Protein AF-0000000075069933 (afdb_homodimer)

InterPro domains:
  IPR000743 Glycoside hydrolase, family 28 [PF00295] (3-190)
  IPR000743 Glycoside hydrolase, family 28 [PS00502] (53-66)
  IPR006626 Parallel beta-helix repeat [SM00710] (23-44)
  IPR006626 Parallel beta-helix repeat [SM00710] (46-66)
  IPR006626 Parallel beta-helix repeat [SM00710] (76-97)
  IPR006626 Parallel beta-helix repeat [SM00710] (106-127)
  IPR006626 Parallel beta-helix repeat [SM00710] (140-180)
  IPR011050 Pectin lyase fold/virulence factor [SSF51126] (2-211)
  IPR012334 Pectin lyase fold [G3DSA:2.160.20.10] (1-209)

Structure (mmCIF, N/CA/C/O backbone):
data_AF-0000000075069933-model_v1
#
loop_
_entity.id
_entity.type
_entity.pdbx_description
1 polymer Polygalacturonase-like
#
loop_
_atom_site.group_PDB
_atom_site.id
_atom_site.type_symbol
_atom_site.label_atom_id
_atom_site.label_alt_id
_atom_site.label_comp_id
_atom_site.label_asym_id
_atom_site.label_entity_id
_atom_site.label_seq_id
_atom_site.pdbx_PDB_ins_code
_atom_site.Cartn_x
_atom_site.Cartn_y
_atom_site.Cartn_z
_atom_site.occupancy
_atom_site.B_iso_or_equiv
_atom_site.auth_seq_id
_atom_site.auth_comp_id
_atom_site.auth_asym_id
_atom_site.auth_atom_id
_atom_site.pdbx_PDB_model_num
ATOM 1 N N . MET A 1 1 ? -22.375 -5.992 17.766 1 19.06 1 MET A N 1
ATOM 2 C CA . MET A 1 1 ? -21.891 -4.891 16.953 1 19.06 1 MET A CA 1
ATOM 3 C C . MET A 1 1 ? -21.031 -5.41 15.797 1 19.06 1 MET A C 1
ATOM 5 O O . MET A 1 1 ? -19.891 -5.824 16 1 19.06 1 MET A O 1
ATOM 9 N N . LYS A 1 2 ? -21.656 -5.91 14.797 1 23.75 2 LYS A N 1
ATOM 10 C CA . LYS A 1 2 ? -21.188 -6.707 13.664 1 23.75 2 LYS A CA 1
ATOM 11 C C . LYS A 1 2 ? -20.25 -5.895 12.773 1 23.75 2 LYS A C 1
ATOM 13 O O . LYS A 1 2 ? -20.547 -4.754 12.422 1 23.75 2 LYS A O 1
ATOM 18 N N . GLY A 1 3 ? -18.969 -6.027 12.859 1 26.33 3 GLY A N 1
ATOM 19 C CA . GLY A 1 3 ? -17.859 -5.273 12.281 1 26.33 3 GLY A CA 1
ATOM 20 C C . GLY A 1 3 ? -18.062 -4.984 10.805 1 26.33 3 GLY A C 1
ATOM 21 O O . GLY A 1 3 ? -18.359 -5.891 10.023 1 26.33 3 GLY A O 1
ATOM 22 N N . LEU A 1 4 ? -18.656 -3.879 10.414 1 25.16 4 LEU A N 1
ATOM 23 C CA . LEU A 1 4 ? -19.016 -3.404 9.086 1 25.16 4 LEU A CA 1
ATOM 24 C C . LEU A 1 4 ? -17.844 -3.51 8.125 1 25.16 4 LEU A C 1
ATOM 26 O O . LEU A 1 4 ? -16.812 -2.857 8.328 1 25.16 4 LEU A O 1
ATOM 30 N N . VAL A 1 5 ? -17.609 -4.602 7.57 1 31.97 5 VAL A N 1
ATOM 31 C CA . VAL A 1 5 ? -16.703 -4.809 6.445 1 31.97 5 VAL A CA 1
ATOM 32 C C . VAL A 1 5 ? -17.078 -3.873 5.301 1 31.97 5 VAL A C 1
ATOM 34 O O . VAL A 1 5 ? -18.219 -3.908 4.812 1 31.97 5 VAL A O 1
ATOM 37 N N . VAL A 1 6 ? -16.609 -2.707 5.258 1 30.42 6 VAL A N 1
ATOM 38 C CA . VAL A 1 6 ? -16.844 -1.865 4.094 1 30.42 6 VAL A CA 1
ATOM 39 C C . VAL A 1 6 ? -16.359 -2.58 2.83 1 30.42 6 VAL A C 1
ATOM 41 O O . VAL A 1 6 ? -15.172 -2.85 2.676 1 30.42 6 VAL A O 1
ATOM 44 N N . LEU A 1 7 ? -17.203 -3.357 2.285 1 32.62 7 LEU A N 1
ATOM 45 C CA . LEU A 1 7 ? -16.969 -3.938 0.967 1 32.62 7 LEU A CA 1
ATOM 46 C C . LEU A 1 7 ? -16.969 -2.859 -0.112 1 32.62 7 LEU A C 1
ATOM 48 O O . LEU A 1 7 ? -17.938 -2.111 -0.241 1 32.62 7 LEU A O 1
ATOM 52 N N . ALA A 1 8 ? -15.797 -2.217 -0.332 1 38.66 8 ALA A N 1
ATOM 53 C CA . ALA A 1 8 ? -15.844 -1.418 -1.554 1 38.66 8 ALA A CA 1
ATOM 54 C C . ALA A 1 8 ? -16.672 -2.104 -2.627 1 38.66 8 ALA A C 1
ATOM 56 O O . ALA A 1 8 ? -16.562 -3.316 -2.83 1 38.66 8 ALA A O 1
ATOM 57 N N . SER A 1 9 ? -17.812 -1.552 -2.92 1 34.81 9 SER A N 1
ATOM 58 C CA . SER A 1 9 ? -18.531 -2.15 -4.047 1 34.81 9 SER A CA 1
ATOM 59 C C . SER A 1 9 ? -17.547 -2.648 -5.109 1 34.81 9 SER A C 1
ATOM 61 O O . SER A 1 9 ? -16.484 -2.066 -5.301 1 34.81 9 SER A O 1
ATOM 63 N N . GLY A 1 10 ? -17.484 -3.902 -5.43 1 35.66 10 GLY A N 1
ATOM 64 C CA . GLY A 1 10 ? -16.828 -4.457 -6.605 1 35.66 10 GLY A CA 1
ATOM 65 C C . GLY A 1 10 ? -16.672 -3.453 -7.73 1 35.66 10 GLY A C 1
ATOM 66 O O . GLY A 1 10 ? -16.062 -3.754 -8.758 1 35.66 10 GLY A O 1
ATOM 67 N N . ASN A 1 11 ? -17.25 -2.217 -7.59 1 35.66 11 ASN A N 1
ATOM 68 C CA . ASN A 1 11 ? -17.312 -1.364 -8.773 1 35.66 11 ASN A CA 1
ATOM 69 C C . ASN A 1 11 ? -16.203 -0.315 -8.766 1 35.66 11 ASN A C 1
ATOM 71 O O . ASN A 1 11 ? -16.312 0.707 -9.445 1 35.66 11 ASN A O 1
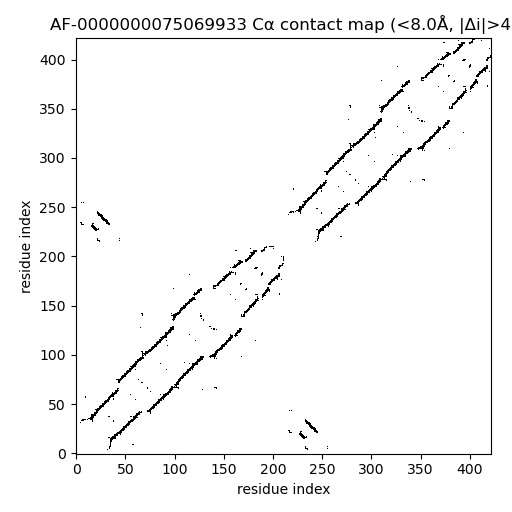ATOM 75 N N . SER A 1 12 ? -15.469 0.005 -7.746 1 42.16 12 SER A N 1
ATOM 76 C CA . SER A 1 12 ? -14.367 0.897 -8.094 1 42.16 12 SER A CA 1
ATOM 77 C C . SER A 1 12 ? -13.328 0.182 -8.953 1 42.16 12 SER A C 1
ATOM 79 O O . SER A 1 12 ? -12.359 -0.366 -8.43 1 42.16 12 SER A O 1
ATOM 81 N N . PRO A 1 13 ? -13.539 -0.004 -10.211 1 51.59 13 PRO A N 1
ATOM 82 C CA . PRO A 1 13 ? -12.711 -0.795 -11.125 1 51.59 13 PRO A CA 1
ATOM 83 C C . PRO A 1 13 ? -11.234 -0.402 -11.07 1 51.59 13 PRO A C 1
ATOM 85 O O . PRO A 1 13 ? -10.914 0.776 -10.898 1 51.59 13 PRO A O 1
ATOM 88 N N . ASN A 1 14 ? -10.328 -1.218 -10.43 1 63.5 14 ASN A N 1
ATOM 89 C CA . ASN A 1 14 ? -8.906 -1.282 -10.758 1 63.5 14 ASN A CA 1
ATOM 90 C C . ASN A 1 14 ? -8.047 -0.664 -9.656 1 63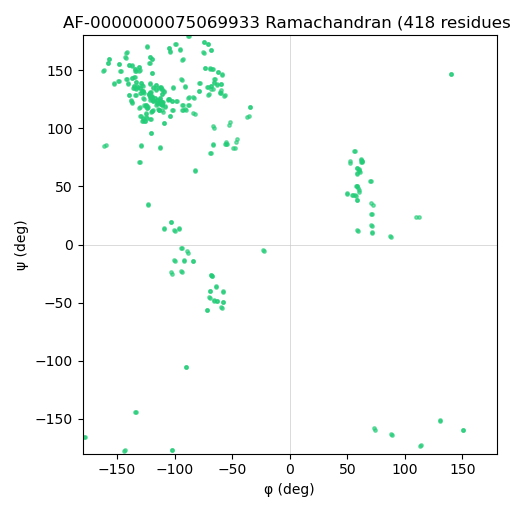.5 14 ASN A C 1
ATOM 92 O O . ASN A 1 14 ? -7.02 -0.047 -9.938 1 63.5 14 ASN A O 1
ATOM 96 N N . THR A 1 15 ? -8.672 -0.637 -8.367 1 81.06 15 THR A N 1
ATOM 97 C CA . THR A 1 15 ? -7.84 -0.082 -7.309 1 81.06 15 THR A CA 1
ATOM 98 C C . THR A 1 15 ? -7.383 -1.178 -6.352 1 81.06 15 THR A C 1
ATOM 100 O O . THR A 1 15 ? -8.195 -1.962 -5.863 1 81.06 15 THR A O 1
ATOM 103 N N . ASP A 1 16 ? -6.145 -1.203 -6.07 1 91.38 16 ASP A N 1
ATOM 104 C CA . ASP A 1 16 ? -5.582 -2.127 -5.09 1 91.38 16 ASP A CA 1
ATOM 105 C C . ASP A 1 16 ? -5.945 -1.704 -3.668 1 91.38 16 ASP A C 1
ATOM 107 O O . ASP A 1 16 ? -6.16 -0.52 -3.402 1 91.38 16 ASP A O 1
ATOM 111 N N . GLY A 1 17 ? -6.023 -2.648 -2.773 1 95.38 17 GLY A N 1
ATOM 112 C CA . GLY A 1 17 ? -6.172 -2.328 -1.363 1 95.38 17 GLY A CA 1
ATOM 113 C C . GLY A 1 17 ? -4.91 -1.764 -0.741 1 95.38 17 GLY A C 1
ATOM 114 O O . GLY A 1 17 ? -4.93 -0.671 -0.171 1 95.38 17 GLY A O 1
ATOM 115 N N . ILE A 1 18 ? -3.873 -2.539 -0.876 1 96.19 18 ILE A N 1
ATOM 116 C CA . ILE A 1 18 ? -2.541 -2.117 -0.457 1 96.19 18 ILE A CA 1
ATOM 117 C C . ILE A 1 18 ? -1.55 -2.33 -1.599 1 96.19 18 ILE A C 1
ATOM 119 O O . ILE A 1 18 ? -1.555 -3.379 -2.246 1 96.19 18 ILE A O 1
ATOM 123 N N . HIS A 1 19 ? -0.774 -1.334 -1.854 1 95.62 19 HIS A N 1
ATOM 124 C CA . HIS A 1 19 ? 0.305 -1.435 -2.83 1 95.62 19 HIS A CA 1
ATOM 125 C C . HIS A 1 19 ? 1.653 -1.105 -2.195 1 95.62 19 HIS A C 1
ATOM 127 O O . HIS A 1 19 ? 1.792 -0.087 -1.516 1 95.62 19 HIS A O 1
ATOM 133 N N . VAL A 1 20 ? 2.641 -1.971 -2.389 1 96.75 20 VAL A N 1
ATOM 134 C CA . VAL A 1 20 ? 3.984 -1.792 -1.848 1 96.75 20 VAL A CA 1
ATOM 135 C C . VAL A 1 20 ? 5 -1.764 -2.988 1 96.75 20 VAL A C 1
ATOM 137 O O . VAL A 1 20 ? 5.004 -2.648 -3.848 1 96.75 20 VAL A O 1
ATOM 140 N N . GLN A 1 21 ? 5.812 -0.837 -2.973 1 95.62 21 GLN A N 1
ATOM 141 C CA . GLN A 1 21 ? 6.926 -0.786 -3.912 1 95.62 21 GLN A CA 1
ATOM 142 C C . GLN A 1 21 ? 8.055 0.094 -3.383 1 95.62 21 GLN A C 1
ATOM 144 O O . GLN A 1 21 ? 7.848 0.885 -2.459 1 95.62 21 GLN A O 1
ATOM 149 N N . LEU A 1 22 ? 9.219 -0.17 -3.871 1 92.69 22 LEU A N 1
ATOM 150 C CA . LEU A 1 22 ? 10.391 0.622 -3.52 1 92.69 22 LEU A CA 1
ATOM 151 C C . LEU A 1 22 ? 10.508 0.777 -2.006 1 92.69 22 LEU A C 1
ATOM 153 O O . LEU A 1 22 ? 10.68 1.891 -1.504 1 92.69 22 LEU A O 1
ATOM 157 N N . SER A 1 23 ? 10.305 -0.278 -1.312 1 93.38 23 SER A N 1
ATOM 158 C CA . SER A 1 23 ? 10.289 -0.305 0.146 1 93.38 23 SER A CA 1
ATOM 159 C C . SER A 1 23 ? 10.984 -1.549 0.685 1 93.38 23 SER A C 1
ATOM 161 O O . SER A 1 23 ? 11.023 -2.584 0.016 1 93.38 23 SER A O 1
ATOM 163 N N . SER A 1 24 ? 11.461 -1.406 1.894 1 95.06 24 SER A N 1
ATOM 164 C CA . SER A 1 24 ? 12.125 -2.545 2.52 1 95.06 24 SER A CA 1
ATOM 165 C C . SER A 1 24 ? 11.703 -2.697 3.979 1 95.06 24 SER A C 1
ATOM 167 O O . SER A 1 24 ? 11.258 -1.732 4.605 1 95.06 24 SER A O 1
ATOM 169 N N . ASP A 1 25 ? 11.773 -3.84 4.484 1 96.06 25 ASP A N 1
ATOM 170 C CA . ASP A 1 25 ? 11.516 -4.172 5.883 1 96.06 25 ASP A CA 1
ATOM 171 C C . ASP A 1 25 ? 10.109 -3.758 6.301 1 96.06 25 ASP A C 1
ATOM 173 O O . ASP A 1 25 ? 9.93 -3.072 7.309 1 96.06 25 ASP A O 1
ATOM 177 N N . VAL A 1 26 ? 9.25 -4.188 5.484 1 95.81 26 VAL A N 1
ATOM 178 C CA . VAL A 1 26 ? 7.848 -3.852 5.715 1 95.81 26 VAL A CA 1
ATOM 179 C C . VAL A 1 26 ? 7.125 -5.047 6.328 1 95.81 26 VAL A C 1
ATOM 181 O O . VAL A 1 26 ? 7.328 -6.188 5.906 1 95.81 26 VAL A O 1
ATOM 184 N N . THR A 1 27 ? 6.332 -4.836 7.352 1 97.62 27 THR A N 1
ATOM 185 C CA . THR A 1 27 ? 5.441 -5.84 7.93 1 97.62 27 THR A CA 1
ATOM 186 C C . THR A 1 27 ? 3.99 -5.371 7.875 1 97.62 27 THR A C 1
ATOM 188 O O . THR A 1 27 ? 3.668 -4.277 8.336 1 97.62 27 THR A O 1
ATOM 191 N N . ILE A 1 28 ? 3.139 -6.141 7.297 1 97.25 28 ILE A N 1
ATOM 192 C CA . ILE A 1 28 ? 1.704 -5.891 7.215 1 97.25 28 ILE A CA 1
ATOM 193 C C . ILE A 1 28 ? 0.946 -6.992 7.953 1 97.25 28 ILE A C 1
ATOM 195 O O . ILE A 1 28 ? 1.106 -8.172 7.645 1 97.25 28 ILE A O 1
ATOM 199 N N . LEU A 1 29 ? 0.089 -6.562 8.883 1 97.81 29 LEU A N 1
ATOM 200 C CA . LEU A 1 29 ? -0.585 -7.562 9.703 1 97.81 29 LEU A CA 1
ATOM 201 C C . LEU A 1 29 ? -2.09 -7.316 9.734 1 97.81 29 LEU A C 1
ATOM 203 O O . LEU A 1 29 ? -2.541 -6.18 9.562 1 97.81 29 LEU A O 1
ATOM 207 N N . ASN A 1 30 ? -2.818 -8.375 9.875 1 94.94 30 ASN A N 1
ATOM 208 C CA . ASN A 1 30 ? -4.223 -8.328 10.266 1 94.94 30 ASN A CA 1
ATOM 209 C C . ASN A 1 30 ? -5.023 -7.379 9.383 1 94.94 30 ASN A C 1
ATOM 211 O O . ASN A 1 30 ? -5.625 -6.422 9.875 1 94.94 30 ASN A O 1
ATOM 215 N N . SER A 1 31 ? -5.184 -7.773 8.266 1 94.56 31 SER A N 1
ATOM 216 C CA . SER A 1 31 ? -5.84 -6.867 7.328 1 94.56 31 SER A CA 1
ATOM 217 C C . SER A 1 31 ? -7.027 -7.539 6.645 1 94.56 31 SER A C 1
ATOM 219 O O . SER A 1 31 ? -6.957 -8.719 6.289 1 94.56 31 SER A O 1
ATOM 221 N N . LYS A 1 32 ? -8.047 -6.844 6.547 1 95 32 LYS A N 1
ATOM 222 C CA . LYS A 1 32 ? -9.188 -7.227 5.73 1 95 32 LYS A CA 1
ATOM 223 C C . LYS A 1 32 ? -9.32 -6.316 4.512 1 95 32 LYS A C 1
ATOM 225 O O . LYS A 1 32 ? -9.461 -5.102 4.648 1 95 32 LYS A O 1
ATOM 230 N N . ILE A 1 33 ? -9.305 -6.949 3.361 1 94.38 33 ILE A N 1
ATOM 231 C CA . ILE A 1 33 ? -9.234 -6.16 2.137 1 94.38 33 ILE A CA 1
ATOM 232 C C . ILE A 1 33 ? -10.195 -6.727 1.097 1 94.38 33 ILE A C 1
ATOM 234 O O . ILE A 1 33 ? -10.117 -7.91 0.751 1 94.38 33 ILE A O 1
ATOM 238 N N . GLY A 1 34 ? -11.062 -5.945 0.655 1 91.12 34 GLY A N 1
ATOM 239 C CA . GLY A 1 34 ? -11.945 -6.238 -0.462 1 91.12 34 GLY A CA 1
ATOM 240 C C . GLY A 1 34 ? -11.992 -5.125 -1.494 1 91.12 34 GLY A C 1
ATOM 241 O O . GLY A 1 34 ? -12.32 -3.984 -1.17 1 91.12 34 GLY A O 1
ATOM 242 N N . THR A 1 35 ? -11.578 -5.43 -2.66 1 90.81 35 THR A N 1
ATOM 243 C CA . THR A 1 35 ? -11.438 -4.387 -3.672 1 90.81 35 THR A CA 1
ATOM 244 C C . THR A 1 35 ? -11.828 -4.918 -5.051 1 90.81 35 THR A C 1
ATOM 246 O O . THR A 1 35 ? -12.336 -6.031 -5.172 1 90.81 35 THR A O 1
ATOM 249 N N . GLY A 1 36 ? -11.641 -4.012 -6.004 1 87.5 36 GLY A N 1
ATOM 250 C CA . GLY A 1 36 ? -11.914 -4.414 -7.375 1 87.5 36 GLY A CA 1
ATOM 251 C C . GLY A 1 36 ? -10.68 -4.898 -8.109 1 87.5 36 GLY A C 1
ATOM 252 O O . GLY A 1 36 ? -10.758 -5.297 -9.273 1 87.5 36 GLY A O 1
ATOM 253 N N . ASP A 1 37 ? -9.625 -4.824 -7.434 1 94.56 37 ASP A N 1
ATOM 254 C CA . ASP A 1 37 ? -8.352 -5.273 -7.98 1 94.56 37 ASP A CA 1
ATOM 255 C C . ASP A 1 37 ? -7.59 -6.129 -6.973 1 94.56 37 ASP A C 1
ATOM 257 O O . ASP A 1 37 ? -8.18 -6.992 -6.312 1 94.56 37 ASP A O 1
ATOM 261 N N . ASP A 1 38 ? -6.25 -6.027 -6.922 1 96.56 38 ASP A N 1
ATOM 262 C CA . ASP A 1 38 ? -5.516 -6.832 -5.953 1 96.56 38 ASP A CA 1
ATOM 263 C C . ASP A 1 38 ? -5.789 -6.363 -4.527 1 96.56 38 ASP A C 1
ATOM 265 O O . ASP A 1 38 ? -5.848 -5.16 -4.262 1 96.56 38 ASP A O 1
ATOM 269 N N . CYS A 1 39 ? -6.008 -7.352 -3.645 1 97.25 39 CYS A N 1
ATOM 270 C CA . CYS A 1 39 ? -5.988 -6.992 -2.23 1 97.25 39 CYS A CA 1
ATOM 271 C C . CYS A 1 39 ? -4.656 -6.363 -1.845 1 97.25 39 CYS A C 1
ATOM 273 O O . CYS A 1 39 ? -4.625 -5.293 -1.234 1 97.25 39 CYS A O 1
ATOM 275 N N . ILE A 1 40 ? -3.645 -7.008 -2.215 1 97.69 40 ILE A N 1
ATOM 276 C CA . ILE A 1 40 ? -2.295 -6.484 -2.043 1 97.69 40 ILE A CA 1
ATOM 277 C C . ILE A 1 40 ? -1.496 -6.684 -3.328 1 97.69 40 ILE A C 1
ATOM 279 O O . ILE A 1 40 ? -1.471 -7.781 -3.889 1 97.69 40 ILE A O 1
ATOM 283 N N . SER A 1 41 ? -0.911 -5.672 -3.789 1 97.62 41 SER A N 1
ATOM 284 C CA . SER A 1 41 ? 0.007 -5.738 -4.922 1 97.62 41 SER A CA 1
ATOM 285 C C . SER A 1 41 ? 1.423 -5.348 -4.512 1 97.62 41 SER A C 1
ATOM 287 O O . SER A 1 41 ? 1.613 -4.422 -3.721 1 97.62 41 SER A O 1
ATOM 289 N N . ILE A 1 42 ? 2.352 -6.082 -4.992 1 98.06 42 ILE A N 1
ATOM 290 C CA . ILE A 1 42 ? 3.758 -5.91 -4.645 1 98.06 42 ILE A CA 1
ATOM 291 C C . ILE A 1 42 ? 4.562 -5.59 -5.902 1 98.06 42 ILE A C 1
ATOM 293 O O . ILE A 1 42 ? 4.719 -6.441 -6.781 1 98.06 42 ILE A O 1
ATOM 297 N N . GLY A 1 43 ? 5.094 -4.426 -5.914 1 96.69 43 GLY A N 1
ATOM 298 C CA . GLY A 1 43 ? 5.781 -3.945 -7.102 1 96.69 43 GLY A CA 1
ATOM 299 C C . GLY A 1 43 ? 7.293 -4.023 -6.988 1 96.69 43 GLY A C 1
ATOM 300 O O . GLY A 1 43 ? 7.824 -4.488 -5.977 1 96.69 43 GLY A O 1
ATOM 301 N N . PRO A 1 44 ? 7.953 -3.525 -8.039 1 96.12 44 PRO A N 1
ATOM 302 C CA . PRO A 1 44 ? 9.414 -3.592 -8.086 1 96.12 44 PRO A CA 1
ATOM 303 C C . PRO A 1 44 ? 10.078 -2.812 -6.949 1 96.12 44 PRO A C 1
ATOM 305 O O . PRO A 1 44 ? 9.539 -1.796 -6.5 1 96.12 44 PRO A O 1
ATOM 308 N N . GLY A 1 45 ? 11.219 -3.273 -6.516 1 95.56 45 GLY A N 1
ATOM 309 C CA . GLY A 1 45 ? 12.008 -2.588 -5.5 1 95.56 45 GLY A CA 1
ATOM 310 C C . GLY A 1 45 ? 11.617 -2.977 -4.086 1 95.56 45 GLY A C 1
ATOM 311 O O . GLY A 1 45 ? 12.156 -2.428 -3.119 1 95.56 45 GLY A O 1
ATOM 312 N N . THR A 1 46 ? 10.75 -3.963 -3.932 1 96.94 46 THR A N 1
ATOM 313 C CA . THR A 1 46 ? 10.344 -4.422 -2.609 1 96.94 46 THR A CA 1
ATOM 314 C C . THR A 1 46 ? 11.289 -5.504 -2.096 1 96.94 46 THR A C 1
ATOM 316 O O . THR A 1 46 ? 11.594 -6.461 -2.809 1 96.94 46 THR A O 1
ATOM 319 N N . SER A 1 47 ? 11.773 -5.258 -0.954 1 98.06 47 SER A N 1
ATOM 320 C CA . SER A 1 47 ? 12.633 -6.258 -0.333 1 98.06 47 SER A CA 1
ATOM 321 C C . SER A 1 47 ? 12.273 -6.457 1.137 1 98.06 47 SER A C 1
ATOM 323 O O . SER A 1 47 ? 12.031 -5.488 1.857 1 98.06 47 SER A O 1
ATOM 325 N N . SER A 1 48 ? 12.211 -7.664 1.618 1 98.44 48 SER A N 1
ATOM 326 C CA . SER A 1 48 ? 11.922 -8.008 3.006 1 98.44 48 SER A CA 1
ATOM 327 C C . SER A 1 48 ? 10.531 -7.535 3.416 1 98.44 48 SER A C 1
ATOM 329 O O . SER A 1 48 ? 10.398 -6.641 4.25 1 98.44 48 SER A O 1
ATOM 331 N N . LEU A 1 49 ? 9.602 -8.211 2.873 1 98.62 49 LEU A N 1
ATOM 332 C CA . LEU A 1 49 ? 8.188 -7.938 3.121 1 98.62 49 LEU A CA 1
ATOM 333 C C . LEU A 1 49 ? 7.52 -9.117 3.822 1 98.62 49 LEU A C 1
ATOM 335 O O . LEU A 1 49 ? 7.578 -10.25 3.336 1 98.62 49 LEU A O 1
ATOM 339 N N . TRP A 1 50 ? 6.996 -8.844 4.992 1 98.69 50 TRP A N 1
ATOM 340 C CA . TRP A 1 50 ? 6.25 -9.836 5.766 1 98.69 50 TRP A CA 1
ATOM 341 C C . TRP A 1 50 ? 4.77 -9.477 5.82 1 98.69 50 TRP A C 1
ATOM 343 O O . TRP A 1 50 ? 4.402 -8.406 6.301 1 98.69 50 TRP A O 1
ATOM 353 N N . ILE A 1 51 ? 3.928 -10.32 5.355 1 98.62 51 ILE A N 1
ATOM 354 C CA . ILE A 1 51 ? 2.477 -10.172 5.387 1 98.62 51 ILE A CA 1
ATOM 355 C C . ILE A 1 51 ? 1.852 -11.336 6.145 1 98.62 51 ILE A C 1
ATOM 357 O O . ILE A 1 51 ? 2.125 -12.5 5.84 1 98.62 51 ILE A O 1
ATOM 361 N N . GLU A 1 52 ? 0.989 -11.008 7.066 1 98.69 52 GLU A N 1
ATOM 362 C CA . GLU A 1 52 ? 0.463 -12.102 7.879 1 98.69 52 GLU A CA 1
ATOM 363 C C . GLU A 1 52 ? -0.965 -11.812 8.328 1 98.69 52 GLU A C 1
ATOM 365 O O . GLU A 1 52 ? -1.288 -10.688 8.703 1 98.69 52 GLU A O 1
ATOM 370 N N . ASN A 1 53 ? -1.787 -12.797 8.336 1 98.38 53 ASN A N 1
ATOM 371 C CA . ASN A 1 53 ? -3.166 -12.75 8.812 1 98.38 53 ASN A CA 1
ATOM 372 C C . ASN A 1 53 ? -4.012 -11.789 7.98 1 98.38 53 ASN A C 1
ATOM 374 O O . ASN A 1 53 ? -4.496 -10.773 8.492 1 98.38 53 ASN A O 1
ATOM 378 N N . ILE A 1 54 ? -4.238 -12.297 6.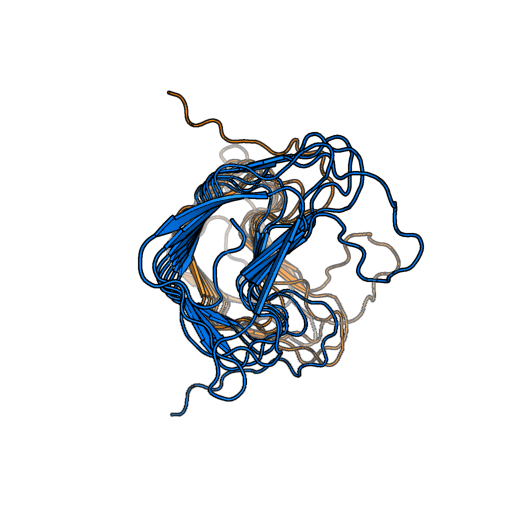785 1 98.19 54 ILE A N 1
ATOM 379 C CA . ILE A 1 54 ? -4.934 -11.477 5.797 1 98.19 54 ILE A CA 1
ATOM 380 C C . ILE A 1 54 ? -6.234 -12.164 5.387 1 98.19 54 ILE A C 1
ATOM 382 O O . ILE A 1 54 ? -6.266 -13.383 5.176 1 98.19 54 ILE A O 1
ATOM 386 N N . VAL A 1 55 ? -7.258 -11.43 5.312 1 98.06 55 VAL A N 1
ATOM 387 C CA . VAL A 1 55 ? -8.477 -11.836 4.621 1 98.06 55 VAL A CA 1
ATOM 388 C C . VAL A 1 55 ? -8.633 -11.039 3.332 1 98.06 55 VAL A C 1
ATOM 390 O O . VAL A 1 55 ? -8.758 -9.812 3.367 1 98.06 55 VAL A O 1
ATOM 393 N N . CYS A 1 56 ? -8.641 -11.734 2.244 1 98 56 CYS A N 1
ATOM 394 C CA . CYS A 1 56 ? -8.695 -11.109 0.925 1 98 56 CYS A CA 1
ATOM 395 C C . CYS A 1 56 ? -9.953 -11.547 0.17 1 98 56 CYS A C 1
ATOM 397 O O . CYS A 1 56 ? -10.172 -12.742 -0.036 1 98 56 CYS A O 1
ATOM 399 N N . GLY A 1 57 ? -10.75 -10.508 -0.275 1 95.94 57 GLY A N 1
ATOM 400 C CA . GLY A 1 57 ? -11.844 -10.805 -1.187 1 95.94 57 GLY A CA 1
ATOM 401 C C . GLY A 1 57 ? -13.102 -10.016 -0.877 1 95.94 57 GLY A C 1
ATOM 402 O O . GLY A 1 57 ? -13.375 -9.695 0.282 1 95.94 57 GLY A O 1
ATOM 403 N N . PRO A 1 58 ? -13.805 -9.695 -1.811 1 94.06 58 PRO A N 1
ATOM 404 C CA . PRO A 1 58 ? -13.555 -9.969 -3.229 1 94.06 58 PRO A CA 1
ATOM 405 C C . PRO A 1 58 ? -12.359 -9.203 -3.779 1 94.06 58 PRO A C 1
ATOM 407 O O . PRO A 1 58 ? -11.828 -8.312 -3.107 1 94.06 58 PRO A O 1
ATOM 410 N N . GLY A 1 59 ? -11.859 -9.555 -4.992 1 95.81 59 GLY A N 1
ATOM 411 C CA . GLY A 1 59 ? -10.734 -8.883 -5.625 1 95.81 59 GLY A CA 1
ATOM 412 C C . GLY A 1 59 ? -9.93 -9.789 -6.531 1 95.81 59 GLY A C 1
ATOM 413 O O . GLY A 1 59 ? -10.43 -10.812 -7.008 1 95.81 59 GLY A O 1
ATOM 414 N N . HIS A 1 60 ? -8.688 -9.352 -6.773 1 97.5 60 HIS A N 1
ATOM 415 C CA . HIS A 1 60 ? -7.855 -10.078 -7.727 1 97.5 60 HIS A CA 1
ATOM 416 C C . HIS A 1 60 ? -6.727 -10.82 -7.016 1 97.5 60 HIS A C 1
ATOM 418 O O . HIS A 1 60 ? -5.742 -11.211 -7.645 1 97.5 60 HIS A O 1
ATOM 424 N N . GLY A 1 61 ? -6.77 -10.969 -5.656 1 98.44 61 GLY A N 1
ATOM 425 C CA . GLY A 1 61 ? -5.793 -11.734 -4.906 1 98.44 61 GLY A CA 1
ATOM 426 C C . GLY A 1 61 ? -4.586 -10.922 -4.48 1 98.44 61 GLY A C 1
ATOM 427 O O . GLY A 1 61 ? -4.688 -9.703 -4.297 1 98.44 61 GLY A O 1
ATOM 428 N N . ILE A 1 62 ? -3.521 -11.57 -4.102 1 98.81 62 ILE A N 1
ATOM 429 C CA . ILE A 1 62 ? -2.236 -10.945 -3.812 1 98.81 62 ILE A CA 1
ATOM 430 C C . ILE A 1 62 ? -1.256 -11.219 -4.949 1 98.81 62 ILE A C 1
ATOM 432 O O . ILE A 1 62 ? -1.017 -12.383 -5.301 1 98.81 62 ILE A O 1
ATOM 436 N N . SER A 1 63 ? -0.696 -10.148 -5.492 1 98.75 63 SER A N 1
ATOM 437 C CA . SER A 1 63 ? 0.123 -10.297 -6.688 1 98.75 63 SER A CA 1
ATOM 438 C C . SER A 1 63 ? 1.493 -9.656 -6.504 1 98.75 63 SER A C 1
ATOM 440 O O . SER A 1 63 ? 1.594 -8.523 -6.023 1 98.75 63 SER A O 1
ATOM 442 N N . ILE A 1 64 ? 2.516 -10.359 -6.824 1 98.88 64 ILE A N 1
ATOM 443 C CA . ILE A 1 64 ? 3.826 -9.766 -7.086 1 98.88 64 ILE A CA 1
ATOM 444 C C . ILE A 1 64 ? 3.932 -9.383 -8.562 1 98.88 64 ILE A C 1
ATOM 446 O O . ILE A 1 64 ? 3.816 -10.234 -9.445 1 98.88 64 ILE A O 1
ATOM 450 N N . GLY A 1 65 ? 4.141 -8.117 -8.812 1 97.31 65 GLY A N 1
ATOM 451 C CA . GLY A 1 65 ? 4.102 -7.598 -10.172 1 97.31 65 GLY A CA 1
ATOM 452 C C . GLY A 1 65 ? 2.953 -6.633 -10.406 1 97.31 65 GLY A C 1
ATOM 453 O O . GLY A 1 65 ? 2.316 -6.172 -9.461 1 97.31 65 GLY A O 1
ATOM 454 N N . SER A 1 66 ? 2.84 -6.289 -11.68 1 96.31 66 SER A N 1
ATOM 455 C CA . SER A 1 66 ? 3.498 -6.828 -12.859 1 96.31 66 SER A CA 1
ATOM 456 C C . SER A 1 66 ? 4.926 -6.312 -12.984 1 96.31 66 SER A C 1
ATOM 458 O O . SER A 1 66 ? 5.195 -5.141 -12.703 1 96.31 66 SER A O 1
ATOM 460 N N . LEU A 1 67 ? 5.824 -7.133 -13.344 1 97.62 67 LEU A N 1
ATOM 461 C CA . LEU A 1 67 ? 7.211 -6.777 -13.609 1 97.62 67 LEU A CA 1
ATOM 462 C C . LEU A 1 67 ? 7.492 -6.758 -15.109 1 97.62 67 LEU A C 1
ATOM 464 O O . LEU A 1 67 ? 6.609 -7.062 -15.914 1 97.62 67 LEU A O 1
ATOM 468 N N . ALA A 1 68 ? 8.656 -6.23 -15.461 1 96.25 68 ALA A N 1
ATOM 469 C CA . ALA A 1 68 ? 9.141 -6.16 -16.828 1 96.25 68 ALA A CA 1
ATOM 470 C C . ALA A 1 68 ? 8.352 -5.133 -17.641 1 96.25 68 ALA A C 1
ATOM 472 O O . ALA A 1 68 ? 8.117 -5.324 -18.844 1 96.25 68 ALA A O 1
ATOM 473 N N . LYS A 1 69 ? 7.82 -4.18 -16.953 1 91.25 69 LYS A N 1
ATOM 474 C CA . LYS A 1 69 ? 7.289 -3.045 -17.703 1 91.25 69 LYS A CA 1
ATOM 475 C C . LYS A 1 69 ? 8.398 -2.305 -18.438 1 91.25 69 LYS A C 1
ATOM 477 O O . LYS A 1 69 ? 8.195 -1.841 -19.562 1 91.25 69 LYS A O 1
ATOM 482 N N . ASP A 1 70 ? 9.562 -2.25 -17.766 1 90.88 70 ASP A N 1
ATOM 483 C CA . ASP A 1 70 ? 10.766 -1.639 -18.312 1 90.88 70 ASP A CA 1
ATOM 484 C C . ASP A 1 70 ? 11.914 -2.641 -18.375 1 90.88 70 ASP A C 1
ATOM 486 O O . ASP A 1 70 ? 11.914 -3.633 -17.641 1 90.88 70 ASP A O 1
ATOM 490 N N . LEU A 1 71 ? 12.82 -2.334 -19.281 1 94.75 71 LEU A N 1
ATOM 491 C CA . LEU A 1 71 ? 14.008 -3.172 -19.391 1 94.75 71 LEU A CA 1
ATOM 492 C C . LEU A 1 71 ? 14.789 -3.193 -18.078 1 94.75 71 LEU A C 1
ATOM 494 O O . LEU A 1 71 ? 15.125 -4.266 -17.562 1 94.75 71 LEU A O 1
ATOM 498 N N . GLU A 1 72 ? 15.062 -1.905 -17.672 1 96.25 72 GLU A N 1
ATOM 499 C CA . GLU A 1 72 ? 15.711 -1.773 -16.359 1 96.25 72 GLU A CA 1
ATOM 500 C C . GLU A 1 72 ? 14.68 -1.637 -15.242 1 96.25 72 GLU A C 1
ATOM 502 O O . GLU A 1 72 ? 13.945 -0.645 -15.188 1 96.25 72 GLU A O 1
ATOM 507 N N . GLU A 1 73 ? 14.664 -2.602 -14.383 1 94.69 73 GLU A N 1
ATOM 508 C CA . GLU A 1 73 ? 13.664 -2.623 -13.312 1 94.69 73 GLU A CA 1
ATOM 509 C C . GLU A 1 73 ? 14.18 -3.369 -12.086 1 94.69 73 GLU A C 1
ATOM 511 O O . GLU A 1 73 ? 14.812 -4.422 -12.211 1 94.69 73 GLU A O 1
ATOM 516 N N . ALA A 1 74 ? 13.891 -2.812 -10.922 1 95.12 74 ALA A N 1
ATOM 517 C CA . ALA A 1 74 ? 14.297 -3.467 -9.68 1 95.12 74 ALA A CA 1
ATOM 518 C C . ALA A 1 74 ? 13.508 -4.754 -9.453 1 95.12 74 ALA A C 1
ATOM 520 O O . ALA A 1 74 ? 12.367 -4.879 -9.914 1 95.12 74 ALA A O 1
ATOM 521 N N . GLY A 1 75 ? 14.109 -5.684 -8.758 1 97.75 75 GLY A N 1
ATOM 522 C CA . GLY A 1 75 ? 13.453 -6.941 -8.461 1 97.75 75 GLY A CA 1
ATOM 523 C C . GLY A 1 75 ? 12.633 -6.898 -7.18 1 97.75 75 GLY A C 1
ATOM 524 O O . GLY A 1 75 ? 12.516 -5.848 -6.551 1 97.75 75 GLY A O 1
ATOM 525 N N . VAL A 1 76 ? 12.039 -8 -6.906 1 98.69 76 VAL A N 1
ATOM 526 C CA . VAL A 1 76 ? 11.328 -8.25 -5.656 1 98.69 76 VAL A CA 1
ATOM 527 C C . VAL A 1 76 ? 11.922 -9.461 -4.953 1 98.69 76 VAL A C 1
ATOM 529 O O . VAL A 1 76 ? 12.141 -10.508 -5.574 1 98.69 76 VAL A O 1
ATOM 532 N N . GLN A 1 77 ? 12.211 -9.242 -3.693 1 98.88 77 GLN A N 1
ATOM 533 C CA . GLN A 1 77 ? 12.852 -10.383 -3.047 1 98.88 77 GLN A CA 1
ATOM 534 C C . GLN A 1 77 ? 12.492 -10.445 -1.564 1 98.88 77 GLN A C 1
ATOM 536 O O . GLN A 1 77 ? 12.195 -9.422 -0.948 1 98.88 77 GLN A O 1
ATOM 541 N N . ASN A 1 78 ? 12.562 -11.578 -0.987 1 98.88 78 ASN A N 1
ATOM 542 C CA . ASN A 1 78 ? 12.344 -11.828 0.434 1 98.88 78 ASN A CA 1
ATOM 543 C C . ASN A 1 78 ? 10.953 -11.383 0.875 1 98.88 78 ASN A C 1
ATOM 545 O O . ASN A 1 78 ? 10.82 -10.5 1.726 1 98.88 78 ASN A O 1
ATOM 549 N N . VAL A 1 79 ? 9.992 -12.102 0.319 1 98.94 79 VAL A N 1
ATOM 550 C CA . VAL A 1 79 ? 8.602 -11.828 0.64 1 98.94 79 VAL A CA 1
ATOM 551 C C . VAL A 1 79 ? 7.957 -13.055 1.275 1 98.94 79 VAL A C 1
ATOM 553 O O . VAL A 1 79 ? 8.094 -14.172 0.764 1 98.94 79 VAL A O 1
ATOM 556 N N . THR A 1 80 ? 7.371 -12.891 2.387 1 98.94 80 THR A N 1
ATOM 557 C CA . THR A 1 80 ? 6.613 -13.945 3.053 1 98.94 80 THR A CA 1
ATOM 558 C C . THR A 1 80 ? 5.152 -13.539 3.217 1 98.94 80 THR A C 1
ATOM 560 O O . THR A 1 80 ? 4.855 -12.469 3.75 1 98.94 80 THR A O 1
ATOM 563 N N . ILE A 1 81 ? 4.254 -14.312 2.713 1 98.88 81 ILE A N 1
ATOM 564 C CA . ILE A 1 81 ? 2.82 -14.203 2.955 1 98.88 81 ILE A CA 1
ATOM 565 C C . ILE A 1 81 ? 2.334 -15.43 3.732 1 98.88 81 ILE A C 1
ATOM 567 O O . ILE A 1 81 ? 2.422 -16.562 3.244 1 98.88 81 ILE A O 1
ATOM 571 N N . LYS A 1 82 ? 1.891 -15.102 4.902 1 98.81 82 LYS A N 1
ATOM 572 C CA . LYS A 1 82 ? 1.578 -16.188 5.832 1 98.81 82 LYS A CA 1
ATOM 573 C C . LYS A 1 82 ? 0.177 -16.016 6.414 1 98.81 82 LYS A C 1
ATOM 575 O O . LYS A 1 82 ? -0.237 -14.906 6.75 1 98.81 82 LYS A O 1
ATOM 580 N N . LYS A 1 83 ? -0.601 -17.109 6.555 1 98.81 83 LYS A N 1
ATOM 581 C CA . LYS A 1 83 ? -1.933 -17.125 7.152 1 98.81 83 LYS A CA 1
ATOM 582 C C . LYS A 1 83 ? -2.863 -16.141 6.449 1 98.81 83 LYS A C 1
ATOM 584 O O . LYS A 1 83 ? -3.234 -15.109 7.02 1 98.81 83 LYS A O 1
ATOM 589 N N . ALA A 1 84 ? -3.344 -16.609 5.363 1 98.81 84 ALA A N 1
ATOM 590 C CA . ALA A 1 84 ? -4.246 -15.773 4.574 1 98.81 84 ALA A CA 1
ATOM 591 C C . ALA A 1 84 ? -5.434 -16.578 4.066 1 98.81 84 ALA A C 1
ATOM 593 O O . ALA A 1 84 ? -5.305 -17.766 3.775 1 98.81 84 ALA A O 1
ATOM 594 N N . LEU A 1 85 ? -6.516 -15.961 4.039 1 98.88 85 LEU A N 1
ATOM 595 C CA . LEU A 1 85 ? -7.73 -16.516 3.445 1 98.88 85 LEU A CA 1
ATOM 596 C C . LEU A 1 85 ? -8.125 -15.727 2.199 1 98.88 85 LEU A C 1
ATOM 598 O O . LEU A 1 85 ? -8.281 -14.508 2.254 1 98.88 85 LEU A O 1
ATOM 602 N N . PHE A 1 86 ? -8.211 -16.391 1.109 1 98.81 86 PHE A N 1
ATOM 603 C CA . PHE A 1 86 ? -8.742 -15.828 -0.126 1 98.81 86 PHE A CA 1
ATOM 604 C C . PHE A 1 86 ? -10.172 -16.312 -0.362 1 98.81 86 PHE A C 1
ATOM 606 O O . PHE A 1 86 ? -10.43 -17.516 -0.4 1 98.81 86 PHE A O 1
ATOM 613 N N . SER A 1 87 ? -11.023 -15.383 -0.485 1 98.5 87 SER A N 1
ATOM 614 C CA . SER A 1 87 ? -12.422 -15.75 -0.668 1 98.5 87 SER A CA 1
ATOM 615 C C . SER A 1 87 ? -13 -15.117 -1.928 1 98.5 87 SER A C 1
ATOM 617 O O . SER A 1 87 ? -13.133 -13.898 -2.01 1 98.5 87 SER A O 1
ATOM 619 N N . ARG A 1 88 ? -13.32 -15.914 -2.891 1 97.81 88 ARG A N 1
ATOM 620 C CA . ARG A 1 88 ? -14.008 -15.5 -4.109 1 97.81 88 ARG A CA 1
ATOM 621 C C . ARG A 1 88 ? -13.211 -14.43 -4.848 1 97.81 88 ARG A C 1
ATOM 623 O O . ARG A 1 88 ? -13.781 -13.422 -5.289 1 97.81 88 ARG A O 1
ATOM 630 N N . THR A 1 89 ? -11.961 -14.641 -4.812 1 98.38 89 THR A N 1
ATOM 631 C CA . THR A 1 89 ? -11.086 -13.758 -5.582 1 98.38 89 THR A CA 1
ATOM 632 C C . THR A 1 89 ? -10.805 -14.352 -6.961 1 98.38 89 THR A C 1
ATOM 634 O O . THR A 1 89 ? -11 -15.547 -7.18 1 98.38 89 THR A O 1
ATOM 637 N N . GLN A 1 90 ? -10.422 -13.469 -7.832 1 98.25 90 GLN A N 1
ATOM 638 C CA . GLN A 1 90 ? -10.039 -13.938 -9.156 1 98.25 90 GLN A CA 1
ATOM 639 C C . GLN A 1 90 ? -8.781 -14.797 -9.102 1 98.25 90 GLN A C 1
ATOM 641 O O . GLN A 1 90 ? -8.703 -15.836 -9.766 1 98.25 90 GLN A O 1
ATOM 646 N N . ASN A 1 91 ? -7.816 -14.344 -8.445 1 98.75 91 ASN A N 1
ATOM 647 C CA . ASN A 1 91 ? -6.582 -15.078 -8.195 1 98.75 91 ASN A CA 1
ATOM 648 C C . ASN A 1 91 ? -6.344 -15.273 -6.699 1 98.75 91 ASN A C 1
ATOM 650 O O . ASN A 1 91 ? -6.969 -14.602 -5.871 1 98.75 91 ASN A O 1
ATOM 654 N N . GLY A 1 92 ? -5.516 -16.25 -6.332 1 98.88 92 GLY A N 1
ATOM 655 C CA . GLY A 1 92 ? -4.941 -16.359 -5 1 98.88 92 GLY A CA 1
ATOM 656 C C . GLY A 1 92 ? -3.615 -15.641 -4.863 1 98.88 92 GLY A C 1
ATOM 657 O O . GLY A 1 92 ? -3.57 -14.406 -4.863 1 98.88 92 GLY A O 1
ATOM 658 N N . VAL A 1 93 ? -2.557 -16.531 -4.828 1 98.94 93 VAL A N 1
ATOM 659 C CA . VAL A 1 93 ? -1.2 -15.984 -4.812 1 98.94 93 VAL A CA 1
ATOM 660 C C . VAL A 1 93 ? -0.617 -16.016 -6.223 1 98.94 93 VAL A C 1
ATOM 662 O O . VAL A 1 93 ? -0.575 -17.078 -6.859 1 98.94 93 VAL A O 1
ATOM 665 N N . ARG A 1 94 ? -0.189 -14.789 -6.703 1 98.88 94 ARG A N 1
ATOM 666 C CA . ARG A 1 94 ? 0.133 -14.625 -8.117 1 98.88 94 ARG A CA 1
ATOM 667 C C . ARG A 1 94 ? 1.458 -13.891 -8.297 1 98.88 94 ARG A C 1
ATOM 669 O O . ARG A 1 94 ? 1.751 -12.938 -7.57 1 98.88 94 ARG A O 1
ATOM 676 N N . ILE A 1 95 ? 2.271 -14.391 -9.148 1 98.94 95 ILE A N 1
ATOM 677 C CA . ILE A 1 95 ? 3.406 -13.648 -9.688 1 98.94 95 ILE A CA 1
ATOM 678 C C . ILE A 1 95 ? 3.188 -13.375 -11.18 1 98.94 95 ILE A C 1
ATOM 680 O O . ILE A 1 95 ? 2.9 -14.297 -11.945 1 98.94 95 ILE A O 1
ATOM 684 N N . LYS A 1 96 ? 3.275 -12.141 -11.555 1 98.56 96 LYS A N 1
ATOM 685 C CA . LYS A 1 96 ? 2.975 -11.82 -12.945 1 98.56 96 LYS A CA 1
ATOM 686 C C . LYS A 1 96 ? 4.055 -10.914 -13.539 1 98.56 96 LYS A C 1
ATOM 688 O O . LYS A 1 96 ? 4.539 -10 -12.875 1 98.56 96 LYS A O 1
ATOM 693 N N . ALA A 1 97 ? 4.508 -11.148 -14.742 1 98.31 97 ALA A N 1
ATOM 694 C CA . ALA A 1 97 ? 5.508 -10.383 -15.477 1 98.31 97 ALA A CA 1
ATOM 695 C C . ALA A 1 97 ? 5.16 -10.305 -16.969 1 98.31 97 ALA A C 1
ATOM 697 O O . ALA A 1 97 ? 4.699 -11.289 -17.547 1 98.31 97 ALA A O 1
ATOM 698 N N . TRP A 1 98 ? 5.41 -9.219 -17.516 1 97.19 98 TRP A N 1
ATOM 699 C CA . TRP A 1 98 ? 5.199 -9.031 -18.953 1 97.19 98 TRP A CA 1
ATOM 700 C C . TRP A 1 98 ? 6.164 -9.891 -19.75 1 97.19 98 TRP A C 1
ATOM 702 O O . TRP A 1 98 ? 7.289 -10.156 -19.312 1 97.19 98 TRP A O 1
ATOM 712 N N . GLY A 1 99 ? 5.684 -10.258 -20.938 1 96.81 99 GLY A N 1
ATOM 713 C CA . GLY A 1 99 ? 6.527 -11.008 -21.859 1 96.81 99 GLY A CA 1
ATOM 714 C C . GLY A 1 99 ? 7.465 -10.117 -22.656 1 96.81 99 GLY A C 1
ATOM 715 O O . GLY A 1 99 ? 7.371 -10.055 -23.891 1 96.81 99 GLY A O 1
ATOM 716 N N . ARG A 1 100 ? 8.359 -9.461 -21.984 1 95.5 100 ARG A N 1
ATOM 717 C CA . ARG A 1 100 ? 9.352 -8.594 -22.609 1 95.5 100 ARG A CA 1
ATOM 718 C C . ARG A 1 100 ? 10.695 -8.68 -21.875 1 95.5 100 ARG A C 1
ATOM 720 O O . ARG A 1 100 ? 10.75 -9.094 -20.719 1 95.5 100 ARG A O 1
ATOM 727 N N . PRO A 1 101 ? 11.766 -8.242 -22.594 1 96.12 101 PRO A N 1
ATOM 728 C CA . PRO A 1 101 ? 13.07 -8.242 -21.938 1 96.12 101 PRO A CA 1
ATOM 729 C C . PRO A 1 101 ? 13.102 -7.367 -20.688 1 96.12 101 PRO A C 1
ATOM 731 O O . PRO A 1 101 ? 12.484 -6.297 -20.672 1 96.12 101 PRO A O 1
ATOM 734 N N . SER A 1 102 ? 13.742 -7.902 -19.703 1 97.5 102 SER A N 1
ATOM 735 C CA . SER A 1 102 ? 13.906 -7.211 -18.422 1 97.5 102 SER A CA 1
ATOM 736 C C . SER A 1 102 ? 15.047 -7.812 -17.609 1 97.5 102 SER A C 1
ATOM 738 O O . SER A 1 102 ? 15.344 -9 -17.734 1 97.5 102 SER A O 1
ATOM 740 N N . ASN A 1 103 ? 15.625 -6.973 -16.844 1 97.81 103 ASN A N 1
ATOM 741 C CA . ASN A 1 103 ? 16.641 -7.5 -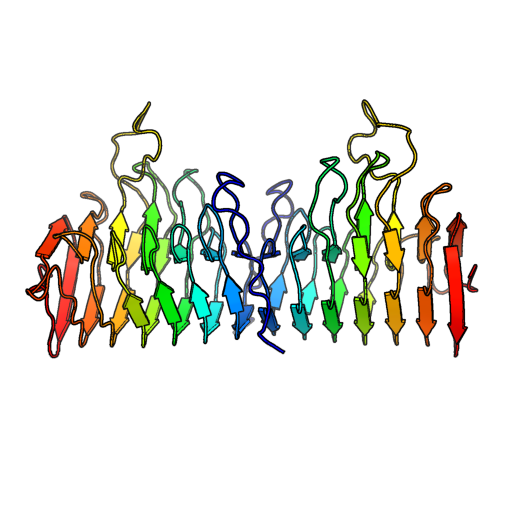15.93 1 97.81 103 ASN A CA 1
ATOM 742 C C . ASN A 1 103 ? 16.094 -7.68 -14.516 1 97.81 103 ASN A C 1
ATOM 744 O O . ASN A 1 103 ? 16.844 -7.867 -13.57 1 97.81 103 ASN A O 1
ATOM 748 N N . GLY A 1 104 ? 14.844 -7.602 -14.352 1 98.06 104 GLY A N 1
ATOM 749 C CA . GLY A 1 104 ? 14.203 -7.801 -13.062 1 98.06 104 GLY A CA 1
ATOM 750 C C . GLY A 1 104 ? 14.227 -9.242 -12.602 1 98.06 104 GLY A C 1
ATOM 751 O O . GLY A 1 104 ? 14.641 -10.133 -13.344 1 98.06 104 GLY A O 1
ATOM 752 N N . PHE A 1 105 ? 13.758 -9.414 -11.289 1 98.81 105 PHE A N 1
ATOM 753 C CA . PHE A 1 105 ? 13.727 -10.766 -10.742 1 98.81 105 PHE A CA 1
ATOM 754 C C . PHE A 1 105 ? 12.711 -10.867 -9.609 1 98.81 105 PHE A C 1
ATOM 756 O O . PHE A 1 105 ? 12.266 -9.844 -9.07 1 98.81 105 PHE A O 1
ATOM 763 N N . VAL A 1 106 ? 12.289 -12.023 -9.305 1 98.94 106 VAL A N 1
ATOM 764 C CA . VAL A 1 106 ? 11.562 -12.414 -8.102 1 98.94 106 VAL A CA 1
ATOM 765 C C . VAL A 1 106 ? 12.289 -13.562 -7.41 1 98.94 106 VAL A C 1
ATOM 767 O O . VAL A 1 106 ? 12.5 -14.617 -8.008 1 98.94 106 VAL A O 1
ATOM 770 N N . LYS A 1 107 ? 12.648 -13.258 -6.211 1 98.81 107 LYS A N 1
ATOM 771 C CA . LYS A 1 107 ? 13.492 -14.25 -5.562 1 98.81 107 LYS A CA 1
ATOM 772 C C . LYS A 1 107 ? 13.133 -14.414 -4.09 1 98.81 107 LYS A C 1
ATOM 774 O O . LYS A 1 107 ? 12.867 -13.43 -3.398 1 98.81 107 LYS A O 1
ATOM 779 N N . ASN A 1 108 ? 13.109 -15.609 -3.637 1 98.94 108 ASN A N 1
ATOM 780 C CA . ASN A 1 108 ? 12.906 -15.953 -2.232 1 98.94 108 ASN A CA 1
ATOM 781 C C . ASN A 1 108 ? 11.539 -15.492 -1.731 1 98.94 108 ASN A C 1
ATOM 783 O O . ASN A 1 108 ? 11.453 -14.586 -0.896 1 98.94 108 ASN A O 1
ATOM 787 N N . ILE A 1 109 ? 10.547 -16.219 -2.201 1 98.94 109 ILE A N 1
ATOM 788 C CA . ILE A 1 109 ? 9.148 -15.969 -1.864 1 98.94 109 ILE A CA 1
ATOM 789 C C . ILE A 1 109 ? 8.578 -17.156 -1.091 1 98.94 109 ILE A C 1
ATOM 791 O O . ILE A 1 109 ? 8.82 -18.312 -1.449 1 98.94 109 ILE A O 1
ATOM 795 N N . LEU A 1 110 ? 7.91 -16.875 -0.022 1 99 110 LEU A N 1
ATOM 796 C CA . LEU A 1 110 ? 7.234 -17.922 0.733 1 99 110 LEU A CA 1
ATOM 797 C C . LEU A 1 110 ? 5.75 -17.625 0.885 1 99 110 LEU A C 1
ATOM 799 O O . LEU A 1 110 ? 5.379 -16.578 1.43 1 99 110 LEU A O 1
ATOM 803 N N . PHE A 1 111 ? 4.887 -18.484 0.332 1 98.94 111 PHE A N 1
ATOM 804 C CA . PHE A 1 111 ? 3.455 -18.516 0.615 1 98.94 111 PHE A CA 1
ATOM 805 C C . PHE A 1 111 ? 3.127 -19.656 1.569 1 98.94 111 PHE A C 1
ATOM 807 O O . PHE A 1 111 ? 3.303 -20.828 1.228 1 98.94 111 PHE A O 1
ATOM 814 N N . GLN A 1 112 ? 2.646 -19.281 2.777 1 98.94 112 GLN A N 1
ATOM 815 C CA . GLN A 1 112 ? 2.533 -20.328 3.793 1 98.94 112 GLN A CA 1
ATOM 816 C C . GLN A 1 112 ? 1.195 -20.234 4.523 1 98.94 112 GLN A C 1
ATOM 818 O O . GLN A 1 112 ? 0.75 -19.141 4.887 1 98.94 112 GLN A O 1
ATOM 823 N N . HIS A 1 113 ? 0.504 -21.359 4.719 1 98.94 113 HIS A N 1
ATOM 824 C CA . HIS A 1 113 ? -0.746 -21.469 5.457 1 98.94 113 HIS A CA 1
ATOM 825 C C . HIS A 1 113 ? -1.842 -20.625 4.824 1 98.94 113 HIS A C 1
ATOM 827 O O . HIS A 1 113 ? -2.418 -19.75 5.484 1 98.94 113 HIS A O 1
ATOM 833 N N . ILE A 1 114 ? -2.139 -21 3.625 1 98.94 114 ILE A N 1
ATOM 834 C CA . ILE A 1 114 ? -3.113 -20.234 2.855 1 98.94 114 ILE A CA 1
ATOM 835 C C . ILE A 1 114 ? -4.367 -21.078 2.629 1 98.94 114 ILE A C 1
ATOM 837 O O . ILE A 1 114 ? -4.273 -22.266 2.32 1 98.94 114 ILE A O 1
ATOM 841 N N . VAL A 1 115 ? -5.469 -20.469 2.82 1 98.94 115 VAL A N 1
ATOM 842 C CA . VAL A 1 115 ? -6.746 -21.125 2.535 1 98.94 115 VAL A CA 1
ATOM 843 C C . VAL A 1 115 ? -7.406 -20.453 1.331 1 98.94 115 VAL A C 1
ATOM 845 O O . VAL A 1 115 ? -7.527 -19.234 1.28 1 98.94 115 VAL A O 1
ATOM 848 N N . MET A 1 116 ? -7.797 -21.234 0.426 1 98.94 116 MET A N 1
ATOM 849 C CA . MET A 1 116 ? -8.531 -20.812 -0.759 1 98.94 116 MET A CA 1
ATOM 850 C C . MET A 1 116 ? -10.008 -21.188 -0.647 1 98.94 116 MET A C 1
ATOM 852 O O . MET A 1 116 ? -10.336 -22.359 -0.434 1 98.94 116 MET A O 1
ATOM 856 N N . ASP A 1 117 ? -10.82 -20.25 -0.787 1 98.88 117 ASP A N 1
ATOM 857 C CA . ASP A 1 117 ? -12.258 -20.469 -0.795 1 98.88 117 ASP A CA 1
ATOM 858 C C . ASP A 1 117 ? -12.883 -20 -2.109 1 98.88 117 ASP A C 1
ATOM 860 O O . ASP A 1 117 ? -13.203 -18.812 -2.266 1 98.88 117 ASP A O 1
ATOM 864 N N . ASN A 1 118 ? -13.047 -20.938 -3 1 98.69 118 ASN A N 1
ATOM 865 C CA . ASN A 1 118 ? -13.68 -20.672 -4.289 1 98.69 118 ASN A CA 1
ATOM 866 C C . ASN A 1 118 ? -12.93 -19.609 -5.082 1 98.69 118 ASN A C 1
ATOM 868 O O . ASN A 1 118 ? -13.539 -18.641 -5.551 1 98.69 118 ASN A O 1
ATOM 872 N N . VAL A 1 119 ? -11.664 -19.781 -5.172 1 98.94 119 VAL A N 1
ATOM 873 C CA . VAL A 1 119 ? -10.781 -18.875 -5.898 1 98.94 119 VAL A CA 1
ATOM 874 C C . VAL A 1 119 ? -10.648 -19.344 -7.348 1 98.94 119 VAL A C 1
ATOM 876 O O . VAL A 1 119 ? -10.469 -20.531 -7.609 1 98.94 119 VAL A O 1
ATOM 879 N N . GLN A 1 120 ? -10.711 -18.438 -8.297 1 98.88 120 GLN A N 1
ATOM 880 C CA . GLN A 1 120 ? -10.727 -18.844 -9.695 1 98.88 120 GLN A CA 1
ATOM 881 C C . GLN A 1 120 ? -9.375 -19.406 -10.125 1 98.88 120 GLN A C 1
ATOM 883 O O . GLN A 1 120 ? -9.312 -20.422 -10.812 1 98.88 120 GLN A O 1
ATOM 888 N N . ASN A 1 121 ? -8.297 -18.766 -9.773 1 98.88 121 ASN A N 1
ATOM 889 C CA . ASN A 1 121 ? -6.922 -19.156 -10.055 1 98.88 121 ASN A CA 1
ATOM 890 C C . ASN A 1 121 ? -6.066 -19.141 -8.789 1 98.88 121 ASN A C 1
ATOM 892 O O . ASN A 1 121 ? -5.328 -18.172 -8.555 1 98.88 121 ASN A O 1
ATOM 896 N N . PRO A 1 122 ? -6.078 -20.188 -8.031 1 98.94 122 PRO A N 1
ATOM 897 C CA . PRO A 1 122 ? -5.504 -20.156 -6.684 1 98.94 122 PRO A CA 1
ATOM 898 C C . PRO A 1 122 ? -4 -19.875 -6.691 1 98.94 122 PRO A C 1
ATOM 900 O O . PRO A 1 122 ? -3.523 -19.031 -5.926 1 98.94 122 PRO A O 1
ATOM 903 N N . ILE A 1 123 ? -3.203 -20.578 -7.516 1 98.94 123 ILE A N 1
ATOM 904 C CA . ILE A 1 123 ? -1.753 -20.438 -7.586 1 98.94 123 ILE A CA 1
ATOM 905 C C . ILE A 1 123 ? -1.33 -20.156 -9.023 1 98.94 123 ILE A C 1
ATOM 907 O O . ILE A 1 123 ? -1.564 -20.969 -9.914 1 98.94 123 ILE A O 1
ATOM 911 N N . VAL A 1 124 ? -0.677 -18.953 -9.172 1 98.81 124 VAL A N 1
ATOM 912 C CA . VAL A 1 124 ? -0.401 -18.562 -10.555 1 98.81 124 VAL A CA 1
ATOM 913 C C . VAL A 1 124 ? 0.994 -17.953 -10.648 1 98.81 124 VAL A C 1
ATOM 915 O O . VAL A 1 124 ? 1.349 -17.078 -9.852 1 98.81 124 VAL A O 1
ATOM 918 N N . ILE A 1 125 ? 1.8 -18.422 -11.547 1 98.88 125 ILE A N 1
ATOM 919 C CA . ILE A 1 125 ? 2.908 -17.672 -12.133 1 98.88 125 ILE A CA 1
ATOM 920 C C . ILE A 1 125 ? 2.646 -17.453 -13.617 1 98.88 125 ILE A C 1
ATOM 922 O O . ILE A 1 125 ? 2.43 -18.406 -14.367 1 98.88 125 ILE A O 1
ATOM 926 N N . ASP A 1 126 ? 2.629 -16.234 -14 1 98.31 126 ASP A N 1
ATOM 927 C CA . ASP A 1 126 ? 2.359 -15.852 -15.391 1 98.31 126 ASP A CA 1
ATOM 928 C C . ASP A 1 126 ? 3.443 -14.922 -15.922 1 98.31 126 ASP A C 1
ATOM 930 O O . ASP A 1 126 ? 3.453 -13.727 -15.617 1 98.31 126 ASP A O 1
ATOM 934 N N . GLN A 1 127 ? 4.297 -15.43 -16.781 1 98.31 127 GLN A N 1
ATOM 935 C CA . GLN A 1 127 ? 5.328 -14.57 -17.359 1 98.31 127 GLN A CA 1
ATOM 936 C C . GLN A 1 127 ? 4.977 -14.172 -18.797 1 98.31 127 GLN A C 1
ATOM 938 O O . GLN A 1 127 ? 5.859 -13.812 -19.578 1 98.31 127 GLN A O 1
ATOM 943 N N . ASN A 1 128 ? 3.773 -14.273 -19.188 1 96.5 128 ASN A N 1
ATOM 944 C CA . ASN A 1 128 ? 3.189 -13.766 -20.422 1 96.5 128 ASN A CA 1
ATOM 945 C C . ASN A 1 128 ? 2.012 -12.836 -20.156 1 96.5 128 ASN A C 1
ATOM 947 O O . ASN A 1 128 ? 0.997 -12.891 -20.844 1 96.5 128 ASN A O 1
ATOM 951 N N . TYR A 1 129 ? 2.174 -12.148 -19.094 1 95.88 129 TYR A N 1
ATOM 952 C CA . TYR A 1 129 ? 1.136 -11.234 -18.625 1 95.88 129 TYR A CA 1
ATOM 953 C C . TYR A 1 129 ? 0.782 -10.227 -19.719 1 95.88 129 TYR A C 1
ATOM 955 O O . TYR A 1 129 ? 1.669 -9.609 -20.312 1 95.88 129 TYR A O 1
ATOM 963 N N . CYS A 1 130 ? -0.462 -10.086 -20.031 1 92.56 130 CYS A N 1
ATOM 964 C CA . CYS A 1 130 ? -1.058 -9.141 -20.984 1 92.56 130 CYS A CA 1
ATOM 965 C C . CYS A 1 130 ? -2.549 -8.977 -20.719 1 92.56 130 CYS A C 1
ATOM 967 O O . CYS A 1 130 ? -3.377 -9.609 -21.375 1 92.56 130 CYS A O 1
ATOM 969 N N . PRO A 1 131 ? -2.941 -8.102 -19.812 1 86.31 131 PRO A N 1
ATOM 970 C CA . PRO A 1 131 ? -4.312 -8.086 -19.297 1 86.31 131 PRO A CA 1
ATOM 971 C C . PRO A 1 131 ? -5.336 -7.672 -20.344 1 86.31 131 PRO A C 1
ATOM 973 O O . PRO A 1 131 ? -6.484 -8.117 -20.312 1 86.31 131 PRO A O 1
ATOM 976 N N . SER A 1 132 ? -4.984 -6.922 -21.297 1 85.88 132 SER A N 1
ATOM 977 C CA . SER A 1 132 ? -5.938 -6.441 -22.297 1 85.88 132 SER A CA 1
ATOM 978 C C . SER A 1 132 ? -6.004 -7.379 -23.5 1 85.88 132 SER A C 1
ATOM 980 O O . SER A 1 132 ? -6.914 -7.277 -24.312 1 85.88 132 SER A O 1
ATOM 982 N N . HIS A 1 133 ? -5.016 -8.242 -23.516 1 86.94 133 HIS A N 1
ATOM 983 C CA . HIS A 1 133 ? -4.859 -9.148 -24.641 1 86.94 133 HIS A CA 1
ATOM 984 C C . HIS A 1 133 ? -4.707 -8.375 -25.953 1 86.94 133 HIS A C 1
ATOM 986 O O . HIS A 1 133 ? -5.074 -8.875 -27.016 1 86.94 133 HIS A O 1
ATOM 992 N N . LYS A 1 134 ? -4.496 -7.152 -25.828 1 87.38 134 LYS A N 1
ATOM 993 C CA . LYS A 1 134 ? -4.223 -6.289 -26.969 1 87.38 134 LYS A CA 1
ATOM 994 C C . LYS A 1 134 ? -2.775 -5.801 -26.953 1 87.38 134 LYS A C 1
ATOM 996 O O . LYS A 1 134 ? -2.238 -5.457 -25.906 1 87.38 134 LYS A O 1
ATOM 1001 N N . ASP A 1 135 ? -2.166 -5.902 -28.109 1 88.62 135 ASP A N 1
ATOM 1002 C CA . ASP A 1 135 ? -0.796 -5.426 -28.281 1 88.62 135 ASP A CA 1
ATOM 1003 C C . ASP A 1 135 ? 0.143 -6.098 -27.281 1 88.62 135 ASP A C 1
ATOM 1005 O O . ASP A 1 135 ? 0.917 -5.422 -26.594 1 88.62 135 ASP A O 1
ATOM 1009 N N . CYS A 1 136 ? -0.078 -7.355 -27.141 1 90.81 136 CYS A N 1
ATOM 1010 C CA . CYS A 1 136 ? 0.794 -8.109 -26.25 1 90.81 136 CYS A CA 1
ATOM 1011 C C . CYS A 1 136 ? 2.217 -8.164 -26.797 1 90.81 136 CYS A C 1
ATOM 1013 O O . CYS A 1 136 ? 2.422 -8.352 -27.984 1 90.81 136 CYS A O 1
ATOM 1015 N N . PRO A 1 137 ? 3.242 -8.023 -25.922 1 88.5 137 PRO A N 1
ATOM 1016 C CA . PRO A 1 137 ? 4.625 -7.973 -26.406 1 88.5 137 PRO A CA 1
ATOM 1017 C C . PRO A 1 137 ? 5.016 -9.211 -27.203 1 88.5 137 PRO A C 1
ATOM 1019 O O . PRO A 1 137 ? 5.734 -9.102 -28.203 1 88.5 137 PRO A O 1
ATOM 1022 N N . GLY A 1 138 ? 4.543 -10.398 -26.703 1 85.75 138 GLY A N 1
ATOM 1023 C CA . GLY A 1 138 ? 4.773 -11.641 -27.422 1 85.75 138 GLY A CA 1
ATOM 1024 C C . GLY A 1 138 ? 6.223 -12.094 -27.375 1 85.75 138 GLY A C 1
ATOM 1025 O O . GLY A 1 138 ? 6.637 -12.945 -28.172 1 85.75 138 GLY A O 1
ATOM 1026 N N . GLN A 1 139 ? 7.004 -11.469 -26.578 1 89.94 139 GLN A N 1
ATOM 1027 C CA . GLN A 1 139 ? 8.391 -11.883 -26.375 1 89.94 139 GLN A CA 1
ATOM 1028 C C . GLN A 1 139 ? 8.531 -12.719 -25.109 1 89.94 139 GLN A C 1
ATOM 1030 O O . GLN A 1 139 ? 7.566 -12.914 -24.375 1 89.94 139 GLN A O 1
ATOM 1035 N N . ALA A 1 140 ? 9.758 -13.25 -24.984 1 94.88 140 ALA A N 1
ATOM 1036 C CA . ALA A 1 140 ? 10.055 -13.969 -23.75 1 94.88 140 ALA A CA 1
ATOM 1037 C C . ALA A 1 140 ? 10.367 -13.008 -22.609 1 94.88 140 ALA A C 1
ATOM 1039 O O . ALA A 1 140 ? 11.125 -12.055 -22.781 1 94.88 140 ALA A O 1
ATOM 1040 N N . SER A 1 141 ? 9.719 -13.297 -21.5 1 97.44 141 SER A N 1
ATOM 1041 C CA . SER A 1 141 ? 9.977 -12.453 -20.344 1 97.44 141 SER A CA 1
ATOM 1042 C C . SER A 1 141 ? 11.43 -12.555 -19.891 1 97.44 141 SER A C 1
ATOM 1044 O O . SER A 1 141 ? 11.977 -13.656 -19.797 1 97.44 141 SER A O 1
ATOM 1046 N N . GLY A 1 142 ? 11.969 -11.367 -19.562 1 98.12 142 GLY A N 1
ATOM 1047 C CA . GLY A 1 142 ? 13.336 -11.344 -19.047 1 98.12 142 GLY A CA 1
ATOM 1048 C C . GLY A 1 142 ? 13.414 -11.508 -17.547 1 98.12 142 GLY A C 1
ATOM 1049 O O . GLY A 1 142 ? 14.5 -11.695 -17 1 98.12 142 GLY A O 1
ATOM 1050 N N . VAL A 1 143 ? 12.328 -11.516 -16.844 1 98.69 143 VAL A N 1
ATOM 1051 C CA . VAL A 1 143 ? 12.297 -11.594 -15.383 1 98.69 143 VAL A CA 1
ATOM 1052 C C . VAL A 1 143 ? 12.727 -12.984 -14.93 1 98.69 143 VAL A C 1
ATOM 1054 O O . VAL A 1 143 ? 12.195 -13.992 -15.406 1 98.69 143 VAL A O 1
ATOM 1057 N N . LYS A 1 144 ? 13.656 -13.047 -14.023 1 98.81 144 LYS A N 1
ATOM 1058 C CA . LYS A 1 144 ? 14.078 -14.32 -13.445 1 98.81 144 LYS A CA 1
ATOM 1059 C C . LYS A 1 144 ? 13.312 -14.625 -12.164 1 98.81 144 LYS A C 1
ATOM 1061 O O . LYS A 1 144 ? 13.344 -13.844 -11.219 1 98.81 144 LYS A O 1
ATOM 1066 N N . ILE A 1 145 ? 12.609 -15.734 -12.164 1 98.94 145 ILE A N 1
ATOM 1067 C CA . ILE A 1 145 ? 11.844 -16.141 -10.984 1 98.94 145 ILE A CA 1
ATOM 1068 C C . ILE A 1 145 ? 12.477 -17.375 -10.367 1 98.94 145 ILE A C 1
ATOM 1070 O O . ILE A 1 145 ? 12.633 -18.406 -11.031 1 98.94 145 ILE A O 1
ATOM 1074 N N . SER A 1 146 ? 12.883 -17.234 -9.133 1 98.94 146 SER A N 1
ATOM 1075 C CA . SER A 1 146 ? 13.531 -18.375 -8.477 1 98.94 146 SER A CA 1
ATOM 1076 C C . SER A 1 146 ? 13.219 -18.391 -6.984 1 98.94 146 SER A C 1
ATOM 1078 O O . SER A 1 146 ? 13.031 -17.344 -6.367 1 98.94 146 SER A O 1
ATOM 1080 N N . GLY A 1 147 ? 13.172 -19.5 -6.414 1 98.81 147 GLY A N 1
ATOM 1081 C CA . GLY A 1 147 ? 13.023 -19.641 -4.973 1 98.81 147 GLY A CA 1
ATOM 1082 C C . GLY A 1 147 ? 11.656 -19.25 -4.473 1 98.81 147 GLY A C 1
ATOM 1083 O O . GLY A 1 147 ? 11.531 -18.438 -3.545 1 98.81 147 GLY A O 1
ATOM 1084 N N . VAL A 1 148 ? 10.609 -19.891 -5.086 1 98.94 148 VAL A N 1
ATOM 1085 C CA . VAL A 1 148 ? 9.234 -19.672 -4.645 1 98.94 148 VAL A CA 1
ATOM 1086 C C . VAL A 1 148 ? 8.695 -20.938 -3.988 1 98.94 148 VAL A C 1
ATOM 1088 O O . VAL A 1 148 ? 8.688 -22 -4.602 1 98.94 148 VAL A O 1
ATOM 1091 N N . THR A 1 149 ? 8.273 -20.797 -2.768 1 98.94 149 THR A N 1
ATOM 1092 C CA . THR A 1 149 ? 7.754 -21.938 -2.023 1 98.94 149 THR A CA 1
ATOM 1093 C C . THR A 1 149 ? 6.277 -21.75 -1.703 1 98.94 149 THR A C 1
ATOM 1095 O O . THR A 1 149 ? 5.883 -20.719 -1.139 1 98.94 149 THR A O 1
ATOM 1098 N N . TYR A 1 150 ? 5.488 -22.719 -2.111 1 98.88 150 TYR A N 1
ATOM 1099 C CA . TYR A 1 150 ? 4.09 -22.859 -1.724 1 98.88 150 TYR A CA 1
ATOM 1100 C C . TYR A 1 150 ? 3.914 -23.953 -0.684 1 98.88 150 TYR A C 1
ATOM 1102 O O . TYR A 1 150 ? 4.094 -25.141 -0.986 1 98.88 150 TYR A O 1
ATOM 1110 N N . GLN A 1 151 ? 3.592 -23.516 0.521 1 98.94 151 GLN A N 1
ATOM 1111 C CA . GLN A 1 151 ? 3.582 -24.484 1.611 1 98.94 151 GLN A CA 1
ATOM 1112 C C . GLN A 1 151 ? 2.252 -24.469 2.357 1 98.94 151 GLN A C 1
ATOM 1114 O O . GLN A 1 151 ? 1.812 -23.406 2.816 1 98.94 151 GLN A O 1
ATOM 1119 N N . ASP A 1 152 ? 1.596 -25.594 2.488 1 98.88 152 ASP A N 1
ATOM 1120 C CA . ASP A 1 152 ? 0.357 -25.734 3.246 1 98.88 152 ASP A CA 1
ATOM 1121 C C . ASP A 1 152 ? -0.729 -24.812 2.709 1 98.88 152 ASP A C 1
ATOM 1123 O O . ASP A 1 152 ? -1.242 -23.969 3.439 1 98.88 152 ASP A O 1
ATOM 1127 N N . ILE A 1 153 ? -1.042 -25.047 1.492 1 98.94 153 ILE A N 1
ATOM 1128 C CA . ILE A 1 153 ? -2.117 -24.328 0.816 1 98.94 153 ILE A CA 1
ATOM 1129 C C . ILE A 1 153 ? -3.264 -25.297 0.508 1 98.94 153 ILE A C 1
ATOM 1131 O O . ILE A 1 153 ? -3.053 -26.359 -0.091 1 98.94 153 ILE A O 1
ATOM 1135 N N . HIS A 1 154 ? -4.43 -24.969 0.974 1 98.88 154 HIS A N 1
ATOM 1136 C CA . HIS A 1 154 ? -5.559 -25.875 0.795 1 98.88 154 HIS A CA 1
ATOM 1137 C C . HIS A 1 154 ? -6.844 -25.109 0.501 1 98.88 154 HIS A C 1
ATOM 1139 O O . HIS A 1 154 ? -6.906 -23.891 0.704 1 98.88 154 HIS A O 1
ATOM 1145 N N . GLY A 1 155 ? -7.824 -25.828 0.04 1 98.81 155 GLY A N 1
ATOM 1146 C CA . GLY A 1 155 ? -9.133 -25.234 -0.199 1 98.81 155 GLY A CA 1
ATOM 1147 C C . GLY A 1 155 ? -9.688 -25.562 -1.574 1 98.81 155 GLY A C 1
ATOM 1148 O O . GLY A 1 155 ? -9.453 -26.641 -2.107 1 98.81 155 GLY A O 1
ATOM 1149 N N . THR A 1 156 ? -10.562 -24.562 -2.064 1 98.88 156 THR A N 1
ATOM 1150 C CA . THR A 1 156 ? -11.312 -24.891 -3.271 1 98.88 156 THR A CA 1
ATOM 1151 C C . THR A 1 156 ? -11.008 -23.891 -4.383 1 98.88 156 THR A C 1
ATOM 1153 O O . THR A 1 156 ? -10.875 -22.688 -4.125 1 98.88 156 THR A O 1
ATOM 1156 N N . SER A 1 157 ? -10.867 -24.422 -5.539 1 98.81 157 SER A N 1
ATOM 1157 C CA . SER A 1 157 ? -10.789 -23.656 -6.77 1 98.81 157 SER A CA 1
ATOM 1158 C C . SER A 1 157 ? -12.156 -23.516 -7.434 1 98.81 157 SER A C 1
ATOM 1160 O O . SER A 1 157 ? -12.938 -24.469 -7.438 1 98.81 157 SER A O 1
ATOM 1162 N N . ALA A 1 158 ? -12.398 -22.406 -7.961 1 98.81 158 ALA A N 1
ATOM 1163 C CA . ALA A 1 158 ? -13.648 -22.188 -8.672 1 98.81 158 ALA A CA 1
ATOM 1164 C C . ALA A 1 158 ? -13.562 -22.688 -10.109 1 98.81 158 ALA A C 1
ATOM 1166 O O . ALA A 1 158 ? -14.578 -22.828 -10.789 1 98.81 158 ALA A O 1
ATOM 1167 N N . THR A 1 159 ? -12.438 -22.953 -10.586 1 98.75 159 THR A N 1
ATOM 1168 C CA . THR A 1 159 ? -12.219 -23.469 -11.93 1 98.75 159 THR A CA 1
ATOM 1169 C C . THR A 1 159 ? -11.438 -24.781 -11.891 1 98.75 159 THR A C 1
ATOM 1171 O O . THR A 1 159 ? -10.914 -25.172 -10.844 1 98.75 159 THR A O 1
ATOM 1174 N N . GLN A 1 160 ? -11.344 -25.422 -12.977 1 98.44 160 GLN A N 1
ATOM 1175 C CA . GLN A 1 160 ? -10.75 -26.766 -13.055 1 98.44 160 GLN A CA 1
ATOM 1176 C C . GLN A 1 160 ? -9.25 -26.703 -12.805 1 98.44 160 GLN A C 1
ATOM 1178 O O . GLN A 1 160 ? -8.688 -27.625 -12.195 1 98.44 160 GLN A O 1
ATOM 1183 N N . ILE A 1 161 ? -8.562 -25.688 -13.336 1 98.56 161 ILE A N 1
ATOM 1184 C CA . ILE A 1 161 ? -7.121 -25.547 -13.172 1 98.56 161 ILE A CA 1
ATOM 1185 C C . ILE A 1 161 ? -6.816 -24.672 -11.969 1 98.56 161 ILE A C 1
ATOM 1187 O O . ILE A 1 161 ? -7.113 -23.469 -11.977 1 98.56 161 ILE A O 1
ATOM 1191 N N . ALA A 1 162 ? -6.184 -25.25 -10.977 1 98.75 162 ALA A N 1
ATOM 1192 C CA . ALA A 1 162 ? -5.941 -24.531 -9.727 1 98.75 162 ALA A CA 1
ATOM 1193 C C . ALA A 1 162 ? -4.492 -24.047 -9.648 1 98.75 162 ALA A C 1
ATOM 1195 O O . ALA A 1 162 ? -4.172 -23.156 -8.867 1 98.75 162 ALA A O 1
ATOM 1196 N N . VAL A 1 163 ? -3.584 -24.703 -10.336 1 98.75 163 VAL A N 1
ATOM 1197 C CA . VAL A 1 163 ? -2.172 -24.344 -10.367 1 98.75 163 VAL A CA 1
ATOM 1198 C C . VAL A 1 163 ? -1.729 -24.094 -11.805 1 98.75 163 VAL A C 1
ATOM 1200 O O . VAL A 1 163 ? -1.866 -24.984 -12.664 1 98.75 163 VAL A O 1
ATOM 1203 N N . LYS A 1 164 ? -1.303 -22.922 -12.07 1 98.5 164 LYS A N 1
ATOM 1204 C CA . LYS A 1 164 ? -0.823 -22.578 -13.406 1 98.5 164 LYS A CA 1
ATOM 1205 C C . LYS A 1 164 ? 0.544 -21.906 -13.344 1 98.5 164 LYS A C 1
ATOM 1207 O O . LYS A 1 164 ? 0.668 -20.797 -12.828 1 98.5 164 LYS A O 1
ATOM 1212 N N . PHE A 1 165 ? 1.574 -22.578 -13.812 1 98.62 165 PHE A N 1
ATOM 1213 C CA . PHE A 1 165 ? 2.904 -22 -13.977 1 98.62 165 PHE A CA 1
ATOM 1214 C C . PHE A 1 165 ? 3.234 -21.812 -15.453 1 98.62 165 PHE A C 1
ATOM 1216 O O . PHE A 1 165 ? 3.514 -22.781 -16.156 1 98.62 165 PHE A O 1
ATOM 1223 N N . ASP A 1 166 ? 3.172 -20.625 -15.852 1 98.19 166 ASP A N 1
ATOM 1224 C CA . ASP A 1 166 ? 3.525 -20.234 -17.219 1 98.19 166 ASP A CA 1
ATOM 1225 C C . ASP A 1 166 ? 4.781 -19.375 -17.234 1 98.19 166 ASP A C 1
ATOM 1227 O O . ASP A 1 166 ? 4.691 -18.141 -17.328 1 98.19 166 ASP A O 1
ATOM 1231 N N . CYS A 1 167 ? 5.965 -20.047 -17.219 1 98.62 167 CYS A N 1
ATOM 1232 C CA . CYS A 1 167 ? 7.242 -19.359 -17.078 1 98.62 167 CYS A CA 1
ATOM 1233 C C . CYS A 1 167 ? 7.875 -19.094 -18.438 1 98.62 167 CYS A C 1
ATOM 1235 O O . CYS A 1 167 ? 7.406 -19.609 -19.453 1 98.62 167 CYS A O 1
ATOM 1237 N N . SER A 1 168 ? 8.852 -18.312 -18.438 1 98.25 168 SER A N 1
ATOM 1238 C CA . SER A 1 168 ? 9.523 -17.844 -19.656 1 98.25 168 SER A CA 1
ATOM 1239 C C . SER A 1 168 ? 10.336 -18.969 -20.297 1 98.25 168 SER A C 1
ATOM 1241 O O . SER A 1 168 ? 11.07 -19.688 -19.609 1 98.25 168 SER A O 1
ATOM 1243 N N . PRO A 1 169 ? 10.266 -19.141 -21.641 1 97.5 169 PRO A N 1
ATOM 1244 C CA . PRO A 1 169 ? 11.094 -20.172 -22.281 1 97.5 169 PRO A CA 1
ATOM 1245 C C . PRO A 1 169 ? 12.578 -19.844 -22.25 1 97.5 169 PRO A C 1
ATOM 1247 O O . PRO A 1 169 ? 13.422 -20.734 -22.297 1 97.5 169 PRO A O 1
ATOM 1250 N N . THR A 1 170 ? 12.938 -18.594 -22.188 1 97.31 170 THR A N 1
ATOM 1251 C CA . THR A 1 170 ? 14.336 -18.203 -22.188 1 97.31 170 THR A CA 1
ATOM 1252 C C . THR A 1 170 ? 14.859 -18.047 -20.766 1 97.31 170 THR A C 1
ATOM 1254 O O . THR A 1 170 ? 16.078 -18.062 -20.531 1 97.31 170 THR A O 1
ATOM 1257 N N . ASN A 1 171 ? 14.023 -17.812 -19.828 1 97.94 171 ASN A N 1
ATOM 1258 C CA . ASN A 1 171 ? 14.344 -17.719 -18.406 1 97.94 171 ASN A CA 1
ATOM 1259 C C . ASN A 1 171 ? 13.414 -18.578 -17.562 1 97.94 171 ASN A C 1
ATOM 1261 O O . ASN A 1 171 ? 12.594 -18.062 -16.797 1 97.94 171 ASN A O 1
ATOM 1265 N N . PRO A 1 172 ? 13.578 -19.828 -17.672 1 98.44 172 PRO A N 1
ATOM 1266 C CA . PRO A 1 172 ? 12.672 -20.719 -16.938 1 98.44 172 PRO A CA 1
ATOM 1267 C C . PRO A 1 172 ? 12.695 -20.5 -15.43 1 98.44 172 PRO A C 1
ATOM 1269 O O . PRO A 1 172 ? 13.734 -20.109 -14.883 1 98.44 172 PRO A O 1
ATOM 1272 N N . CYS A 1 173 ? 11.523 -20.688 -14.781 1 98.81 173 CYS A N 1
ATOM 1273 C CA . CYS A 1 173 ? 11.477 -20.609 -13.328 1 98.81 173 CYS A CA 1
ATOM 1274 C C . CYS A 1 173 ? 12.281 -21.734 -12.695 1 98.81 173 CYS A C 1
ATOM 1276 O O . CYS A 1 173 ? 12.297 -22.859 -13.203 1 98.81 173 CYS A O 1
ATOM 1278 N N . SER A 1 174 ? 12.922 -21.406 -11.648 1 98.75 174 SER A N 1
ATOM 1279 C CA . SER A 1 174 ? 13.719 -22.438 -10.977 1 98.75 174 SER A CA 1
ATOM 1280 C C . SER A 1 174 ? 13.484 -22.422 -9.469 1 98.75 174 SER A C 1
ATOM 1282 O O . SER A 1 174 ? 13.156 -21.375 -8.898 1 98.75 174 SER A O 1
ATOM 1284 N N . GLY A 1 175 ? 13.586 -23.547 -8.875 1 98.62 175 GLY A N 1
ATOM 1285 C CA . GLY A 1 175 ? 13.469 -23.641 -7.43 1 98.62 175 GLY A CA 1
ATOM 1286 C C . GLY A 1 175 ? 12.047 -23.438 -6.938 1 98.62 175 GLY A C 1
ATOM 1287 O O . GLY A 1 175 ? 11.836 -22.875 -5.859 1 98.62 175 GLY A O 1
ATOM 1288 N N . ILE A 1 176 ? 11.07 -23.875 -7.715 1 98.81 176 ILE A N 1
ATOM 1289 C CA . ILE A 1 176 ? 9.672 -23.812 -7.293 1 98.81 176 ILE A CA 1
ATOM 1290 C C . ILE A 1 176 ? 9.344 -25.016 -6.422 1 98.81 176 ILE A C 1
ATOM 1292 O O . IL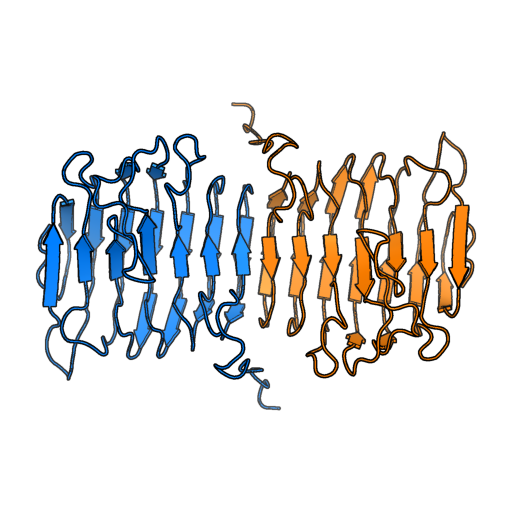E A 1 176 ? 9.578 -26.156 -6.82 1 98.81 176 ILE A O 1
ATOM 1296 N N . LYS A 1 177 ? 8.82 -24.75 -5.234 1 98.75 177 LYS A N 1
ATOM 1297 C CA . LYS A 1 177 ? 8.508 -25.828 -4.316 1 98.75 177 LYS A CA 1
ATOM 1298 C C . LYS A 1 177 ? 7.02 -25.844 -3.963 1 98.75 177 LYS A C 1
ATOM 1300 O O . LYS A 1 177 ? 6.461 -24.797 -3.586 1 98.75 177 LYS A O 1
ATOM 1305 N N . MET A 1 178 ? 6.414 -26.953 -4.137 1 98.5 178 MET A N 1
ATOM 1306 C CA . MET A 1 178 ? 5.066 -27.219 -3.645 1 98.5 178 MET A CA 1
ATOM 1307 C C . MET A 1 178 ? 5.082 -28.234 -2.508 1 98.5 178 MET A C 1
ATOM 1309 O O . MET A 1 178 ? 5.496 -29.375 -2.699 1 98.5 178 MET A O 1
ATOM 1313 N N . GLU A 1 179 ? 4.707 -27.719 -1.385 1 98.62 179 GLU A N 1
ATOM 1314 C CA . GLU A 1 179 ? 4.742 -28.562 -0.194 1 98.62 179 GLU A CA 1
ATOM 1315 C C . GLU A 1 179 ? 3.373 -28.625 0.481 1 98.62 179 GLU A C 1
ATOM 1317 O O . GLU A 1 179 ? 2.926 -27.641 1.07 1 98.62 179 GLU A O 1
ATOM 1322 N N . ASP A 1 180 ? 2.637 -29.781 0.436 1 98.56 180 ASP A N 1
ATOM 1323 C CA . ASP A 1 180 ? 1.333 -29.969 1.062 1 98.56 180 ASP A CA 1
ATOM 1324 C C . ASP A 1 180 ? 0.309 -28.984 0.51 1 98.56 180 ASP A C 1
ATOM 1326 O O . ASP A 1 180 ? -0.244 -28.172 1.256 1 98.56 180 ASP A O 1
ATOM 1330 N N . VAL A 1 181 ? 0.069 -29.172 -0.743 1 98.81 181 VAL A N 1
ATOM 1331 C CA . VAL A 1 181 ? -0.896 -28.328 -1.453 1 98.81 181 VAL A CA 1
ATOM 1332 C C . VAL A 1 181 ? -2.092 -29.188 -1.883 1 98.81 181 VAL A C 1
ATOM 1334 O O . VAL A 1 181 ? -1.94 -30.141 -2.637 1 98.81 181 VAL A O 1
ATOM 1337 N N . GLN A 1 182 ? -3.221 -28.859 -1.353 1 98.75 182 GLN A N 1
ATOM 1338 C CA . GLN A 1 182 ? -4.43 -29.609 -1.656 1 98.75 182 GLN A CA 1
ATOM 1339 C C . GLN A 1 182 ? -5.555 -28.703 -2.117 1 98.75 182 GLN A C 1
ATOM 1341 O O . GLN A 1 182 ? -6.184 -28.016 -1.302 1 98.75 182 GLN A O 1
ATOM 1346 N N . LEU A 1 183 ? -5.863 -28.766 -3.402 1 98.81 183 LEU A N 1
ATOM 1347 C CA . LEU A 1 183 ? -6.891 -27.922 -4.004 1 98.81 183 LEU A CA 1
ATOM 1348 C C . LEU A 1 183 ? -7.902 -28.766 -4.77 1 98.81 183 LEU A C 1
ATOM 1350 O O . LEU A 1 183 ? -7.523 -29.641 -5.551 1 98.81 183 LEU A O 1
ATOM 1354 N N . SER A 1 184 ? -9.164 -28.469 -4.508 1 98.75 184 SER A N 1
ATOM 1355 C CA . SER A 1 184 ? -10.219 -29.234 -5.16 1 98.75 184 SER A CA 1
ATOM 1356 C C . SER A 1 184 ? -11.109 -28.344 -6.016 1 98.75 184 SER A C 1
ATOM 1358 O O . SER A 1 184 ? -11.195 -27.141 -5.785 1 98.75 184 SER A O 1
ATOM 1360 N N . TYR A 1 185 ? -11.633 -28.797 -7.055 1 98.56 185 TYR A N 1
ATOM 1361 C CA . TYR A 1 185 ? -12.648 -28.219 -7.926 1 98.56 185 TYR A CA 1
ATOM 1362 C C . TYR A 1 185 ? -13.875 -29.125 -8.008 1 98.56 185 TYR A C 1
ATOM 1364 O O . TYR A 1 185 ? -13.773 -30.266 -8.469 1 98.56 185 TYR A O 1
ATOM 1372 N N . LYS A 1 186 ? -15.086 -28.688 -7.484 1 97.69 186 LYS A N 1
ATOM 1373 C CA . LYS A 1 186 ? -16.312 -29.484 -7.457 1 97.69 186 LYS A CA 1
ATOM 1374 C C . LYS A 1 186 ? -16.078 -30.828 -6.777 1 97.69 186 LYS A C 1
ATOM 1376 O O . LYS A 1 186 ? -16.406 -31.875 -7.336 1 97.69 186 LYS A O 1
ATOM 1381 N N . ASP A 1 187 ? -15.391 -30.766 -5.754 1 96.25 187 ASP A N 1
ATOM 1382 C CA . ASP A 1 187 ? -15.172 -31.891 -4.859 1 96.25 187 ASP A CA 1
ATOM 1383 C C . ASP A 1 187 ? -14.258 -32.938 -5.5 1 96.25 187 ASP A C 1
ATOM 1385 O O . ASP A 1 187 ? -14.227 -34.094 -5.066 1 96.25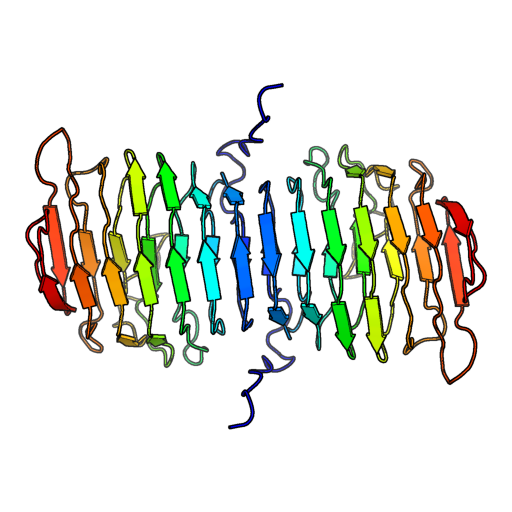 187 ASP A O 1
ATOM 1389 N N . GLN A 1 188 ? -13.602 -32.531 -6.508 1 98.19 188 GLN A N 1
ATOM 1390 C CA . GLN A 1 188 ? -12.578 -33.375 -7.129 1 98.19 188 GLN A CA 1
ATOM 1391 C C . GLN A 1 188 ? -11.227 -32.656 -7.117 1 98.19 188 GLN A C 1
ATOM 1393 O O . GLN A 1 188 ? -11.141 -31.453 -6.926 1 98.19 188 GLN A O 1
ATOM 1398 N N . ILE A 1 189 ? -10.219 -33.5 -7.285 1 97.75 189 ILE A N 1
ATOM 1399 C CA . ILE A 1 189 ? -8.875 -32.938 -7.355 1 97.75 189 ILE A CA 1
ATOM 1400 C C . ILE A 1 189 ? -8.781 -31.953 -8.523 1 97.75 189 ILE A C 1
ATOM 1402 O O . ILE A 1 189 ? -9.188 -32.281 -9.648 1 97.75 189 ILE A O 1
ATOM 1406 N N . ALA A 1 190 ? -8.297 -30.797 -8.312 1 98.12 190 ALA A N 1
ATOM 1407 C CA . ALA A 1 190 ? -8.156 -29.797 -9.375 1 98.12 190 ALA A CA 1
ATOM 1408 C C . ALA A 1 190 ? -6.996 -30.141 -10.297 1 98.12 190 ALA A C 1
ATOM 1410 O O . ALA A 1 190 ? -6.285 -31.125 -10.078 1 98.12 190 ALA A O 1
ATOM 1411 N N . GLY A 1 191 ? -6.855 -29.344 -11.398 1 98.19 191 GLY A N 1
ATOM 1412 C CA . GLY A 1 191 ? -5.789 -29.594 -12.359 1 98.19 191 GLY A CA 1
ATOM 1413 C C . GLY A 1 191 ? -4.637 -28.609 -12.227 1 98.19 191 GLY A C 1
ATOM 1414 O O . GLY A 1 191 ? -4.73 -27.625 -11.484 1 98.19 191 GLY A O 1
ATOM 1415 N N . ALA A 1 192 ? -3.529 -28.984 -12.875 1 98.31 192 ALA A N 1
ATOM 1416 C CA . ALA A 1 192 ? -2.346 -28.125 -12.938 1 98.31 192 ALA A CA 1
ATOM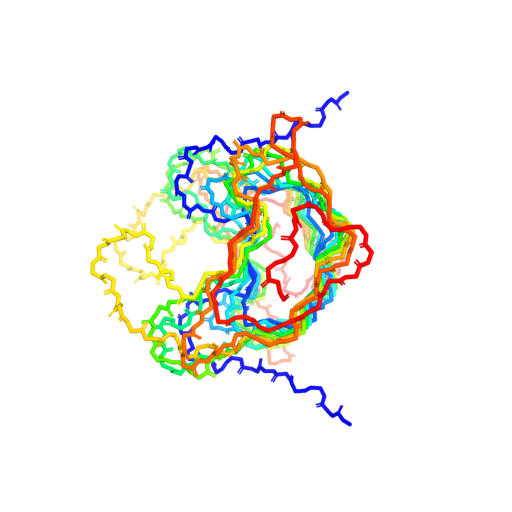 1417 C C . ALA A 1 192 ? -1.776 -28.062 -14.352 1 98.31 192 ALA A C 1
ATOM 1419 O O . ALA A 1 192 ? -1.869 -29.031 -15.102 1 98.31 192 ALA A O 1
ATOM 1420 N N . THR A 1 193 ? -1.277 -26.906 -14.734 1 98 193 THR A N 1
ATOM 1421 C CA . THR A 1 193 ? -0.551 -26.75 -15.984 1 98 193 THR A CA 1
ATOM 1422 C C . THR A 1 193 ? 0.777 -26.031 -15.758 1 98 193 THR A C 1
ATOM 1424 O O . THR A 1 193 ? 0.845 -25.062 -14.992 1 98 193 THR A O 1
ATOM 1427 N N . CYS A 1 194 ? 1.872 -26.547 -16.359 1 97.75 194 CYS A N 1
ATOM 1428 C CA . CYS A 1 194 ? 3.209 -25.984 -16.172 1 97.75 194 CYS A CA 1
ATOM 1429 C C . CYS A 1 194 ? 3.922 -25.844 -17.516 1 97.75 194 CYS A C 1
ATOM 1431 O O . CYS A 1 194 ? 3.799 -26.703 -18.391 1 97.75 194 CYS A O 1
ATOM 1433 N N . SER A 1 195 ? 4.609 -24.75 -17.656 1 98 195 SER A N 1
ATOM 1434 C CA . SER A 1 195 ? 5.504 -24.516 -18.781 1 98 195 SER A CA 1
ATOM 1435 C C . SER A 1 195 ? 6.809 -23.875 -18.328 1 98 195 SER A C 1
ATOM 1437 O O . SER A 1 195 ? 6.797 -22.844 -17.656 1 98 195 SER A O 1
ATOM 1439 N N . HIS A 1 196 ? 8 -24.516 -18.641 1 98.38 196 HIS A N 1
ATOM 1440 C CA . HIS A 1 196 ? 9.344 -23.984 -18.406 1 98.38 196 HIS A CA 1
ATOM 1441 C C . HIS A 1 196 ? 9.578 -23.719 -16.922 1 98.38 196 HIS A C 1
ATOM 1443 O O . HIS A 1 196 ? 10.008 -22.625 -16.547 1 98.38 196 HIS A O 1
ATOM 1449 N N . VAL A 1 197 ? 9.203 -24.703 -16.125 1 98.44 197 VAL A N 1
ATOM 1450 C CA . VAL A 1 197 ? 9.336 -24.547 -14.68 1 98.44 197 VAL A CA 1
ATOM 1451 C C . VAL A 1 197 ? 10.055 -25.766 -14.094 1 98.44 197 VAL A C 1
ATOM 1453 O O . VAL A 1 197 ? 9.828 -26.891 -14.531 1 98.44 197 VAL A O 1
ATOM 1456 N N . GLY A 1 198 ? 11.039 -25.516 -13.305 1 98.19 198 GLY A N 1
ATOM 1457 C CA . GLY A 1 198 ? 11.719 -26.562 -12.539 1 98.19 198 GLY A CA 1
ATOM 1458 C C . GLY A 1 198 ? 11.484 -26.438 -11.047 1 98.19 198 GLY A C 1
ATOM 1459 O O . GLY A 1 198 ? 11.5 -25.328 -10.492 1 98.19 198 GLY A O 1
ATOM 1460 N N . GLY A 1 199 ? 11.211 -27.562 -10.445 1 98 199 GLY A N 1
ATOM 1461 C CA . GLY A 1 199 ? 10.984 -27.547 -9.008 1 98 199 GLY A CA 1
ATOM 1462 C C . GLY A 1 199 ? 10.703 -28.922 -8.422 1 98 199 GLY A C 1
ATOM 1463 O O . GLY A 1 199 ? 11.086 -29.938 -9.008 1 98 199 GLY A O 1
ATOM 1464 N N . THR A 1 200 ? 10.203 -28.859 -7.191 1 97.88 200 THR A N 1
ATOM 1465 C CA . THR A 1 200 ? 9.93 -30.109 -6.477 1 97.88 200 THR A CA 1
ATOM 1466 C C . THR A 1 200 ? 8.562 -30.047 -5.805 1 97.88 200 THR A C 1
ATOM 1468 O O . THR A 1 200 ? 8.023 -28.969 -5.555 1 97.88 200 THR A O 1
ATOM 1471 N N . ALA A 1 201 ? 7.945 -31.172 -5.645 1 97.62 201 ALA A N 1
ATOM 1472 C CA . ALA A 1 201 ? 6.723 -31.344 -4.867 1 97.62 201 ALA A CA 1
ATOM 1473 C C . ALA A 1 201 ? 6.934 -32.344 -3.732 1 97.62 201 ALA A C 1
ATOM 1475 O O . ALA A 1 201 ? 7.488 -33.438 -3.943 1 97.62 201 ALA A O 1
ATOM 1476 N N . THR A 1 202 ? 6.613 -31.953 -2.598 1 97.25 202 THR A N 1
ATOM 1477 C CA . THR A 1 202 ? 6.766 -32.844 -1.439 1 97.25 202 THR A CA 1
ATOM 1478 C C . THR A 1 202 ? 5.48 -32.875 -0.619 1 97.25 202 THR A C 1
ATOM 1480 O O . THR A 1 202 ? 4.73 -31.891 -0.582 1 97.25 202 THR A O 1
ATOM 1483 N N . GLY A 1 203 ? 5.246 -33.938 0.054 1 96.81 203 GLY A N 1
ATOM 1484 C CA . GLY A 1 203 ? 4 -34.125 0.785 1 96.81 203 GLY A CA 1
ATOM 1485 C C . GLY A 1 203 ? 2.814 -34.406 -0.116 1 96.81 203 GLY A C 1
ATOM 1486 O O . GLY A 1 203 ? 2.967 -35 -1.191 1 96.81 203 GLY A O 1
ATOM 1487 N N . ARG A 1 204 ? 1.639 -34.125 0.454 1 96.62 204 ARG A N 1
ATOM 1488 C CA . ARG A 1 204 ? 0.435 -34.344 -0.347 1 96.62 204 ARG A CA 1
ATOM 1489 C C . ARG A 1 204 ? 0.167 -33.125 -1.243 1 96.62 204 ARG A C 1
ATOM 1491 O O . ARG A 1 204 ? -0.071 -32.031 -0.752 1 96.62 204 ARG A O 1
ATOM 1498 N N . VAL A 1 205 ? 0.312 -33.375 -2.521 1 97.38 205 VAL A N 1
ATOM 1499 C CA . VAL A 1 205 ? 0.1 -32.312 -3.48 1 97.38 205 VAL A CA 1
ATOM 1500 C C . VAL A 1 205 ? -1.009 -32.688 -4.457 1 97.38 205 VAL A C 1
ATOM 1502 O O . VAL A 1 205 ? -0.846 -33.594 -5.258 1 97.38 205 VAL A O 1
ATOM 1505 N N . GLU A 1 206 ? -2.084 -32.094 -4.336 1 96.06 206 GLU A N 1
ATOM 1506 C CA . GLU A 1 206 ? -3.266 -32.188 -5.184 1 96.06 206 GLU A CA 1
ATOM 1507 C C . GLU A 1 206 ? -3.717 -30.828 -5.688 1 96.06 206 GLU A C 1
ATOM 1509 O O . GLU A 1 206 ? -4.227 -30.016 -4.918 1 96.06 206 GLU A O 1
ATOM 1514 N N . PRO A 1 207 ? -3.516 -30.469 -7 1 94.31 207 PRO A N 1
ATOM 1515 C CA . PRO A 1 207 ? -3.326 -31.344 -8.164 1 94.31 207 PRO A CA 1
ATOM 1516 C C . PRO A 1 207 ? -1.939 -31.984 -8.203 1 94.31 207 PRO A C 1
ATOM 1518 O O . PRO A 1 207 ? -1.03 -31.531 -7.496 1 94.31 207 PRO A O 1
ATOM 1521 N N . SER A 1 208 ? -1.931 -33.031 -9.109 1 88.56 208 SER A N 1
ATOM 1522 C CA . SER A 1 208 ? -0.618 -33.625 -9.312 1 88.56 208 SER A CA 1
ATOM 1523 C C . SER A 1 208 ? 0.383 -32.625 -9.852 1 88.56 208 SER A C 1
ATOM 1525 O O . SER A 1 208 ? 0.062 -31.828 -10.75 1 88.56 208 SER A O 1
ATOM 1527 N N . SER A 1 209 ? 1.503 -32.594 -9.242 1 86 209 SER A N 1
ATOM 1528 C CA . SER A 1 209 ? 2.5 -31.578 -9.562 1 86 209 SER A CA 1
ATOM 1529 C C . SER A 1 209 ? 3.041 -31.766 -10.977 1 86 209 SER A C 1
ATOM 1531 O O . SER A 1 209 ? 3.266 -32.875 -11.422 1 86 209 SER A O 1
ATOM 1533 N N . CYS A 1 210 ? 3.127 -30.781 -11.672 1 88.56 210 CYS A N 1
ATOM 1534 C CA . CYS A 1 210 ? 3.758 -30.781 -12.984 1 88.56 210 CYS A CA 1
ATOM 1535 C C . CYS A 1 210 ? 5.203 -30.312 -12.898 1 88.56 210 CYS A C 1
ATOM 1537 O O . CYS A 1 210 ? 5.82 -29.984 -13.914 1 88.56 210 CYS A O 1
ATOM 1539 N N . LEU A 1 211 ? 5.66 -30.281 -11.695 1 90.94 211 LEU A N 1
ATOM 1540 C CA . LEU A 1 211 ? 7.027 -29.844 -11.453 1 90.94 211 LEU A CA 1
ATOM 1541 C C . LEU A 1 211 ? 8.016 -30.984 -11.625 1 90.94 211 LEU A C 1
ATOM 1543 O O . LEU A 1 211 ? 7.656 -32.156 -11.438 1 90.94 211 LEU A O 1
ATOM 1547 N N . MET B 1 1 ? 28 -5.789 7.68 1 18.28 1 MET B N 1
ATOM 1548 C CA . MET B 1 1 ? 27.078 -5.98 6.566 1 18.28 1 MET B CA 1
ATOM 1549 C C . MET B 1 1 ? 26.016 -4.891 6.551 1 18.28 1 MET B C 1
ATOM 1551 O O . MET B 1 1 ? 25.094 -4.895 7.387 1 18.28 1 MET B O 1
ATOM 1555 N N . LYS B 1 2 ? 26.344 -3.734 6.098 1 23.31 2 LYS B N 1
ATOM 1556 C CA . LYS B 1 2 ? 25.672 -2.441 6.16 1 23.31 2 LYS B CA 1
ATOM 1557 C C . LYS B 1 2 ? 24.375 -2.455 5.355 1 23.31 2 LYS B C 1
ATOM 1559 O O . LYS B 1 2 ? 24.344 -2.934 4.223 1 23.31 2 LYS B O 1
ATOM 1564 N N . GLY B 1 3 ? 23.234 -2.572 5.941 1 26.16 3 GLY B N 1
ATOM 1565 C CA . GLY B 1 3 ? 21.891 -2.799 5.422 1 26.16 3 GLY B CA 1
ATOM 1566 C C . GLY B 1 3 ? 21.547 -1.911 4.238 1 26.16 3 GLY B C 1
ATOM 1567 O O . GLY B 1 3 ? 21.734 -0.692 4.301 1 26.16 3 GLY B O 1
ATOM 1568 N N . LEU B 1 4 ? 21.828 -2.285 3.018 1 24.86 4 LEU B N 1
ATOM 1569 C CA . LEU B 1 4 ? 21.656 -1.595 1.745 1 24.86 4 LEU B CA 1
ATOM 1570 C C . LEU B 1 4 ? 20.25 -0.995 1.633 1 24.86 4 LEU B C 1
ATOM 1572 O O . LEU B 1 4 ? 19.266 -1.725 1.623 1 24.86 4 LEU B O 1
ATOM 1576 N N . VAL B 1 5 ? 20.031 0.102 2.15 1 31.53 5 VAL B N 1
ATOM 1577 C CA . VAL B 1 5 ? 18.844 0.927 1.916 1 31.53 5 VAL B CA 1
ATOM 1578 C C . VAL B 1 5 ? 18.688 1.189 0.421 1 31.53 5 VAL B C 1
ATOM 1580 O O . VAL B 1 5 ? 19.594 1.719 -0.223 1 31.53 5 VAL B O 1
ATOM 1583 N N . VAL B 1 6 ? 18.047 0.386 -0.293 1 30.33 6 VAL B N 1
ATOM 1584 C CA . VAL B 1 6 ? 17.766 0.704 -1.688 1 30.33 6 VAL B CA 1
ATOM 1585 C C . VAL B 1 6 ? 17.031 2.039 -1.775 1 30.33 6 VAL B C 1
ATOM 1587 O O . VAL B 1 6 ? 15.914 2.176 -1.274 1 30.33 6 VAL B O 1
ATOM 1590 N N . LEU B 1 7 ? 17.766 3.064 -1.817 1 32.56 7 LEU B N 1
ATOM 1591 C CA . LEU B 1 7 ? 17.219 4.383 -2.117 1 32.56 7 LEU B CA 1
ATOM 1592 C C . LEU B 1 7 ? 16.719 4.449 -3.557 1 32.56 7 LEU B C 1
ATOM 1594 O O . LEU B 1 7 ? 17.469 4.18 -4.492 1 32.56 7 LEU B O 1
ATOM 1598 N N . ALA B 1 8 ? 15.453 4.039 -3.779 1 38.09 8 ALA B N 1
ATOM 1599 C CA . ALA B 1 8 ? 14.984 4.414 -5.113 1 38.09 8 ALA B CA 1
ATOM 1600 C C . ALA B 1 8 ? 15.516 5.785 -5.516 1 38.09 8 ALA B C 1
ATOM 1602 O O . ALA B 1 8 ? 15.531 6.715 -4.703 1 38.09 8 ALA B O 1
ATOM 1603 N N . SER B 1 9 ? 16.406 5.789 -6.449 1 34.94 9 SER B N 1
ATOM 1604 C CA . SER B 1 9 ? 16.781 7.121 -6.906 1 34.94 9 SER B CA 1
ATOM 1605 C C . SER B 1 9 ? 15.602 8.078 -6.875 1 34.94 9 SER B C 1
ATOM 1607 O O . SER B 1 9 ? 14.461 7.664 -7.094 1 34.94 9 SER B O 1
ATOM 1609 N N . GLY B 1 10 ? 15.609 9.148 -6.117 1 35.91 10 GLY B N 1
ATOM 1610 C CA . GLY B 1 10 ? 14.695 10.273 -6.203 1 35.91 10 GLY B CA 1
ATOM 1611 C C . GLY B 1 10 ? 14.062 10.422 -7.57 1 35.91 10 GLY B C 1
ATOM 1612 O O . GLY B 1 10 ? 13.195 11.281 -7.773 1 35.91 10 GLY B O 1
ATOM 1613 N N . ASN B 1 11 ? 14.477 9.578 -8.578 1 35.56 11 ASN B N 1
ATOM 1614 C CA . ASN B 1 11 ? 14.039 9.891 -9.938 1 35.56 11 ASN B CA 1
ATOM 1615 C C . ASN B 1 11 ? 12.867 9.016 -10.359 1 35.56 11 ASN B C 1
ATOM 1617 O O . ASN B 1 11 ? 12.617 8.844 -11.555 1 35.56 11 ASN B O 1
ATOM 1621 N N . SER B 1 12 ? 12.445 7.945 -9.758 1 42.44 12 SER B N 1
ATOM 1622 C CA . SER B 1 12 ? 11.188 7.438 -10.273 1 42.44 12 SER B CA 1
ATOM 1623 C C . SER B 1 12 ? 10.031 8.375 -9.938 1 42.44 12 SER B C 1
ATOM 1625 O O . SER B 1 12 ? 9.367 8.211 -8.914 1 42.44 12 SER B O 1
ATOM 1627 N N . PRO B 1 13 ? 9.836 9.453 -10.641 1 51.19 13 PRO B N 1
ATOM 1628 C CA . PRO B 1 13 ? 8.883 10.523 -10.352 1 51.19 13 PRO B CA 1
ATOM 1629 C C . PRO B 1 13 ? 7.461 10.008 -10.133 1 51.19 13 PRO B C 1
ATOM 1631 O O . PRO B 1 13 ? 7.043 9.047 -10.789 1 51.19 13 PRO B O 1
ATOM 1634 N N . ASN B 1 14 ? 6.934 9.906 -8.859 1 63.78 14 ASN B N 1
ATOM 1635 C CA . ASN B 1 14 ? 5.512 9.984 -8.547 1 63.78 14 ASN B CA 1
ATOM 1636 C C . ASN B 1 14 ? 4.973 8.648 -8.047 1 63.78 14 ASN B C 1
ATOM 1638 O O . ASN B 1 14 ? 3.824 8.297 -8.328 1 63.78 14 ASN B O 1
ATOM 1642 N N . THR B 1 15 ? 5.973 7.789 -7.477 1 81.31 15 THR B N 1
ATOM 1643 C CA . THR B 1 15 ? 5.445 6.527 -6.969 1 81.31 15 THR B CA 1
ATOM 1644 C C . THR B 1 15 ? 5.488 6.492 -5.445 1 81.31 15 THR B C 1
ATOM 1646 O O . THR B 1 15 ? 6.527 6.777 -4.844 1 81.31 15 THR B O 1
ATOM 1649 N N . ASP B 1 16 ? 4.43 6.109 -4.852 1 91.38 16 ASP B N 1
ATOM 1650 C CA . ASP B 1 16 ? 4.363 5.922 -3.406 1 91.38 16 ASP B CA 1
ATOM 1651 C C . ASP B 1 16 ? 5.105 4.656 -2.982 1 91.38 16 ASP B C 1
ATOM 1653 O O . ASP B 1 16 ? 5.219 3.707 -3.76 1 91.38 16 ASP B O 1
ATOM 1657 N N . GLY B 1 17 ? 5.609 4.652 -1.784 1 95.44 17 GLY B N 1
ATOM 1658 C CA . GLY B 1 17 ? 6.164 3.432 -1.224 1 95.44 17 GLY B CA 1
ATOM 1659 C C . GLY B 1 17 ? 5.105 2.408 -0.859 1 95.44 17 GLY B C 1
ATOM 1660 O O . GLY B 1 17 ? 5.148 1.27 -1.328 1 95.44 17 GLY B O 1
ATOM 1661 N N . ILE B 1 18 ? 4.203 2.854 -0.033 1 96.19 18 ILE B N 1
ATOM 1662 C CA . ILE B 1 18 ? 3.033 2.066 0.337 1 96.19 18 ILE B CA 1
ATOM 1663 C C . ILE B 1 18 ? 1.769 2.896 0.128 1 96.19 18 ILE B C 1
ATOM 1665 O O . ILE B 1 18 ? 1.718 4.07 0.506 1 96.19 18 ILE B O 1
ATOM 1669 N N . HIS B 1 19 ? 0.808 2.314 -0.504 1 95.62 19 HIS B N 1
ATOM 1670 C CA . HIS B 1 19 ? -0.502 2.936 -0.665 1 95.62 19 HIS B CA 1
ATOM 1671 C C . HIS B 1 19 ? -1.605 2.053 -0.09 1 95.62 19 HIS B C 1
ATOM 1673 O O . HIS B 1 19 ? -1.666 0.856 -0.386 1 95.62 19 HIS B O 1
ATOM 1679 N N . VAL B 1 20 ? -2.455 2.619 0.76 1 96.81 20 VAL B N 1
ATOM 1680 C CA . VAL B 1 20 ? -3.561 1.905 1.391 1 96.81 20 VAL B CA 1
ATOM 1681 C C . VAL B 1 20 ? -4.883 2.568 1.018 1 96.81 20 VAL B C 1
ATOM 1683 O O . VAL B 1 20 ? -5.035 3.785 1.151 1 96.81 20 VAL B O 1
ATOM 1686 N N . GLN B 1 21 ? -5.781 1.817 0.614 1 95.62 21 GLN B N 1
ATOM 1687 C CA . GLN B 1 21 ? -7.133 2.307 0.376 1 95.62 21 GLN B CA 1
ATOM 1688 C C . GLN B 1 21 ? -8.148 1.164 0.417 1 95.62 21 GLN B C 1
ATOM 1690 O O . GLN B 1 21 ? -7.773 -0.007 0.327 1 95.62 21 GLN B O 1
ATOM 1695 N N . LEU B 1 22 ? -9.352 1.521 0.693 1 92.62 22 LEU B N 1
ATOM 1696 C CA . LEU B 1 22 ? -10.453 0.562 0.705 1 92.62 22 LEU B CA 1
ATOM 1697 C C . LEU B 1 22 ? -10.094 -0.666 1.536 1 92.62 22 LEU B C 1
ATOM 1699 O O . LEU B 1 22 ? -10.258 -1.799 1.078 1 92.62 22 LEU B O 1
ATOM 1703 N N . SER B 1 23 ? -9.516 -0.434 2.648 1 93.38 23 SER B N 1
ATOM 1704 C CA . SER B 1 23 ? -9.023 -1.48 3.537 1 93.38 23 SER B CA 1
ATOM 1705 C C . SER B 1 23 ? -9.312 -1.151 4.996 1 93.38 23 SER B C 1
ATOM 1707 O O . SER B 1 23 ? -9.414 0.021 5.367 1 93.38 23 SER B O 1
ATOM 1709 N N . SER B 1 24 ? -9.391 -2.197 5.762 1 95.25 24 SER B N 1
ATOM 1710 C CA . SER B 1 24 ? -9.641 -1.996 7.188 1 95.25 24 SER B CA 1
ATOM 1711 C C . SER B 1 24 ? -8.758 -2.906 8.031 1 95.25 24 SER B C 1
ATOM 1713 O O . SER B 1 24 ? -8.281 -3.941 7.559 1 95.25 24 SER B O 1
ATOM 1715 N N . ASP B 1 25 ? -8.477 -2.533 9.203 1 96.12 25 ASP B N 1
ATOM 1716 C CA . ASP B 1 25 ? -7.734 -3.299 10.203 1 96.12 25 ASP B CA 1
ATOM 1717 C C . ASP B 1 25 ? -6.348 -3.672 9.688 1 96.12 25 ASP B C 1
ATOM 1719 O O . ASP B 1 25 ? -5.957 -4.84 9.727 1 96.12 25 ASP B O 1
ATOM 1723 N N . VAL B 1 26 ? -5.75 -2.664 9.234 1 95.94 26 VAL B N 1
ATOM 1724 C CA . VAL B 1 26 ? -4.414 -2.85 8.672 1 95.94 26 VAL B CA 1
ATOM 1725 C C . VAL B 1 26 ? -3.361 -2.396 9.68 1 95.94 26 VAL B C 1
ATOM 1727 O O . VAL B 1 26 ? -3.518 -1.359 10.328 1 95.94 26 VAL B O 1
ATOM 1730 N N . THR B 1 27 ? -2.316 -3.162 9.867 1 97.69 27 THR B N 1
ATOM 1731 C CA . THR B 1 27 ? -1.153 -2.785 10.664 1 97.69 27 THR B CA 1
ATOM 1732 C C . THR B 1 27 ? 0.117 -2.838 9.82 1 97.69 27 THR B C 1
ATOM 1734 O O . THR B 1 27 ? 0.409 -3.857 9.188 1 97.69 27 THR B O 1
ATOM 1737 N N . ILE B 1 28 ? 0.841 -1.782 9.758 1 97.25 28 ILE B N 1
ATOM 1738 C CA . ILE B 1 28 ? 2.119 -1.676 9.062 1 97.25 28 ILE B CA 1
ATOM 1739 C C . ILE B 1 28 ? 3.229 -1.376 10.062 1 97.25 28 ILE B C 1
ATOM 1741 O O . ILE B 1 28 ? 3.158 -0.39 10.805 1 97.25 28 ILE B O 1
ATOM 1745 N N . LEU B 1 29 ? 4.27 -2.205 10.031 1 97.75 29 LEU B N 1
ATOM 1746 C CA . LEU B 1 29 ? 5.316 -2.045 11.039 1 97.75 29 LEU B CA 1
ATOM 1747 C C . LEU B 1 29 ? 6.695 -2.012 10.391 1 97.75 29 LEU B C 1
ATOM 1749 O O . LEU B 1 29 ? 6.891 -2.576 9.305 1 97.75 29 LEU B O 1
ATOM 1753 N N . ASN B 1 30 ? 7.574 -1.303 11.008 1 94.94 30 ASN B N 1
ATOM 1754 C CA . ASN B 1 30 ? 9.008 -1.408 10.75 1 94.94 30 ASN B CA 1
ATOM 1755 C C . ASN B 1 30 ? 9.32 -1.271 9.266 1 94.94 30 ASN B C 1
ATOM 1757 O O . ASN B 1 30 ? 9.898 -2.18 8.664 1 94.94 30 ASN B O 1
ATOM 1761 N N . SER B 1 31 ? 9.18 -0.167 8.836 1 94.62 31 SER B N 1
ATOM 1762 C CA . SER B 1 31 ? 9.352 0.018 7.402 1 94.62 31 SER B CA 1
ATOM 1763 C C . SER B 1 31 ? 10.336 1.142 7.102 1 94.62 31 SER B C 1
ATOM 1765 O O . SER B 1 31 ? 10.336 2.174 7.777 1 94.62 31 SER B O 1
ATOM 1767 N N . LYS B 1 32 ? 11.156 0.906 6.195 1 95.06 32 LYS B N 1
ATOM 1768 C CA . LYS B 1 32 ? 12.016 1.932 5.613 1 95.06 32 LYS B CA 1
ATOM 1769 C C . LYS B 1 32 ? 11.609 2.244 4.176 1 95.06 32 LYS B C 1
ATOM 1771 O O . LYS B 1 32 ? 11.609 1.356 3.322 1 95.06 32 LYS B O 1
ATOM 1776 N N . ILE B 1 33 ? 11.312 3.498 3.957 1 94.44 33 ILE B N 1
ATOM 1777 C CA . ILE B 1 33 ? 10.727 3.859 2.67 1 94.44 33 ILE B CA 1
ATOM 1778 C C . ILE B 1 33 ? 11.375 5.141 2.15 1 94.44 33 ILE B C 1
ATOM 1780 O O . ILE B 1 33 ? 11.367 6.168 2.83 1 94.44 33 ILE B O 1
ATOM 1784 N N . GLY B 1 34 ? 11.938 5.078 1.034 1 91.25 34 GLY B N 1
ATOM 1785 C CA . GLY B 1 34 ? 12.438 6.219 0.287 1 91.25 34 GLY B CA 1
ATOM 1786 C C . GLY B 1 34 ? 11.969 6.242 -1.155 1 91.25 34 GLY B C 1
ATOM 1787 O O . GLY B 1 34 ? 12.203 5.289 -1.904 1 91.25 34 GLY B O 1
ATOM 1788 N N . THR B 1 35 ? 11.266 7.234 -1.496 1 90.88 35 THR B N 1
ATOM 1789 C CA . THR B 1 35 ? 10.641 7.262 -2.812 1 90.88 35 THR B CA 1
ATOM 1790 C C . THR B 1 35 ? 10.633 8.68 -3.377 1 90.88 35 THR B C 1
ATOM 1792 O O . THR B 1 35 ? 11.242 9.586 -2.801 1 90.88 35 THR B O 1
ATOM 1795 N N . GLY B 1 36 ? 10.023 8.758 -4.559 1 87.75 36 GLY B N 1
ATOM 1796 C CA . GLY B 1 36 ? 9.883 10.07 -5.172 1 87.75 36 GLY B CA 1
ATOM 1797 C C . GLY B 1 36 ? 8.562 10.742 -4.855 1 87.75 36 GLY B C 1
ATOM 1798 O O . GLY B 1 36 ? 8.32 11.875 -5.281 1 87.75 36 GLY B O 1
ATOM 1799 N N . ASP B 1 37 ? 7.793 10.039 -4.168 1 94.56 37 ASP B N 1
ATOM 1800 C CA . ASP B 1 37 ? 6.488 10.547 -3.752 1 94.56 37 ASP B CA 1
ATOM 1801 C C . ASP B 1 37 ? 6.234 10.266 -2.273 1 94.56 37 ASP B C 1
ATOM 1803 O O . ASP B 1 37 ? 7.125 10.453 -1.438 1 94.56 37 ASP B O 1
ATOM 1807 N N . ASP B 1 38 ? 4.984 9.969 -1.882 1 96.62 38 ASP B N 1
ATOM 1808 C CA . ASP B 1 38 ? 4.734 9.688 -0.471 1 96.62 38 ASP B CA 1
ATOM 1809 C C . ASP B 1 38 ? 5.383 8.375 -0.046 1 96.62 38 ASP B C 1
ATOM 1811 O O . ASP B 1 38 ? 5.34 7.387 -0.784 1 96.62 38 ASP B O 1
ATOM 1815 N N . CYS B 1 39 ? 6.02 8.406 1.131 1 97.31 39 CYS B N 1
ATOM 1816 C CA . CYS B 1 39 ? 6.41 7.133 1.72 1 97.31 39 CYS B CA 1
ATOM 1817 C C . CYS B 1 39 ? 5.199 6.234 1.926 1 97.31 39 CYS B C 1
ATOM 1819 O O . CYS B 1 39 ? 5.211 5.07 1.522 1 97.31 39 CYS B O 1
ATOM 1821 N N . ILE B 1 40 ? 4.227 6.773 2.51 1 97.75 40 ILE B N 1
ATOM 1822 C CA . ILE B 1 40 ? 2.943 6.098 2.668 1 97.75 40 ILE B CA 1
ATOM 1823 C C . ILE B 1 40 ? 1.81 7.051 2.303 1 97.75 40 ILE B C 1
ATOM 1825 O O . ILE B 1 40 ? 1.771 8.188 2.777 1 97.75 40 ILE B O 1
ATOM 1829 N N . SER B 1 41 ? 0.958 6.633 1.475 1 97.62 41 SER B N 1
ATOM 1830 C CA . SER B 1 41 ? -0.257 7.371 1.144 1 97.62 41 SER B CA 1
ATOM 1831 C C . SER B 1 41 ? -1.504 6.598 1.564 1 97.62 41 SER B C 1
ATOM 1833 O O . SER B 1 41 ? -1.564 5.375 1.414 1 97.62 41 SER B O 1
ATOM 1835 N N . ILE B 1 42 ? -2.416 7.301 2.117 1 98.06 42 ILE B N 1
ATOM 1836 C CA . ILE B 1 42 ? -3.645 6.723 2.652 1 98.06 42 ILE B CA 1
ATOM 1837 C C . ILE B 1 42 ? -4.852 7.309 1.925 1 98.06 42 ILE B C 1
ATOM 1839 O O . ILE B 1 42 ? -5.156 8.492 2.072 1 98.06 42 ILE B O 1
ATOM 1843 N N . GLY B 1 43 ? -5.531 6.465 1.242 1 96.62 43 GLY B N 1
ATOM 1844 C CA . GLY B 1 43 ? -6.629 6.91 0.401 1 96.62 43 GLY B CA 1
ATOM 1845 C C . GLY B 1 43 ? -7.992 6.656 1.016 1 96.62 43 GLY B C 1
ATOM 1846 O O . GLY B 1 43 ? -8.086 6.148 2.135 1 96.62 43 GLY B O 1
ATOM 1847 N N . PRO B 1 44 ? -9.016 7 0.237 1 96.12 44 PRO B N 1
ATOM 1848 C CA . PRO B 1 44 ? -10.391 6.863 0.735 1 96.12 44 PRO B CA 1
ATOM 1849 C C . PRO B 1 44 ? -10.758 5.418 1.058 1 96.12 44 PRO B C 1
ATOM 1851 O O . PRO B 1 44 ? -10.266 4.492 0.41 1 96.12 44 PRO B O 1
ATOM 1854 N N . GLY B 1 45 ? -11.617 5.238 2.033 1 95.56 45 GLY B N 1
ATOM 1855 C CA . GLY B 1 45 ? -12.125 3.926 2.393 1 95.56 45 GLY B CA 1
ATOM 1856 C C . GLY B 1 45 ? -11.25 3.201 3.4 1 95.56 45 GLY B C 1
ATOM 1857 O O . GLY B 1 45 ? -11.516 2.053 3.752 1 95.56 45 GLY B O 1
ATOM 1858 N N . THR B 1 46 ? -10.242 3.867 3.928 1 96.94 46 THR B N 1
ATOM 1859 C CA . THR B 1 46 ? -9.367 3.266 4.922 1 96.94 46 THR B CA 1
ATOM 1860 C C . THR B 1 46 ? -9.922 3.465 6.328 1 96.94 46 THR B C 1
ATOM 1862 O O . THR B 1 46 ? -10.297 4.578 6.703 1 96.94 46 THR B O 1
ATOM 1865 N N . SER B 1 47 ? -10.031 2.393 6.992 1 98.06 47 SER B N 1
ATOM 1866 C CA . SER B 1 47 ? -10.484 2.473 8.375 1 98.06 47 SER B CA 1
ATOM 1867 C C . SER B 1 47 ? -9.641 1.582 9.289 1 98.06 47 SER B C 1
ATOM 1869 O O . SER B 1 47 ? -9.312 0.451 8.922 1 98.06 47 SER B O 1
ATOM 1871 N N . SER B 1 48 ? -9.25 2.045 10.43 1 98.44 48 SER B N 1
ATOM 1872 C CA . SER B 1 48 ? -8.484 1.301 11.422 1 98.44 48 SER B CA 1
ATOM 1873 C C . SER B 1 48 ? -7.121 0.891 10.875 1 98.44 48 SER B C 1
ATOM 1875 O O . SER B 1 48 ? -6.855 -0.297 10.672 1 98.44 48 SER B O 1
ATOM 1877 N N . LEU B 1 49 ? -6.328 1.873 10.734 1 98.62 49 LEU B N 1
ATOM 1878 C CA . LEU B 1 49 ? -4.969 1.717 10.227 1 98.62 49 LEU B CA 1
ATOM 1879 C C . LEU B 1 49 ? -3.941 2.084 11.289 1 98.62 49 LEU B C 1
ATOM 1881 O O . LEU B 1 49 ? -3.988 3.182 11.852 1 98.62 49 LEU B O 1
ATOM 1885 N N . TRP B 1 50 ? -3.113 1.133 11.617 1 98.69 50 TRP B N 1
ATOM 1886 C CA . TRP B 1 50 ? -2.02 1.335 12.57 1 98.69 50 TRP B CA 1
ATOM 1887 C C . TRP B 1 50 ? -0.67 1.276 11.859 1 98.69 50 TRP B C 1
ATOM 1889 O O . TRP B 1 50 ? -0.326 0.262 11.25 1 98.69 50 TRP B O 1
ATOM 1899 N N . ILE B 1 51 ? 0.097 2.297 11.922 1 98.62 51 ILE B N 1
ATOM 1900 C CA . ILE B 1 51 ? 1.439 2.389 11.359 1 98.62 51 ILE B CA 1
ATOM 1901 C C . ILE B 1 51 ? 2.443 2.703 12.469 1 98.62 51 ILE B C 1
ATOM 1903 O O . ILE B 1 51 ? 2.262 3.658 13.227 1 98.62 51 ILE B O 1
ATOM 1907 N N . GLU B 1 52 ? 3.494 1.937 12.5 1 98.69 52 GLU B N 1
ATOM 1908 C CA . GLU B 1 52 ? 4.41 2.148 13.617 1 98.69 52 GLU B CA 1
ATOM 1909 C C . GLU B 1 52 ? 5.852 1.838 13.211 1 98.69 52 GLU B C 1
ATOM 1911 O O . GLU B 1 52 ? 6.105 0.862 12.5 1 98.69 52 GLU B O 1
ATOM 1916 N N . ASN B 1 53 ? 6.77 2.611 13.672 1 98.38 53 ASN B N 1
ATOM 1917 C CA . ASN B 1 53 ? 8.203 2.439 13.469 1 98.38 53 ASN B CA 1
ATOM 1918 C C . ASN B 1 53 ? 8.586 2.533 11.992 1 98.38 53 ASN B C 1
ATOM 1920 O O . ASN B 1 53 ? 9.055 1.558 11.406 1 98.38 53 ASN B O 1
ATOM 1924 N N . ILE B 1 54 ? 8.484 3.783 11.57 1 98.19 54 ILE B N 1
ATOM 1925 C CA . ILE B 1 54 ? 8.688 4.07 10.156 1 98.19 54 ILE B CA 1
ATOM 1926 C C . ILE B 1 54 ? 9.867 5.02 9.992 1 98.19 54 ILE B C 1
ATOM 1928 O O . ILE B 1 54 ? 10.016 5.984 10.75 1 98.19 54 ILE B O 1
ATOM 1932 N N . VAL B 1 55 ? 10.703 4.738 9.078 1 98.06 55 VAL B N 1
ATOM 1933 C CA . VAL B 1 55 ? 11.672 5.699 8.57 1 98.06 55 VAL B CA 1
ATOM 1934 C C . VAL B 1 55 ? 11.281 6.137 7.164 1 98.06 55 VAL B C 1
ATOM 1936 O O . VAL B 1 55 ? 11.227 5.316 6.246 1 98.06 55 VAL B O 1
ATOM 1939 N N . CYS B 1 56 ? 11.039 7.395 7.016 1 98 56 CYS B N 1
ATOM 1940 C CA . CYS B 1 56 ? 10.578 7.957 5.754 1 98 56 CYS B CA 1
ATOM 1941 C C . CYS B 1 56 ? 11.562 8.984 5.215 1 98 56 CYS B C 1
ATOM 1943 O O . CYS B 1 56 ? 11.883 9.961 5.895 1 98 56 CYS B O 1
ATOM 1945 N N . GLY B 1 57 ? 12.016 8.742 3.941 1 96.06 57 GLY B N 1
ATOM 1946 C CA . GLY B 1 57 ? 12.789 9.758 3.254 1 96.06 57 GLY B CA 1
ATOM 1947 C C . GLY B 1 57 ? 13.945 9.195 2.455 1 96.06 57 GLY B C 1
ATOM 1948 O O . GLY B 1 57 ? 14.523 8.172 2.828 1 96.06 57 GLY B O 1
ATOM 1949 N N . PRO B 1 58 ? 14.25 9.773 1.424 1 94.19 58 PRO B N 1
ATOM 1950 C CA . PRO B 1 58 ? 13.594 10.953 0.857 1 94.19 58 PRO B CA 1
ATOM 1951 C C . PRO B 1 58 ? 12.18 10.664 0.355 1 94.19 58 PRO B C 1
ATOM 1953 O O . PRO B 1 58 ? 11.773 9.508 0.279 1 94.19 58 PRO B O 1
ATOM 1956 N N . GLY B 1 59 ? 11.375 11.695 0.046 1 95.94 59 GLY B N 1
ATOM 1957 C CA . GLY B 1 59 ? 10.023 11.547 -0.462 1 95.94 59 GLY B CA 1
ATOM 1958 C C . GLY B 1 59 ? 9.109 12.695 -0.084 1 95.94 59 GLY B C 1
ATOM 1959 O O . GLY B 1 59 ? 9.578 13.797 0.198 1 95.94 59 GLY B O 1
ATOM 1960 N N . HIS B 1 60 ? 7.797 12.406 -0.143 1 97.56 60 HIS B N 1
ATOM 1961 C CA . HIS B 1 60 ? 6.824 13.469 0.09 1 97.56 60 HIS B CA 1
ATOM 1962 C C . HIS B 1 60 ? 6.105 13.273 1.421 1 97.56 60 HIS B C 1
ATOM 1964 O O . HIS B 1 60 ? 5.027 13.836 1.638 1 97.56 60 HIS B O 1
ATOM 1970 N N . GLY B 1 61 ? 6.605 12.391 2.33 1 98.44 61 GLY B N 1
ATOM 1971 C CA . GLY B 1 61 ? 6.047 12.211 3.662 1 98.44 61 GLY B CA 1
ATOM 1972 C C . GLY B 1 61 ? 4.941 11.172 3.711 1 98.44 61 GLY B C 1
ATOM 1973 O O . GLY B 1 61 ? 4.918 10.242 2.9 1 98.44 61 GLY B O 1
ATOM 1974 N N . ILE B 1 62 ? 4.164 11.164 4.766 1 98.81 62 ILE B N 1
ATOM 1975 C CA . ILE B 1 62 ? 2.969 10.344 4.902 1 98.81 62 ILE B CA 1
ATOM 1976 C C . ILE B 1 62 ? 1.724 11.219 4.75 1 98.81 62 ILE B C 1
ATOM 1978 O O . ILE B 1 62 ? 1.554 12.195 5.477 1 98.81 62 ILE B O 1
ATOM 1982 N N . SER B 1 63 ? 0.875 10.82 3.811 1 98.75 63 SER B N 1
ATOM 1983 C CA . SER B 1 63 ? -0.258 11.68 3.469 1 98.75 63 SER B CA 1
ATOM 1984 C C . SER B 1 63 ? -1.573 10.914 3.549 1 98.75 63 SER B C 1
ATOM 1986 O O . SER B 1 63 ? -1.678 9.789 3.039 1 98.75 63 SER B O 1
ATOM 1988 N N . ILE B 1 64 ? -2.533 11.453 4.207 1 98.88 64 ILE B N 1
ATOM 1989 C CA . ILE B 1 64 ? -3.928 11.062 4.039 1 98.88 64 ILE B CA 1
ATOM 1990 C C . ILE B 1 64 ? -4.559 11.867 2.904 1 98.88 64 ILE B C 1
ATOM 1992 O O . ILE B 1 64 ? -4.602 13.094 2.955 1 98.88 64 ILE B O 1
ATOM 1996 N N . GLY B 1 65 ? -5.035 11.188 1.896 1 97.31 65 GLY B N 1
ATOM 1997 C CA . GLY B 1 65 ? -5.52 11.836 0.69 1 97.31 65 GLY B CA 1
ATOM 1998 C C . GLY B 1 65 ? -4.664 11.547 -0.529 1 97.31 65 GLY B C 1
ATOM 1999 O O . GLY B 1 65 ? -3.826 10.641 -0.504 1 97.31 65 GLY B O 1
ATOM 2000 N N . SER B 1 66 ? -5.016 12.242 -1.58 1 96.38 66 SER B N 1
ATOM 2001 C CA . SER B 1 66 ? -5.934 13.375 -1.682 1 96.38 66 SER B CA 1
ATOM 2002 C C . SER B 1 66 ? -7.387 12.914 -1.667 1 96.38 66 SER B C 1
ATOM 2004 O O . SER B 1 66 ? -7.723 11.883 -2.262 1 96.38 66 SER B O 1
ATOM 2006 N N . LEU B 1 67 ? -8.219 13.586 -0.993 1 97.69 67 LEU B N 1
ATOM 2007 C CA . LEU B 1 67 ? -9.656 13.344 -0.96 1 97.69 67 LEU B CA 1
ATOM 2008 C C . LEU B 1 67 ? -10.406 14.383 -1.781 1 97.69 67 LEU B C 1
ATOM 2010 O O . LEU B 1 67 ? -9.797 15.312 -2.316 1 97.69 67 LEU B O 1
ATOM 2014 N N . ALA B 1 68 ? -11.695 14.109 -1.998 1 96.31 68 ALA B N 1
ATOM 2015 C CA . ALA B 1 68 ? -12.602 15 -2.719 1 96.31 68 ALA B CA 1
ATOM 2016 C C . ALA B 1 68 ? -12.273 15.031 -4.207 1 96.31 68 ALA B C 1
ATOM 2018 O O . ALA B 1 68 ? -12.406 16.062 -4.859 1 96.31 68 ALA B O 1
ATOM 2019 N N . LYS B 1 69 ? -11.695 13.969 -4.664 1 91.38 69 LYS B N 1
ATOM 2020 C CA . LYS B 1 69 ? -11.609 13.844 -6.117 1 91.38 69 LYS B CA 1
ATOM 2021 C C . LYS B 1 69 ? -12.992 13.727 -6.746 1 91.38 69 LYS B C 1
ATOM 2023 O O . LYS B 1 69 ? -13.234 14.266 -7.824 1 91.38 69 LYS B O 1
ATOM 2028 N N . ASP B 1 70 ? -13.867 13.023 -5.996 1 90.94 70 ASP B N 1
ATOM 2029 C CA . ASP B 1 70 ? -15.258 12.844 -6.391 1 90.94 70 ASP B CA 1
ATOM 2030 C C . ASP B 1 70 ? -16.203 13.383 -5.316 1 90.94 70 ASP B C 1
ATOM 2032 O O . ASP B 1 70 ? -15.82 13.516 -4.152 1 90.94 70 ASP B O 1
ATOM 2036 N N . LEU B 1 71 ? -17.391 13.703 -5.797 1 94.81 71 LEU B N 1
ATOM 2037 C CA . LEU B 1 71 ? -18.422 14.156 -4.867 1 94.81 71 LEU B CA 1
ATOM 2038 C C . LEU B 1 71 ? -18.703 13.094 -3.811 1 94.81 71 LEU B C 1
ATOM 2040 O O . LEU B 1 71 ? -18.719 13.391 -2.613 1 94.81 71 LEU B O 1
ATOM 2044 N N . GLU B 1 72 ? -19.016 11.898 -4.418 1 96.19 72 GLU B N 1
ATOM 2045 C CA . GLU B 1 72 ? -19.219 10.766 -3.525 1 96.19 72 GLU B CA 1
ATOM 2046 C C . GLU B 1 72 ? -17.922 10.008 -3.287 1 96.19 72 GLU B C 1
ATOM 2048 O O . GLU B 1 72 ? -17.359 9.422 -4.211 1 96.19 72 GLU B O 1
ATOM 2053 N N . GLU B 1 73 ? -17.484 10.008 -2.064 1 94.81 73 GLU B N 1
ATOM 2054 C CA . GLU B 1 73 ? -16.203 9.391 -1.731 1 94.81 73 GLU B CA 1
ATOM 2055 C C . GLU B 1 73 ? -16.188 8.914 -0.283 1 94.81 73 GLU B C 1
ATOM 2057 O O . GLU B 1 73 ? -16.672 9.609 0.613 1 94.81 73 GLU B O 1
ATOM 2062 N N . ALA B 1 74 ? -15.617 7.742 -0.082 1 95.06 74 ALA B N 1
ATOM 2063 C CA . ALA B 1 74 ? -15.492 7.207 1.271 1 95.06 74 ALA B CA 1
ATOM 2064 C C . ALA B 1 74 ? -14.484 8.016 2.09 1 95.06 74 ALA B C 1
ATOM 2066 O O . ALA B 1 74 ? -13.547 8.594 1.537 1 95.06 74 ALA B O 1
ATOM 2067 N N . GLY B 1 75 ? -14.688 8.047 3.381 1 97.75 75 GLY B N 1
ATOM 2068 C CA . GLY B 1 75 ? -13.789 8.758 4.27 1 97.75 75 GLY B CA 1
ATOM 2069 C C . GLY B 1 75 ? -12.617 7.918 4.742 1 97.75 75 GLY B C 1
ATOM 2070 O O . GLY B 1 75 ? -12.461 6.77 4.316 1 97.75 75 GLY B O 1
ATOM 2071 N N . VAL B 1 76 ? -11.805 8.531 5.523 1 98.69 76 VAL B N 1
ATOM 2072 C CA . VAL B 1 76 ? -10.695 7.895 6.223 1 98.69 76 VAL B CA 1
ATOM 2073 C C . VAL B 1 76 ? -10.844 8.102 7.727 1 98.69 76 VAL B C 1
ATOM 2075 O O . VAL B 1 76 ? -11.102 9.211 8.188 1 98.69 76 VAL B O 1
ATOM 2078 N N . GLN B 1 77 ? -10.742 6.984 8.414 1 98.88 77 GLN B N 1
ATOM 2079 C CA . GLN B 1 77 ? -10.961 7.176 9.844 1 98.88 77 GLN B CA 1
ATOM 2080 C C . GLN B 1 77 ? -10.133 6.188 10.656 1 98.88 77 GLN B C 1
ATOM 2082 O O . GLN B 1 77 ? -9.805 5.102 10.18 1 98.88 77 GLN B O 1
ATOM 2087 N N . ASN B 1 78 ? -9.836 6.5 11.844 1 98.88 78 ASN B N 1
ATOM 2088 C CA . ASN B 1 78 ? -9.133 5.656 12.812 1 98.88 78 ASN B CA 1
ATOM 2089 C C . ASN B 1 78 ? -7.762 5.242 12.297 1 98.88 78 ASN B C 1
ATOM 2091 O O . ASN B 1 78 ? -7.492 4.051 12.117 1 98.88 78 ASN B O 1
ATOM 2095 N N . VAL B 1 79 ? -6.945 6.273 12.18 1 98.94 79 VAL B N 1
ATOM 2096 C CA . VAL B 1 79 ? -5.582 6.055 11.719 1 98.94 79 VAL B CA 1
ATOM 2097 C C . VAL B 1 79 ? -4.59 6.504 12.789 1 98.94 79 VAL B C 1
ATOM 2099 O O . VAL B 1 79 ? -4.719 7.602 13.336 1 98.94 79 VAL B O 1
ATOM 2102 N N . THR B 1 80 ? -3.705 5.672 13.141 1 98.94 80 THR B N 1
ATOM 2103 C CA . THR B 1 80 ? -2.623 5.996 14.062 1 98.94 80 THR B CA 1
ATOM 2104 C C . THR B 1 80 ? -1.267 5.82 13.391 1 98.94 80 THR B C 1
ATOM 2106 O O . THR B 1 80 ? -0.978 4.762 12.828 1 98.94 80 THR B O 1
ATOM 2109 N N . ILE B 1 81 ? -0.471 6.84 13.367 1 98.88 81 ILE B N 1
ATOM 2110 C CA . ILE B 1 81 ? 0.932 6.805 12.969 1 98.88 81 ILE B CA 1
ATOM 2111 C C . ILE B 1 81 ? 1.819 7.117 14.164 1 98.88 81 ILE B C 1
ATOM 2113 O O . ILE B 1 81 ? 1.749 8.219 14.727 1 98.88 81 ILE B O 1
ATOM 2117 N N . LYS B 1 82 ? 2.564 6.121 14.484 1 98.81 82 LYS B N 1
ATOM 2118 C CA . LYS B 1 82 ? 3.32 6.207 15.734 1 98.81 82 LYS B CA 1
ATOM 2119 C C . LYS B 1 82 ? 4.793 5.875 15.508 1 98.81 82 LYS B C 1
ATOM 2121 O O . LYS B 1 82 ? 5.121 4.953 14.758 1 98.81 82 LYS B O 1
ATOM 2126 N N . LYS B 1 83 ? 5.73 6.621 16.141 1 98.81 83 LYS B N 1
ATOM 2127 C CA . LYS B 1 83 ? 7.172 6.387 16.078 1 98.81 83 LYS B CA 1
ATOM 2128 C C . LYS B 1 83 ? 7.664 6.391 14.633 1 98.81 83 LYS B C 1
ATOM 2130 O O . LYS B 1 83 ? 8.047 5.348 14.094 1 98.81 83 LYS B O 1
ATOM 2135 N N . ALA B 1 84 ? 7.832 7.562 14.172 1 98.88 84 ALA B N 1
ATOM 2136 C CA . ALA B 1 84 ? 8.297 7.723 12.797 1 98.88 84 ALA B CA 1
ATOM 2137 C C . ALA B 1 84 ? 9.367 8.805 12.703 1 98.88 84 ALA B C 1
ATOM 2139 O O . ALA B 1 84 ? 9.328 9.789 13.438 1 98.88 84 ALA B O 1
ATOM 2140 N N . LEU B 1 85 ? 10.273 8.578 11.883 1 98.88 85 LEU B N 1
ATOM 2141 C CA . LEU B 1 85 ? 11.297 9.555 11.531 1 98.88 85 LEU B CA 1
ATOM 2142 C C . LEU B 1 85 ? 11.141 10.008 10.078 1 98.88 85 LEU B C 1
ATOM 2144 O O . LEU B 1 85 ? 11.125 9.18 9.164 1 98.88 85 LEU B O 1
ATOM 2148 N N . PHE B 1 86 ? 10.961 11.258 9.891 1 98.81 86 PHE B N 1
ATOM 2149 C CA . PHE B 1 86 ? 10.977 11.867 8.562 1 98.81 86 PHE B CA 1
ATOM 2150 C C . PHE B 1 86 ? 12.305 12.57 8.312 1 98.81 86 PHE B C 1
ATOM 2152 O O . PHE B 1 86 ? 12.711 13.438 9.086 1 98.81 86 PHE B O 1
ATOM 2159 N N . SER B 1 87 ? 12.922 12.172 7.285 1 98.5 87 SER B N 1
ATOM 2160 C CA . SER B 1 87 ? 14.227 12.758 6.992 1 98.5 87 SER B CA 1
ATOM 2161 C C . SER B 1 87 ? 14.266 13.344 5.586 1 98.5 87 SER B C 1
ATOM 2163 O O . SER B 1 87 ? 14.172 12.609 4.602 1 98.5 87 SER B O 1
ATOM 2165 N N . ARG B 1 88 ? 14.367 14.625 5.484 1 97.81 88 ARG B N 1
ATOM 2166 C CA . ARG B 1 88 ? 14.555 15.344 4.227 1 97.81 88 ARG B CA 1
ATOM 2167 C C . ARG B 1 88 ? 13.414 15.055 3.258 1 97.81 88 ARG B C 1
ATOM 2169 O O . ARG B 1 88 ? 13.648 14.789 2.076 1 97.81 88 ARG B O 1
ATOM 2176 N N . THR B 1 89 ? 12.281 14.977 3.842 1 98.38 89 THR B N 1
ATOM 2177 C CA . THR B 1 89 ? 11.086 14.828 3.021 1 98.38 89 THR B CA 1
ATOM 2178 C C . THR B 1 89 ? 10.469 16.188 2.717 1 98.38 89 THR B C 1
ATOM 2180 O O . THR B 1 89 ? 10.75 17.172 3.4 1 98.38 89 THR B O 1
ATOM 2183 N N . GLN B 1 90 ? 9.688 16.188 1.679 1 98.25 90 GLN B N 1
ATOM 2184 C CA . GLN B 1 90 ? 8.969 17.406 1.348 1 98.25 90 GLN B CA 1
ATOM 2185 C C . GLN B 1 90 ? 7.941 17.75 2.42 1 98.25 90 GLN B C 1
ATOM 2187 O O . GLN B 1 90 ? 7.801 18.906 2.805 1 98.25 90 GLN B O 1
ATOM 2192 N N . ASN B 1 91 ? 7.184 16.828 2.791 1 98.75 91 ASN B N 1
ATOM 2193 C CA . ASN B 1 91 ? 6.227 16.953 3.883 1 98.75 91 ASN B CA 1
ATOM 2194 C C . ASN B 1 91 ? 6.52 15.953 5 1 98.75 91 ASN B C 1
ATOM 2196 O O . ASN B 1 91 ? 7.273 15 4.805 1 98.75 91 ASN B O 1
ATOM 2200 N N . GLY B 1 92 ? 6.016 16.219 6.199 1 98.88 92 GLY B N 1
ATOM 2201 C CA . GLY B 1 92 ? 5.926 15.227 7.262 1 98.88 92 GLY B CA 1
ATOM 2202 C C . GLY B 1 92 ? 4.625 14.445 7.246 1 98.88 92 GLY B C 1
ATOM 2203 O O . GLY B 1 92 ? 4.402 13.617 6.359 1 98.88 92 GLY B O 1
ATOM 2204 N N . VAL B 1 93 ? 3.781 14.852 8.266 1 98.94 93 VAL B N 1
ATOM 2205 C CA . VAL B 1 93 ? 2.438 14.281 8.32 1 98.94 93 VAL B CA 1
ATOM 2206 C C . VAL B 1 93 ? 1.441 15.25 7.688 1 98.94 93 VAL B C 1
ATOM 2208 O O . VAL B 1 93 ? 1.356 16.422 8.086 1 98.94 93 VAL B O 1
ATOM 2211 N N . ARG B 1 94 ? 0.702 14.719 6.641 1 98.88 94 ARG B N 1
ATOM 2212 C CA . ARG B 1 94 ? -0.08 15.602 5.773 1 98.88 94 ARG B CA 1
ATOM 2213 C C . ARG B 1 94 ? -1.485 15.047 5.559 1 98.88 94 ARG B C 1
ATOM 2215 O O . ARG B 1 94 ? -1.666 13.836 5.402 1 98.88 94 ARG B O 1
ATOM 2222 N N . ILE B 1 95 ? -2.451 15.875 5.668 1 98.94 95 ILE B N 1
ATOM 2223 C CA . ILE B 1 95 ? -3.797 15.609 5.172 1 98.94 95 ILE B CA 1
ATOM 2224 C C . ILE B 1 95 ? -4.113 16.547 4.012 1 98.94 95 ILE B C 1
ATOM 2226 O O . ILE B 1 95 ? -3.953 17.766 4.129 1 98.94 95 ILE B O 1
ATOM 2230 N N . LYS B 1 96 ? -4.5 15.984 2.914 1 98.56 96 LYS B N 1
ATOM 2231 C CA . LYS B 1 96 ? -4.719 16.828 1.743 1 98.56 96 LYS B CA 1
ATOM 2232 C C . LYS B 1 96 ? -6.055 16.516 1.078 1 98.56 96 LYS B C 1
ATOM 2234 O O . LYS B 1 96 ? -6.43 15.344 0.956 1 98.56 96 LYS B O 1
ATOM 2239 N N . ALA B 1 97 ? -6.84 17.469 0.684 1 98.31 97 ALA B N 1
ATOM 2240 C CA . ALA B 1 97 ? -8.133 17.359 0.009 1 98.31 97 ALA B CA 1
ATOM 2241 C C . ALA B 1 97 ? -8.297 18.438 -1.05 1 98.31 97 ALA B C 1
ATOM 2243 O O . ALA B 1 97 ? -7.906 19.594 -0.835 1 98.31 97 ALA B O 1
ATOM 2244 N N . TRP B 1 98 ? -8.875 18.094 -2.094 1 97.25 98 TRP B N 1
ATOM 2245 C CA . TRP B 1 98 ? -9.172 19.047 -3.158 1 97.25 98 TRP B CA 1
ATOM 2246 C C . TRP B 1 98 ? -10.211 20.062 -2.701 1 97.25 98 TRP B C 1
ATOM 2248 O O . TRP B 1 98 ? -11.078 19.75 -1.886 1 97.25 98 TRP B O 1
ATOM 2258 N N . GLY B 1 99 ? -10.086 21.234 -3.301 1 96.94 99 GLY B N 1
ATOM 2259 C CA . GLY B 1 99 ? -11.062 22.281 -3.037 1 96.94 99 GLY B CA 1
ATOM 2260 C C . GLY B 1 99 ? -12.328 22.141 -3.859 1 96.94 99 GLY B C 1
ATOM 2261 O O . GLY B 1 99 ? -12.648 23.016 -4.672 1 96.94 99 GLY B O 1
ATOM 2262 N N . ARG B 1 100 ? -13.047 21.062 -3.645 1 95.62 100 ARG B N 1
ATOM 2263 C CA . ARG B 1 100 ? -14.305 20.781 -4.332 1 95.62 100 ARG B CA 1
ATOM 2264 C C . ARG B 1 100 ? -15.312 20.125 -3.395 1 95.62 100 ARG B C 1
ATOM 2266 O O . ARG B 1 100 ? -14.93 19.562 -2.367 1 95.62 100 ARG B O 1
ATOM 2273 N N . PRO B 1 101 ? -16.594 20.203 -3.809 1 96.12 101 PRO B N 1
ATOM 2274 C CA . PRO B 1 101 ? -17.609 19.531 -2.988 1 96.12 101 PRO B CA 1
ATOM 2275 C C . PRO B 1 101 ? -17.359 18.031 -2.871 1 96.12 101 PRO B C 1
ATOM 2277 O O . PRO B 1 101 ? -16.938 17.391 -3.838 1 96.12 101 PRO B O 1
ATOM 2280 N N . SER B 1 102 ? -17.562 17.562 -1.674 1 97.5 102 SER B N 1
ATOM 2281 C CA . SER B 1 102 ? -17.391 16.141 -1.361 1 97.5 102 SER B CA 1
ATOM 2282 C C . SER B 1 102 ? -18.094 15.781 -0.059 1 97.5 102 SER B C 1
ATOM 2284 O O . SER B 1 102 ? -18.25 16.625 0.831 1 97.5 102 SER B O 1
ATOM 2286 N N . ASN B 1 103 ? -18.516 14.586 -0.018 1 97.81 103 ASN B N 1
ATOM 2287 C CA . ASN B 1 103 ? -19.094 14.125 1.243 1 97.81 103 ASN B CA 1
ATOM 2288 C C . ASN B 1 103 ? -18.078 13.297 2.041 1 97.81 103 ASN B C 1
ATOM 2290 O O . ASN B 1 103 ? -18.453 12.617 3 1 97.81 103 ASN B O 1
ATOM 2294 N N . GLY B 1 104 ? -16.891 13.305 1.674 1 98.06 104 GLY B N 1
ATOM 2295 C CA . GLY B 1 104 ? -15.836 12.586 2.381 1 98.06 104 GLY B CA 1
ATOM 2296 C C . GLY B 1 104 ? -15.492 13.203 3.725 1 98.06 104 GLY B C 1
ATOM 2297 O O . GLY B 1 104 ? -15.984 14.281 4.062 1 98.06 104 GLY B O 1
ATOM 2298 N N . PHE B 1 105 ? -14.617 12.43 4.477 1 98.81 105 PHE B N 1
ATOM 2299 C CA . PHE B 1 105 ? -14.211 12.93 5.785 1 98.81 105 PHE B CA 1
ATOM 2300 C C . PHE B 1 105 ? -12.883 12.312 6.207 1 98.81 105 PHE B C 1
ATOM 2302 O O . PHE B 1 105 ? -12.453 11.305 5.645 1 98.81 105 PHE B O 1
ATOM 2309 N N . VAL B 1 106 ? -12.219 12.922 7.102 1 98.94 106 VAL B N 1
ATOM 2310 C CA . VAL B 1 106 ? -11.086 12.414 7.871 1 98.94 106 VAL B CA 1
ATOM 2311 C C . VAL B 1 106 ? -11.367 12.555 9.367 1 98.94 106 VAL B C 1
ATOM 2313 O O . VAL B 1 106 ? -11.609 13.664 9.852 1 98.94 106 VAL B O 1
ATOM 2316 N N . LYS B 1 107 ? -11.359 11.43 9.969 1 98.81 107 LYS B N 1
ATOM 2317 C CA . LYS B 1 107 ? -11.797 11.492 11.367 1 98.81 107 LYS B CA 1
ATOM 2318 C C . LYS B 1 107 ? -10.945 10.578 12.25 1 98.81 107 LYS B C 1
ATOM 2320 O O . LYS B 1 107 ? -10.617 9.461 11.859 1 98.81 107 LYS B O 1
ATOM 2325 N N . ASN B 1 108 ? -10.609 11.039 13.391 1 98.94 108 ASN B N 1
ATOM 2326 C CA . ASN B 1 108 ? -9.914 10.273 14.422 1 98.94 108 ASN B CA 1
ATOM 2327 C C . ASN B 1 108 ? -8.547 9.805 13.938 1 98.94 108 ASN B C 1
ATOM 2329 O O . ASN B 1 108 ? -8.32 8.602 13.75 1 98.94 108 ASN B O 1
ATOM 2333 N N . ILE B 1 109 ? -7.652 10.781 13.867 1 98.94 109 ILE B N 1
ATOM 2334 C CA . ILE B 1 109 ? -6.273 10.57 13.43 1 98.94 109 ILE B CA 1
ATOM 2335 C C . ILE B 1 109 ? -5.316 10.883 14.578 1 98.94 109 ILE B C 1
ATOM 2337 O O . ILE B 1 109 ? -5.492 11.875 15.289 1 98.94 109 ILE B O 1
ATOM 2341 N N . LEU B 1 110 ? -4.383 10.016 14.789 1 99 110 LEU B N 1
ATOM 2342 C CA . LEU B 1 110 ? -3.354 10.258 15.789 1 99 110 LEU B CA 1
ATOM 2343 C C . LEU B 1 110 ? -1.962 10.164 15.172 1 99 110 LEU B C 1
ATOM 2345 O O . LEU B 1 110 ? -1.595 9.125 14.617 1 99 110 LEU B O 1
ATOM 2349 N N . PHE B 1 111 ? -1.207 11.266 15.188 1 98.94 111 PHE B N 1
ATOM 2350 C CA . PHE B 1 111 ? 0.227 11.297 14.93 1 98.94 111 PHE B CA 1
ATOM 2351 C C . PHE B 1 111 ? 1.012 11.406 16.234 1 98.94 111 PHE B C 1
ATOM 2353 O O . PHE B 1 111 ? 0.906 12.406 16.938 1 98.94 111 PHE B O 1
ATOM 2360 N N . GLN B 1 112 ? 1.796 10.352 16.516 1 98.94 112 GLN B N 1
ATOM 2361 C CA . GLN B 1 112 ? 2.389 10.32 17.844 1 98.94 112 GLN B CA 1
ATOM 2362 C C . GLN B 1 112 ? 3.861 9.922 17.781 1 98.94 112 GLN B C 1
ATOM 2364 O O . GLN B 1 112 ? 4.23 8.992 17.062 1 98.94 112 GLN B O 1
ATOM 2369 N N . HIS B 1 113 ? 4.738 10.625 18.5 1 98.94 113 HIS B N 1
ATOM 2370 C CA . HIS B 1 113 ? 6.164 10.344 18.609 1 98.94 113 HIS B CA 1
ATOM 2371 C C . HIS B 1 113 ? 6.852 10.406 17.25 1 98.94 113 HIS B C 1
ATOM 2373 O O . HIS B 1 113 ? 7.473 9.43 16.828 1 98.94 113 HIS B O 1
ATOM 2379 N N . ILE B 1 114 ? 6.793 11.578 16.734 1 98.94 114 ILE B N 1
ATOM 2380 C CA . ILE B 1 114 ? 7.336 11.781 15.391 1 98.94 114 ILE B CA 1
ATOM 2381 C C . ILE B 1 114 ? 8.562 12.695 15.461 1 98.94 114 ILE B C 1
ATOM 2383 O O . ILE B 1 114 ? 8.547 13.695 16.188 1 98.94 114 ILE B O 1
ATOM 2387 N N . VAL B 1 115 ? 9.562 12.32 14.781 1 98.94 115 VAL B N 1
ATOM 2388 C CA . VAL B 1 115 ? 10.758 13.148 14.68 1 98.94 115 VAL B CA 1
ATOM 2389 C C . VAL B 1 115 ? 10.891 13.68 13.258 1 98.94 115 VAL B C 1
ATOM 2391 O O . VAL B 1 115 ? 10.812 12.922 12.289 1 98.94 115 VAL B O 1
ATOM 2394 N N . MET B 1 116 ? 11.07 14.922 13.164 1 98.94 116 MET B N 1
ATOM 2395 C CA . MET B 1 116 ? 11.312 15.617 11.898 1 98.94 116 MET B CA 1
ATOM 2396 C C . MET B 1 116 ? 12.781 16 11.766 1 98.94 116 MET B C 1
ATOM 2398 O O . MET B 1 116 ? 13.336 16.672 12.641 1 98.94 116 MET B O 1
ATOM 2402 N N . ASP B 1 117 ? 13.352 15.602 10.727 1 98.88 117 ASP B N 1
ATOM 2403 C CA . ASP B 1 117 ? 14.727 15.969 10.414 1 98.88 117 ASP B CA 1
ATOM 2404 C C . ASP B 1 117 ? 14.812 16.719 9.086 1 98.88 117 ASP B C 1
ATOM 2406 O O . ASP B 1 117 ? 14.891 16.094 8.023 1 98.88 117 ASP B O 1
ATOM 2410 N N . ASN B 1 118 ? 14.828 18 9.18 1 98.62 118 ASN B N 1
ATOM 2411 C CA . ASN B 1 118 ? 14.961 18.875 8.016 1 98.62 118 ASN B CA 1
ATOM 2412 C C . ASN B 1 118 ? 13.852 18.625 7.004 1 98.62 118 ASN B C 1
ATOM 2414 O O . ASN B 1 118 ? 14.117 18.422 5.82 1 98.62 118 ASN B O 1
ATOM 2418 N N . VAL B 1 119 ? 12.656 18.625 7.492 1 98.94 119 VAL B N 1
ATOM 2419 C CA . VAL B 1 119 ? 11.461 18.422 6.68 1 98.94 119 VAL B CA 1
ATOM 2420 C C . VAL B 1 119 ? 10.93 19.781 6.195 1 98.94 119 VAL B C 1
ATOM 2422 O O . VAL B 1 119 ? 10.859 20.734 6.969 1 98.94 119 VAL B O 1
ATOM 2425 N N . GLN B 1 120 ? 10.555 19.875 4.934 1 98.88 120 GLN B N 1
ATOM 2426 C CA . GLN B 1 120 ? 10.172 21.172 4.387 1 98.88 120 GLN B CA 1
ATOM 2427 C C . GLN B 1 120 ? 8.852 21.656 4.984 1 98.88 120 GLN B C 1
ATOM 2429 O O . GLN B 1 120 ? 8.727 22.828 5.348 1 98.88 120 GLN B O 1
ATOM 2434 N N . ASN B 1 121 ? 7.859 20.812 5.07 1 98.88 121 ASN B N 1
ATOM 2435 C CA . ASN B 1 121 ? 6.547 21.078 5.645 1 98.88 121 ASN B CA 1
ATOM 2436 C C . ASN B 1 121 ? 6.152 20 6.664 1 98.88 121 ASN B C 1
ATOM 2438 O O . ASN B 1 121 ? 5.406 19.078 6.344 1 98.88 121 ASN B O 1
ATOM 2442 N N . PRO B 1 122 ? 6.566 20.156 7.879 1 98.94 122 PRO B N 1
ATOM 2443 C CA . PRO B 1 122 ? 6.461 19.062 8.852 1 98.94 122 PRO B CA 1
ATOM 2444 C C . PRO B 1 122 ? 5.016 18.656 9.133 1 98.94 122 PRO B C 1
ATOM 2446 O O . PRO B 1 122 ? 4.691 17.469 9.125 1 98.94 122 PRO B O 1
ATOM 2449 N N . ILE B 1 123 ? 4.105 19.625 9.414 1 98.94 123 ILE B N 1
ATOM 2450 C CA . ILE B 1 123 ? 2.707 19.344 9.734 1 98.94 123 ILE B CA 1
ATOM 2451 C C . ILE B 1 123 ? 1.804 20.156 8.805 1 98.94 123 ILE B C 1
ATOM 2453 O O . ILE B 1 123 ? 1.854 21.391 8.797 1 98.94 123 ILE B O 1
ATOM 2457 N N . VAL B 1 124 ? 0.974 19.375 8.047 1 98.81 124 VAL B N 1
ATOM 2458 C CA . VAL B 1 124 ? 0.211 20.078 7.027 1 98.81 124 VAL B CA 1
ATOM 2459 C C . VAL B 1 124 ? -1.213 19.531 6.973 1 98.81 124 VAL B C 1
ATOM 2461 O O . VAL B 1 124 ? -1.416 18.312 6.926 1 98.81 124 VAL B O 1
ATOM 2464 N N . ILE B 1 125 ? -2.191 20.375 7.031 1 98.88 125 ILE B N 1
ATOM 2465 C CA . ILE B 1 125 ? -3.529 20.141 6.496 1 98.88 125 ILE B CA 1
ATOM 2466 C C . ILE B 1 125 ? -3.801 21.125 5.355 1 98.88 125 ILE B C 1
ATOM 2468 O O . ILE B 1 125 ? -3.705 22.328 5.535 1 98.88 125 ILE B O 1
ATOM 2472 N N . ASP B 1 126 ? -4.09 20.594 4.227 1 98.31 126 ASP B N 1
ATOM 2473 C CA . ASP B 1 126 ? -4.34 21.391 3.033 1 98.31 126 ASP B CA 1
ATOM 2474 C C . ASP B 1 126 ? -5.664 21.016 2.381 1 98.31 126 ASP B C 1
ATOM 2476 O O . ASP B 1 126 ? -5.754 20 1.692 1 98.31 126 ASP B O 1
ATOM 2480 N N . GLN B 1 127 ? -6.672 21.844 2.508 1 98.38 127 GLN B N 1
ATOM 2481 C CA . GLN B 1 127 ? -7.949 21.547 1.869 1 98.38 127 GLN B CA 1
ATOM 2482 C C . GLN B 1 127 ? -8.141 22.391 0.607 1 98.38 127 GLN B C 1
ATOM 2484 O O . GLN B 1 127 ? -9.273 22.594 0.166 1 98.38 127 GLN B O 1
ATOM 2489 N N . ASN B 1 128 ? -7.129 22.922 0.054 1 96.62 128 ASN B N 1
ATOM 2490 C CA . ASN B 1 128 ? -7.059 23.578 -1.246 1 96.62 128 ASN B CA 1
ATOM 2491 C C . ASN B 1 128 ? -6.004 22.938 -2.143 1 96.62 128 ASN B C 1
ATOM 2493 O O . ASN B 1 128 ? -5.27 23.641 -2.844 1 96.62 128 ASN B O 1
ATOM 2497 N N . TYR B 1 129 ? -5.922 21.672 -1.957 1 95.88 129 TYR B N 1
ATOM 2498 C CA . TYR B 1 129 ? -4.938 20.891 -2.686 1 95.88 129 TYR B CA 1
ATOM 2499 C C . TYR B 1 129 ? -5.102 21.062 -4.191 1 95.88 129 TYR B C 1
ATOM 2501 O O . TYR B 1 129 ? -6.215 20.953 -4.715 1 95.88 129 TYR B O 1
ATOM 2509 N N . CYS B 1 130 ? -4.062 21.391 -4.887 1 92.69 130 CYS B N 1
ATOM 2510 C CA . CYS B 1 130 ? -3.947 21.531 -6.332 1 92.69 130 CYS B CA 1
ATOM 2511 C C . CYS B 1 130 ? -2.49 21.438 -6.773 1 92.69 130 CYS B C 1
ATOM 2513 O O . CYS B 1 130 ? -1.832 22.469 -6.969 1 92.69 130 CYS B O 1
ATOM 2515 N N . PRO B 1 131 ? -1.963 20.25 -7 1 86.56 131 PRO B N 1
ATOM 2516 C CA . PRO B 1 131 ? -0.518 20.062 -7.148 1 86.56 131 PRO B CA 1
ATOM 2517 C C . PRO B 1 131 ? 0.035 20.719 -8.414 1 86.56 131 PRO B C 1
ATOM 2519 O O . PRO B 1 131 ? 1.189 21.156 -8.438 1 86.56 131 PRO B O 1
ATOM 2522 N N . SER B 1 132 ? -0.718 20.875 -9.406 1 85.81 132 SER B N 1
ATOM 2523 C CA . SER B 1 132 ? -0.224 21.422 -10.664 1 85.81 132 SER B CA 1
ATOM 2524 C C . SER B 1 132 ? -0.402 22.938 -10.711 1 85.81 132 SER B C 1
ATOM 2526 O O . SER B 1 132 ? 0.172 23.609 -11.57 1 85.81 132 SER B O 1
ATOM 2528 N N . HIS B 1 133 ? -1.212 23.375 -9.781 1 86.94 133 HIS B N 1
ATOM 2529 C CA . HIS B 1 133 ? -1.581 24.781 -9.742 1 86.94 133 HIS B CA 1
ATOM 2530 C C . HIS B 1 133 ? -2.26 25.219 -11.039 1 86.94 133 HIS B C 1
ATOM 2532 O O . HIS B 1 133 ? -2.201 26.391 -11.414 1 86.94 133 HIS B O 1
ATOM 2538 N N . LYS B 1 134 ? -2.592 24.266 -11.797 1 87.62 134 LYS B N 1
ATOM 2539 C CA . LYS B 1 134 ? -3.346 24.5 -13.023 1 87.62 134 LYS B CA 1
ATOM 2540 C C . LYS B 1 134 ? -4.762 23.953 -12.914 1 87.62 134 LYS B C 1
ATOM 2542 O O . LYS B 1 134 ? -4.969 22.859 -12.367 1 87.62 134 LYS B O 1
ATOM 2547 N N . ASP B 1 135 ? -5.691 24.766 -13.32 1 88.75 135 ASP B N 1
ATOM 2548 C CA . ASP B 1 135 ? -7.09 24.359 -13.328 1 88.75 135 ASP B CA 1
ATOM 2549 C C . ASP B 1 135 ? -7.547 23.938 -11.938 1 88.75 135 ASP B C 1
ATOM 2551 O O . ASP B 1 135 ? -8.141 22.859 -11.773 1 88.75 135 ASP B O 1
ATOM 2555 N N . CYS B 1 136 ? -7.117 24.703 -11.008 1 90.94 136 CYS B N 1
ATOM 2556 C CA . CYS B 1 136 ? -7.535 24.422 -9.641 1 90.94 136 CYS B CA 1
ATOM 2557 C C . CYS B 1 136 ? -9.031 24.641 -9.469 1 90.94 136 CYS B C 1
ATOM 2559 O O . CYS B 1 136 ? -9.578 25.609 -9.984 1 90.94 136 CYS B O 1
ATOM 2561 N N . PRO B 1 137 ? -9.734 23.766 -8.719 1 88.44 137 PRO B N 1
ATOM 2562 C CA . PRO B 1 137 ? -11.188 23.891 -8.594 1 88.44 137 PRO B CA 1
ATOM 2563 C C . PRO B 1 137 ? -11.625 25.234 -8.039 1 88.44 137 PRO B C 1
ATOM 2565 O O . PRO B 1 137 ? -12.625 25.797 -8.484 1 88.44 137 PRO B O 1
ATOM 2568 N N . GLY B 1 138 ? -10.852 25.703 -7.012 1 86 138 GLY B N 1
ATOM 2569 C CA . GLY B 1 138 ? -11.109 27.031 -6.453 1 86 138 GLY B CA 1
ATOM 2570 C C . GLY B 1 138 ? -12.383 27.094 -5.633 1 86 138 GLY B C 1
ATOM 2571 O O . GLY B 1 138 ? -12.898 28.172 -5.355 1 86 138 GLY B O 1
ATOM 2572 N N . GLN B 1 139 ? -12.938 25.969 -5.352 1 89.81 139 GLN B N 1
ATOM 2573 C CA . GLN B 1 139 ? -14.117 25.891 -4.488 1 89.81 139 GLN B CA 1
ATOM 2574 C C . GLN B 1 139 ? -13.727 25.5 -3.064 1 89.81 139 GLN B C 1
ATOM 2576 O O . GLN B 1 139 ? -12.555 25.234 -2.787 1 89.81 139 GLN B O 1
ATOM 2581 N N . ALA B 1 140 ? -14.766 25.578 -2.223 1 94.94 140 ALA B N 1
ATOM 2582 C CA . ALA B 1 140 ? -14.547 25.125 -0.856 1 94.94 140 ALA B CA 1
ATOM 2583 C C . ALA B 1 140 ? -14.602 23.594 -0.779 1 94.94 140 ALA B C 1
ATOM 2585 O O . ALA B 1 140 ? -15.508 22.969 -1.337 1 94.94 140 ALA B O 1
ATOM 2586 N N . SER B 1 141 ? -13.594 23.062 -0.116 1 97.5 141 SER B N 1
ATOM 2587 C CA . SER B 1 141 ? -13.578 21.625 0.047 1 97.5 141 SER B CA 1
ATOM 2588 C C . SER B 1 141 ? -14.781 21.141 0.861 1 97.5 141 SER B C 1
ATOM 2590 O O . SER B 1 141 ? -15.102 21.719 1.898 1 97.5 141 SER B O 1
ATOM 2592 N N . GLY B 1 142 ? -15.352 20.031 0.365 1 98.12 142 GLY B N 1
ATOM 2593 C CA . GLY B 1 142 ? -16.453 19.453 1.094 1 98.12 142 GLY B CA 1
ATOM 2594 C C . GLY B 1 142 ? -16.016 18.438 2.143 1 98.12 142 GLY B C 1
ATOM 2595 O O . GLY B 1 142 ? -16.828 18 2.959 1 98.12 142 GLY B O 1
ATOM 2596 N N . VAL B 1 143 ? -14.766 18.094 2.232 1 98.69 143 VAL B N 1
ATOM 2597 C CA . VAL B 1 143 ? -14.25 17.078 3.15 1 98.69 143 VAL B CA 1
ATOM 2598 C C . VAL B 1 143 ? -14.297 17.609 4.582 1 98.69 143 VAL B C 1
ATOM 2600 O O . VAL B 1 143 ? -13.805 18.703 4.855 1 98.69 143 VAL B O 1
ATOM 2603 N N . LYS B 1 144 ? -14.867 16.859 5.473 1 98.81 144 LYS B N 1
ATOM 2604 C CA . LYS B 1 144 ? -14.891 17.219 6.887 1 98.81 144 LYS B CA 1
ATOM 2605 C C . LYS B 1 144 ? -13.711 16.594 7.633 1 98.81 144 LYS B C 1
ATOM 2607 O O . LYS B 1 144 ? -13.547 15.375 7.641 1 98.81 144 LYS B O 1
ATOM 2612 N N . ILE B 1 145 ? -12.891 17.438 8.211 1 98.94 145 ILE B N 1
ATOM 2613 C CA . ILE B 1 145 ? -11.734 16.953 8.969 1 98.94 145 ILE B CA 1
ATOM 2614 C C . ILE B 1 145 ? -11.938 17.234 10.453 1 98.94 145 ILE B C 1
ATOM 2616 O O . ILE B 1 145 ? -12.148 18.375 10.859 1 98.94 145 ILE B O 1
ATOM 2620 N N . SER B 1 146 ? -11.938 16.172 11.219 1 98.94 146 SER B N 1
ATOM 2621 C CA . SER B 1 146 ? -12.164 16.344 12.648 1 98.94 146 SER B CA 1
ATOM 2622 C C . SER B 1 146 ? -11.383 15.32 13.461 1 98.94 146 SER B C 1
ATOM 2624 O O . SER B 1 146 ? -11.164 14.195 13 1 98.94 146 SER B O 1
ATOM 2626 N N . GLY B 1 147 ? -11 15.648 14.594 1 98.81 147 GLY B N 1
ATOM 2627 C CA . GLY B 1 147 ? -10.375 14.711 15.516 1 98.81 147 GLY B CA 1
ATOM 2628 C C . GLY B 1 147 ? -8.984 14.281 15.086 1 98.81 147 GLY B C 1
ATOM 2629 O O . GLY B 1 147 ? -8.695 13.086 15.016 1 98.81 147 GLY B O 1
ATOM 2630 N N . VAL B 1 148 ? -8.117 15.312 14.852 1 98.94 148 VAL B N 1
ATOM 2631 C CA . VAL B 1 148 ? -6.723 15.047 14.508 1 98.94 148 VAL B CA 1
ATOM 2632 C C . VAL B 1 148 ? -5.812 15.492 15.648 1 98.94 148 VAL B C 1
ATOM 2634 O O . VAL B 1 148 ? -5.848 16.656 16.062 1 98.94 148 VAL B O 1
ATOM 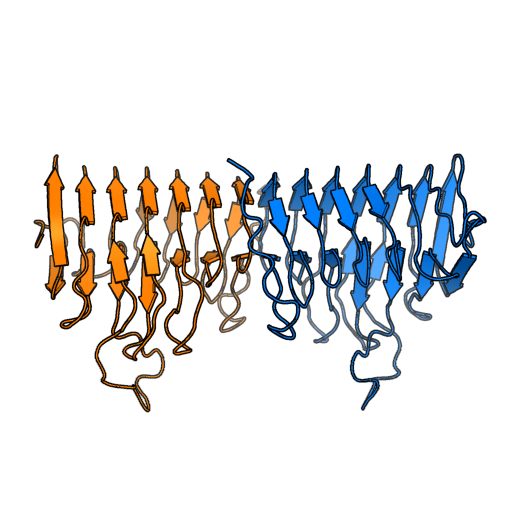2637 N N . THR B 1 149 ? -5.035 14.57 16.141 1 98.94 149 THR B N 1
ATOM 2638 C CA . THR B 1 149 ? -4.137 14.859 17.25 1 98.94 149 THR B CA 1
ATOM 2639 C C . THR B 1 149 ? -2.68 14.727 16.828 1 98.94 149 THR B C 1
ATOM 2641 O O . THR B 1 149 ? -2.281 13.688 16.281 1 98.94 149 THR B O 1
ATOM 2644 N N . TYR B 1 150 ? -1.938 15.781 17.031 1 98.88 150 TYR B N 1
ATOM 2645 C CA . TYR B 1 150 ? -0.485 15.797 16.906 1 98.88 150 TYR B CA 1
ATOM 2646 C C . TYR B 1 150 ? 0.181 15.797 18.281 1 98.88 150 TYR B C 1
ATOM 2648 O O . TYR B 1 150 ? 0.095 16.781 19.016 1 98.88 150 TYR B O 1
ATOM 2656 N N . GLN B 1 151 ? 0.812 14.68 18.578 1 98.94 151 GLN B N 1
ATOM 2657 C CA . GLN B 1 151 ? 1.321 14.531 19.938 1 98.94 151 GLN B CA 1
ATOM 2658 C C . GLN B 1 151 ? 2.803 14.164 19.938 1 98.94 151 GLN B C 1
ATOM 2660 O O . GLN B 1 151 ? 3.205 13.188 19.297 1 98.94 151 GLN B O 1
ATOM 2665 N N . ASP B 1 152 ? 3.613 14.914 20.625 1 98.88 152 ASP B N 1
ATOM 2666 C CA . ASP B 1 152 ? 5.039 14.641 20.781 1 98.88 152 ASP B CA 1
ATOM 2667 C C . ASP B 1 152 ? 5.738 14.578 19.438 1 98.88 152 ASP B C 1
ATOM 2669 O O . ASP B 1 152 ? 6.332 13.555 19.078 1 98.88 152 ASP B O 1
ATOM 2673 N N . ILE B 1 153 ? 5.668 15.672 18.781 1 98.94 153 ILE B N 1
ATOM 2674 C CA . ILE B 1 153 ? 6.344 15.852 17.5 1 98.94 153 ILE B CA 1
ATOM 2675 C C . ILE B 1 153 ? 7.457 16.875 17.641 1 98.94 153 ILE B C 1
ATOM 2677 O O . ILE B 1 153 ? 7.227 18 18.125 1 98.94 153 ILE B O 1
ATOM 2681 N N . HIS B 1 154 ? 8.656 16.484 17.297 1 98.88 154 HIS B N 1
ATOM 2682 C CA . HIS B 1 154 ? 9.789 17.391 17.5 1 98.88 154 HIS B CA 1
ATOM 2683 C C . HIS B 1 154 ? 10.781 17.281 16.344 1 98.88 154 HIS B C 1
ATOM 2685 O O . HIS B 1 154 ? 10.727 16.344 15.555 1 98.88 154 HIS B O 1
ATOM 2691 N N . GLY B 1 155 ? 11.648 18.25 16.281 1 98.81 155 GLY B N 1
ATOM 2692 C CA . GLY B 1 155 ? 12.711 18.234 15.289 1 98.81 155 GLY B CA 1
ATOM 2693 C C . GLY B 1 155 ? 12.828 19.531 14.516 1 98.81 155 GLY B C 1
ATOM 2694 O O . GLY B 1 155 ? 12.594 20.609 15.07 1 98.81 155 GLY B O 1
ATOM 2695 N N . THR B 1 156 ? 13.336 19.359 13.203 1 98.88 156 THR B N 1
ATOM 2696 C CA . THR B 1 156 ? 13.703 20.578 12.469 1 98.88 156 THR B CA 1
ATOM 2697 C C . THR B 1 156 ? 12.906 20.672 11.172 1 98.88 156 THR B C 1
ATOM 2699 O O . THR B 1 156 ? 12.68 19.672 10.492 1 98.88 156 THR B O 1
ATOM 2702 N N . SER B 1 157 ? 12.484 21.859 10.93 1 98.81 157 SER B N 1
ATOM 2703 C CA . SER B 1 157 ? 11.898 22.234 9.648 1 98.81 157 SER B CA 1
ATOM 2704 C C . SER B 1 157 ? 12.938 22.828 8.711 1 98.81 157 SER B C 1
ATOM 2706 O O . SER B 1 157 ? 13.812 23.594 9.148 1 98.81 157 SER B O 1
ATOM 2708 N N . ALA B 1 158 ? 12.82 22.516 7.512 1 98.81 158 ALA B N 1
ATOM 2709 C CA . ALA B 1 158 ? 13.727 23.078 6.516 1 98.81 158 ALA B CA 1
ATOM 2710 C C . ALA B 1 158 ? 13.25 24.453 6.051 1 98.81 158 ALA B C 1
ATOM 2712 O O . ALA B 1 158 ? 14.008 25.203 5.418 1 98.81 158 ALA B O 1
ATOM 2713 N N . THR B 1 159 ? 12.094 24.812 6.316 1 98.75 159 THR B N 1
ATOM 2714 C CA . THR B 1 159 ? 11.523 26.109 5.957 1 98.75 159 THR B CA 1
ATOM 2715 C C . THR B 1 159 ? 11 26.828 7.191 1 98.75 159 THR B C 1
ATOM 2717 O O . THR B 1 159 ? 10.906 26.234 8.273 1 98.75 159 THR B O 1
ATOM 2720 N N . GLN B 1 160 ? 10.656 28.047 7.043 1 98.38 160 GLN B N 1
ATOM 2721 C CA . GLN B 1 160 ? 10.273 28.891 8.164 1 98.38 160 GLN B CA 1
ATOM 2722 C C . GLN B 1 160 ? 8.945 28.453 8.766 1 98.38 160 GLN B C 1
ATOM 2724 O O . GLN B 1 160 ? 8.75 28.531 9.977 1 98.38 160 GLN B O 1
ATOM 2729 N N . ILE B 1 161 ? 7.98 28.062 7.93 1 98.56 161 ILE B N 1
ATOM 2730 C CA . ILE B 1 161 ? 6.664 27.641 8.383 1 98.56 161 ILE B CA 1
ATOM 2731 C C . ILE B 1 161 ? 6.641 26.125 8.562 1 98.56 161 ILE B C 1
ATOM 2733 O O . ILE B 1 161 ? 6.738 25.375 7.582 1 98.56 161 ILE B O 1
ATOM 2737 N N . ALA B 1 162 ? 6.461 25.688 9.781 1 98.75 162 ALA B N 1
ATOM 2738 C CA . ALA B 1 162 ? 6.531 24.266 10.078 1 98.75 162 ALA B CA 1
ATOM 2739 C C . ALA B 1 162 ? 5.137 23.672 10.258 1 98.75 162 ALA B C 1
ATOM 2741 O O . ALA B 1 162 ? 4.957 22.453 10.172 1 98.75 162 ALA B O 1
ATOM 2742 N N . VAL B 1 163 ? 4.16 24.484 10.609 1 98.75 163 VAL B N 1
ATOM 2743 C CA . VAL B 1 163 ? 2.775 24.047 10.789 1 98.75 163 VAL B CA 1
ATOM 2744 C C . VAL B 1 163 ? 1.859 24.875 9.891 1 98.75 163 VAL B C 1
ATOM 2746 O O . VAL B 1 163 ? 1.84 26.109 9.977 1 98.75 163 VAL B O 1
ATOM 2749 N N . LYS B 1 164 ? 1.198 24.234 9.008 1 98.5 164 LYS B N 1
ATOM 2750 C CA . LYS B 1 164 ? 0.266 24.906 8.109 1 98.5 164 LYS B CA 1
ATOM 2751 C C . LYS B 1 164 ? -1.091 24.203 8.102 1 98.5 164 LYS B C 1
ATOM 2753 O O . LYS B 1 164 ? -1.207 23.078 7.629 1 98.5 164 LYS B O 1
ATOM 2758 N N . PHE B 1 165 ? -2.105 24.828 8.641 1 98.62 165 PHE B N 1
ATOM 2759 C CA . PHE B 1 165 ? -3.486 24.375 8.555 1 98.62 165 PHE B CA 1
ATOM 2760 C C . PHE B 1 165 ? -4.305 25.281 7.637 1 98.62 165 PHE B C 1
ATOM 2762 O O . PHE B 1 165 ? -4.645 26.406 8.008 1 98.62 165 PHE B O 1
ATOM 2769 N N . ASP B 1 166 ? -4.555 24.781 6.504 1 98.19 166 ASP B N 1
ATOM 2770 C CA . ASP B 1 166 ? -5.387 25.469 5.523 1 98.19 166 ASP B CA 1
ATOM 2771 C C . ASP B 1 166 ? -6.695 24.734 5.285 1 98.19 166 ASP B C 1
ATOM 2773 O O . ASP B 1 166 ? -6.828 24 4.301 1 98.19 166 ASP B O 1
ATOM 2777 N N . CYS B 1 167 ? -7.695 24.984 6.18 1 98.62 167 CYS B N 1
ATOM 2778 C CA . CYS B 1 167 ? -8.945 24.234 6.18 1 98.62 167 CYS B CA 1
ATOM 2779 C C . CYS B 1 167 ? -10.016 24.969 5.379 1 98.62 167 CYS B C 1
ATOM 2781 O O . CYS B 1 167 ? -9.836 26.125 4.988 1 98.62 167 CYS B O 1
ATOM 2783 N N . SER B 1 168 ? -11.047 24.281 5.121 1 98.25 168 SER B N 1
ATOM 2784 C CA . SER B 1 168 ? -12.133 24.766 4.273 1 98.25 168 SER B CA 1
ATOM 2785 C C . SER B 1 168 ? -12.938 25.859 4.969 1 98.25 168 SER B C 1
ATOM 2787 O O . SER B 1 168 ? -13.289 25.734 6.141 1 98.25 168 SER B O 1
ATOM 2789 N N . PRO B 1 169 ? -13.289 26.984 4.254 1 97.56 169 PRO B N 1
ATOM 2790 C CA . PRO B 1 169 ? -14.117 28.016 4.887 1 97.56 169 PRO B CA 1
ATOM 2791 C C . PRO B 1 169 ? -15.539 27.547 5.152 1 97.56 169 PRO B C 1
ATOM 2793 O O . PRO B 1 169 ? -16.203 28.062 6.055 1 97.56 169 PRO B O 1
ATOM 2796 N N . THR B 1 170 ? -16.031 26.609 4.41 1 97.31 170 THR B N 1
ATOM 2797 C CA . THR B 1 170 ? -17.406 26.141 4.578 1 97.31 170 THR B CA 1
ATOM 2798 C C . THR B 1 170 ? -17.453 24.922 5.48 1 97.31 170 THR B C 1
ATOM 2800 O O . THR B 1 170 ? -18.5 24.578 6.023 1 97.31 170 THR B O 1
ATOM 2803 N N . ASN B 1 171 ? -16.391 24.203 5.602 1 97.94 171 ASN B N 1
ATOM 2804 C CA . ASN B 1 171 ? -16.25 23.062 6.48 1 97.94 171 ASN B CA 1
ATOM 2805 C C . ASN B 1 171 ? -14.969 23.156 7.32 1 97.94 171 ASN B C 1
ATOM 2807 O O . ASN B 1 171 ? -14.039 22.375 7.121 1 97.94 171 ASN B O 1
ATOM 2811 N N . PRO B 1 172 ? -14.977 24.047 8.227 1 98.44 172 PRO B N 1
ATOM 2812 C CA . PRO B 1 172 ? -13.758 24.234 9.016 1 98.44 172 PRO B CA 1
ATOM 2813 C C . PRO B 1 172 ? -13.328 22.969 9.758 1 98.44 172 PRO B C 1
ATOM 2815 O O . PRO B 1 172 ? -14.172 22.156 10.141 1 98.44 172 PRO B O 1
ATOM 2818 N N . CYS B 1 173 ? -11.992 22.797 9.906 1 98.81 173 CYS B N 1
ATOM 2819 C CA . CYS B 1 173 ? -11.484 21.703 10.711 1 98.81 173 CYS B CA 1
ATOM 2820 C C . CYS B 1 173 ? -11.867 21.859 12.172 1 98.81 173 CYS B C 1
ATOM 2822 O O . CYS B 1 173 ? -11.891 22.984 12.688 1 98.81 173 CYS B O 1
ATOM 2824 N N . SER B 1 174 ? -12.164 20.781 12.773 1 98.81 174 SER B N 1
ATOM 2825 C CA . SER B 1 174 ? -12.547 20.859 14.18 1 98.81 174 SER B CA 1
ATOM 2826 C C . SER B 1 174 ? -11.828 19.781 15 1 98.81 174 SER B C 1
ATOM 2828 O O . SER B 1 174 ? -11.492 18.719 14.477 1 98.81 174 SER B O 1
ATOM 2830 N N . GLY B 1 175 ? -11.578 20.078 16.203 1 98.62 175 GLY B N 1
ATOM 2831 C CA . GLY B 1 175 ? -10.977 19.109 17.109 1 98.62 175 GLY B CA 1
ATOM 2832 C C . GLY B 1 175 ? -9.516 18.812 16.781 1 98.62 175 GLY B C 1
ATOM 2833 O O . GLY B 1 175 ? -9.055 17.688 16.938 1 98.62 175 GLY B O 1
ATOM 2834 N N . ILE B 1 176 ? -8.797 19.828 16.328 1 98.81 176 ILE B N 1
ATOM 2835 C CA . ILE B 1 176 ? -7.363 19.672 16.078 1 98.81 176 ILE B CA 1
ATOM 2836 C C . ILE B 1 176 ? -6.59 19.891 17.391 1 98.81 176 ILE B C 1
ATOM 2838 O O . ILE B 1 176 ? -6.77 20.922 18.062 1 98.81 176 ILE B O 1
ATOM 2842 N N . LYS B 1 177 ? -5.762 18.938 17.719 1 98.75 177 LYS B N 1
ATOM 2843 C CA . LYS B 1 177 ? -5.004 19.031 18.969 1 98.75 177 LYS B CA 1
ATOM 2844 C C . LYS B 1 177 ? -3.502 19 18.703 1 98.75 177 LYS B C 1
ATOM 2846 O O . LYS B 1 177 ? -3.012 18.109 18 1 98.75 177 LYS B O 1
ATOM 2851 N N . MET B 1 178 ? -2.834 19.953 19.219 1 98.5 178 MET B N 1
ATOM 2852 C CA . MET B 1 178 ? -1.375 19.953 19.266 1 98.5 178 MET B CA 1
ATOM 2853 C C . MET B 1 178 ? -0.873 19.797 20.703 1 98.5 178 MET B C 1
ATOM 2855 O O . MET B 1 178 ? -1.153 20.641 21.562 1 98.5 178 MET B O 1
ATOM 2859 N N . GLU B 1 179 ? -0.227 18.703 20.875 1 98.62 179 GLU B N 1
ATOM 2860 C CA . GLU B 1 179 ? 0.255 18.391 22.219 1 98.62 179 GLU B CA 1
ATOM 2861 C C . GLU B 1 179 ? 1.76 18.141 22.219 1 98.62 179 GLU B C 1
ATOM 2863 O O . GLU B 1 179 ? 2.225 17.109 21.703 1 98.62 179 GLU B O 1
ATOM 2868 N N . ASP B 1 180 ? 2.6 19.047 22.797 1 98.62 180 ASP B N 1
ATOM 2869 C CA . ASP B 1 180 ? 4.051 18.906 22.891 1 98.62 180 ASP B CA 1
ATOM 2870 C C . ASP B 1 180 ? 4.68 18.812 21.5 1 98.62 180 ASP B C 1
ATOM 2872 O O . ASP B 1 180 ? 5.312 17.797 21.172 1 98.62 180 ASP B O 1
ATOM 2876 N N . VAL B 1 181 ? 4.527 19.891 20.812 1 98.81 181 VAL B N 1
ATOM 2877 C CA . VAL B 1 181 ? 5.074 20 19.469 1 98.81 181 VAL B CA 1
ATOM 2878 C C . VAL B 1 181 ? 6.18 21.047 19.438 1 98.81 181 VAL B C 1
ATOM 2880 O O . VAL B 1 181 ? 5.938 22.219 19.734 1 98.81 181 VAL B O 1
ATOM 2883 N N . GLN B 1 182 ? 7.355 20.609 19.156 1 98.81 182 GLN B N 1
ATOM 2884 C CA . GLN B 1 182 ? 8.5 21.516 19.125 1 98.81 182 GLN B CA 1
ATOM 2885 C C . GLN B 1 182 ? 9.266 21.406 17.812 1 98.81 182 GLN B C 1
ATOM 2887 O O . GLN B 1 182 ? 10.016 20.453 17.609 1 98.81 182 GLN B O 1
ATOM 2892 N N . LEU B 1 183 ? 9.141 22.438 17 1 98.81 183 LEU B N 1
ATOM 2893 C CA . LEU B 1 183 ? 9.781 22.469 15.688 1 98.81 183 LEU B CA 1
ATOM 2894 C C . LEU B 1 183 ? 10.602 23.75 15.516 1 98.81 183 LEU B C 1
ATOM 2896 O O . LEU B 1 183 ? 10.125 24.844 15.812 1 98.81 183 LEU B O 1
ATOM 2900 N N . SER B 1 184 ? 11.828 23.531 15.055 1 98.75 184 SER B N 1
ATOM 2901 C CA . SER B 1 184 ? 12.719 24.688 14.891 1 98.75 184 SER B CA 1
ATOM 2902 C C . SER B 1 184 ? 13.141 24.844 13.438 1 98.75 184 SER B C 1
ATOM 2904 O O . SER B 1 184 ? 13.117 23.891 12.664 1 98.75 184 SER B O 1
ATOM 2906 N N . TYR B 1 185 ? 13.344 25.984 12.984 1 98.56 185 TYR B N 1
ATOM 2907 C CA . TYR B 1 185 ? 13.93 26.391 11.711 1 98.56 185 TYR B CA 1
ATOM 2908 C C . TYR B 1 185 ? 15.18 27.234 11.93 1 98.56 185 TYR B C 1
ATOM 2910 O O . TYR B 1 185 ? 15.109 28.312 12.523 1 98.56 185 TYR B O 1
ATOM 2918 N N . LYS B 1 186 ? 16.422 26.75 11.523 1 97.69 186 LYS B N 1
ATOM 2919 C CA . LYS B 1 186 ? 17.688 27.438 11.727 1 97.69 186 LYS B CA 1
ATOM 2920 C C . LYS B 1 186 ? 17.891 27.797 13.195 1 97.69 186 LYS B C 1
ATOM 2922 O O . LYS B 1 186 ? 18.172 28.953 13.523 1 97.69 186 LYS B O 1
ATOM 2927 N N . ASP B 1 187 ? 17.578 26.906 13.984 1 96.25 187 ASP B N 1
ATOM 2928 C CA . ASP B 1 187 ? 17.828 26.969 15.414 1 96.25 187 ASP B CA 1
ATOM 2929 C C . ASP B 1 187 ? 16.922 28 16.094 1 96.25 187 ASP B C 1
ATOM 2931 O O . ASP B 1 187 ? 17.203 28.438 17.203 1 96.25 187 ASP B O 1
ATOM 2935 N N . GLN B 1 188 ? 15.922 28.359 15.398 1 98.19 188 GLN B N 1
ATOM 2936 C CA . GLN B 1 188 ? 14.891 29.219 15.969 1 98.19 188 GLN B CA 1
ATOM 2937 C C . GLN B 1 188 ? 13.523 28.547 15.906 1 98.19 188 GLN B C 1
ATOM 2939 O O . GLN B 1 188 ? 13.328 27.594 15.156 1 98.19 188 GLN B O 1
ATOM 2944 N N . ILE B 1 189 ? 12.648 29.078 16.734 1 97.81 189 ILE B N 1
ATOM 2945 C CA . ILE B 1 189 ? 11.281 28.547 16.703 1 97.81 189 ILE B CA 1
ATOM 2946 C C . ILE B 1 189 ? 10.68 28.75 15.32 1 97.81 189 ILE B C 1
ATOM 2948 O O . ILE B 1 189 ? 10.742 29.844 14.758 1 97.81 189 ILE B O 1
ATOM 2952 N N . ALA B 1 190 ? 10.117 27.75 14.75 1 98.19 190 ALA B N 1
ATOM 2953 C CA . ALA B 1 190 ? 9.5 27.844 13.438 1 98.19 190 ALA B CA 1
ATOM 2954 C C . ALA B 1 190 ? 8.164 28.578 13.508 1 98.19 190 ALA B C 1
ATOM 2956 O O . ALA B 1 190 ? 7.719 28.969 14.586 1 98.19 190 ALA B O 1
ATOM 2957 N N . GLY B 1 191 ? 7.562 28.828 12.32 1 98.19 191 GLY B N 1
ATOM 2958 C CA . GLY B 1 191 ? 6.289 29.531 12.266 1 98.19 191 GLY B CA 1
ATOM 2959 C C . GLY B 1 191 ? 5.113 28.609 12 1 98.19 191 GLY B C 1
ATOM 2960 O O . GLY B 1 191 ? 5.293 27.438 11.711 1 98.19 191 GLY B O 1
ATOM 2961 N N . ALA B 1 192 ? 3.918 29.172 12.227 1 98.31 192 ALA B N 1
ATOM 2962 C CA . ALA B 1 192 ? 2.668 28.469 11.961 1 98.31 192 ALA B CA 1
ATOM 2963 C C . ALA B 1 192 ? 1.667 29.391 11.25 1 98.31 192 ALA B C 1
ATOM 2965 O O . ALA B 1 192 ? 1.654 30.594 11.477 1 98.31 192 ALA B O 1
ATOM 2966 N N . THR B 1 193 ? 0.902 28.812 10.344 1 98 193 THR B N 1
ATOM 2967 C CA . THR B 1 193 ? -0.208 29.516 9.711 1 98 193 THR B CA 1
ATOM 2968 C C . THR B 1 193 ? -1.479 28.688 9.758 1 98 193 THR B C 1
ATOM 2970 O O . THR B 1 193 ? -1.436 27.469 9.539 1 98 193 THR B O 1
ATOM 2973 N N . CYS B 1 194 ? -2.625 29.297 10.125 1 97.75 194 CYS B N 1
ATOM 2974 C CA . CYS B 1 194 ? -3.898 28.594 10.258 1 97.75 194 CYS B CA 1
ATOM 2975 C C . CYS B 1 194 ? -5.02 29.375 9.578 1 97.75 194 CYS B C 1
ATOM 2977 O O . CYS B 1 194 ? -5.059 30.609 9.641 1 97.75 194 CYS B O 1
ATOM 2979 N N . SER B 1 195 ? -5.863 28.641 8.922 1 98 195 SER B N 1
ATOM 2980 C CA . SER B 1 195 ? -7.102 29.188 8.359 1 98 195 SER B CA 1
ATOM 2981 C C . SER B 1 195 ? -8.266 28.219 8.586 1 98 195 SER B C 1
ATOM 2983 O O . SER B 1 195 ? -8.188 27.047 8.234 1 98 195 SER B O 1
ATOM 2985 N N . HIS B 1 196 ? -9.406 28.703 9.25 1 98.38 196 HIS B N 1
ATOM 2986 C CA . HIS B 1 196 ? -10.656 27.969 9.438 1 98.38 196 HIS B CA 1
ATOM 2987 C C . HIS B 1 196 ? -10.438 26.672 10.219 1 98.38 196 HIS B C 1
ATOM 2989 O O . HIS B 1 196 ? -10.867 25.609 9.781 1 98.38 196 HIS B O 1
ATOM 2995 N N . VAL B 1 197 ? -9.672 26.797 11.289 1 98.44 197 VAL B N 1
ATOM 2996 C CA . VAL B 1 197 ? -9.344 25.625 12.086 1 98.44 197 VAL B CA 1
ATOM 2997 C C . VAL B 1 197 ? -9.648 25.906 13.555 1 98.44 197 VAL B C 1
ATOM 2999 O O . VAL B 1 197 ? -9.414 27 14.055 1 98.44 197 VAL B O 1
ATOM 3002 N N . GLY B 1 198 ? -10.352 25.016 14.18 1 98.25 198 GLY B N 1
ATOM 3003 C CA . GLY B 1 198 ? -10.578 25.047 15.617 1 98.25 198 GLY B CA 1
ATOM 3004 C C . GLY B 1 198 ? -9.891 23.906 16.359 1 98.25 198 GLY B C 1
ATOM 3005 O O . GLY B 1 198 ? -9.875 22.766 15.875 1 98.25 198 GLY B O 1
ATOM 3006 N N . GLY B 1 199 ? -9.266 24.266 17.438 1 98 199 GLY B N 1
ATOM 3007 C CA . GLY B 1 199 ? -8.586 23.234 18.219 1 98 199 GLY B CA 1
ATOM 3008 C C . GLY B 1 199 ? -7.934 23.766 19.469 1 98 199 GLY B C 1
ATOM 3009 O O . GLY B 1 199 ? -8.328 24.812 20 1 98 199 GLY B O 1
ATOM 3010 N N . THR B 1 200 ? -7.062 22.906 20.016 1 97.88 200 THR B N 1
ATOM 3011 C CA . THR B 1 200 ? -6.395 23.25 21.266 1 97.88 200 THR B CA 1
ATOM 3012 C C . THR B 1 200 ? -4.902 22.938 21.188 1 97.88 200 THR B C 1
ATOM 3014 O O . THR B 1 200 ? -4.484 22.109 20.359 1 97.88 200 THR B O 1
ATOM 3017 N N . ALA B 1 201 ? -4.125 23.641 21.891 1 97.62 201 ALA B N 1
ATOM 3018 C CA . ALA B 1 201 ? -2.703 23.375 22.094 1 97.62 201 ALA B CA 1
ATOM 3019 C C . ALA B 1 201 ? -2.385 23.188 23.578 1 97.62 201 ALA B C 1
ATOM 3021 O O . ALA B 1 201 ? -2.811 23.969 24.422 1 97.62 201 ALA B O 1
ATOM 3022 N N . THR B 1 202 ? -1.772 22.141 23.859 1 97.31 202 THR B N 1
ATOM 3023 C CA . THR B 1 202 ? -1.408 21.859 25.234 1 97.31 202 THR B CA 1
ATOM 3024 C C . THR B 1 202 ? 0.063 21.469 25.344 1 97.31 202 THR B C 1
ATOM 3026 O O . THR B 1 202 ? 0.627 20.891 24.406 1 97.31 202 THR B O 1
ATOM 3029 N N . GLY B 1 203 ? 0.65 21.719 26.469 1 96.81 203 GLY B N 1
ATOM 3030 C CA . GLY B 1 203 ? 2.076 21.469 26.625 1 96.81 203 GLY B CA 1
ATOM 3031 C C . GLY B 1 203 ? 2.939 22.5 25.906 1 96.81 203 GLY B C 1
ATOM 3032 O O . GLY B 1 203 ? 2.537 23.641 25.734 1 96.81 203 GLY B O 1
ATOM 3033 N N . ARG B 1 204 ? 4.188 22.078 25.672 1 96.62 204 ARG B N 1
ATOM 3034 C CA . ARG B 1 204 ? 5.086 22.969 24.953 1 96.62 204 ARG B CA 1
ATOM 3035 C C . ARG B 1 204 ? 4.863 22.875 23.453 1 96.62 204 ARG B C 1
ATOM 3037 O O . ARG B 1 204 ? 5.09 21.812 22.844 1 96.62 204 ARG B O 1
ATOM 3044 N N . VAL B 1 205 ? 4.352 23.953 22.906 1 97.38 205 VAL B N 1
ATOM 3045 C CA . VAL B 1 205 ? 4.074 23.969 21.469 1 97.38 205 VAL B CA 1
ATOM 3046 C C . VAL B 1 205 ? 4.848 25.109 20.812 1 97.38 205 VAL B C 1
ATOM 3048 O O . VAL B 1 205 ? 4.57 26.281 21.062 1 97.38 205 VAL B O 1
ATOM 3051 N N . GLU B 1 206 ? 5.805 24.766 20.109 1 96.06 206 GLU B N 1
ATOM 3052 C CA . GLU B 1 206 ? 6.648 25.641 19.297 1 96.06 206 GLU B CA 1
ATOM 3053 C C . GLU B 1 206 ? 6.703 25.172 17.844 1 96.06 206 GLU B C 1
ATOM 3055 O O . GLU B 1 206 ? 7.309 24.141 17.547 1 96.06 206 GLU B O 1
ATOM 3060 N N . PRO B 1 207 ? 6.027 25.859 16.859 1 94.44 207 PRO B N 1
ATOM 3061 C CA . PRO B 1 207 ? 5.605 27.266 16.859 1 94.44 207 PRO B CA 1
ATOM 3062 C C . PRO B 1 207 ? 4.391 27.516 17.75 1 94.44 207 PRO B C 1
ATOM 3064 O O . PRO B 1 207 ? 3.703 26.562 18.141 1 94.44 207 PRO B O 1
ATOM 3067 N N . SER B 1 208 ? 4.238 28.859 17.969 1 88.69 208 SER B N 1
ATOM 3068 C CA . SER B 1 208 ? 3.033 29.219 18.703 1 88.69 208 SER B CA 1
ATOM 3069 C C . SER B 1 208 ? 1.774 28.781 17.969 1 88.69 208 SER B C 1
ATOM 3071 O O . SER B 1 208 ? 1.669 28.969 16.75 1 88.69 208 SER B O 1
ATOM 3073 N N . SER B 1 209 ? 0.917 28.188 18.688 1 86.38 209 SER B N 1
ATOM 3074 C CA . SER B 1 209 ? -0.269 27.594 18.078 1 86.38 209 SER B CA 1
ATOM 3075 C C . SER B 1 209 ? -1.206 28.656 17.531 1 86.38 209 SER B C 1
ATOM 3077 O O . SER B 1 209 ? -1.394 29.703 18.156 1 86.38 209 SER B O 1
ATOM 3079 N N . CYS B 1 210 ? -1.651 28.5 16.422 1 88.62 210 CYS B N 1
ATOM 3080 C CA . CYS B 1 210 ? -2.662 29.375 15.828 1 88.62 210 CYS B CA 1
ATOM 3081 C C . CYS B 1 210 ? -4.059 28.781 16 1 88.62 210 CYS B C 1
ATOM 3083 O O . CYS B 1 210 ? -5.004 29.219 15.352 1 88.62 210 CYS B O 1
ATOM 3085 N N . LEU B 1 211 ? -4.105 27.812 16.859 1 91.06 211 LEU B N 1
ATOM 3086 C CA . LEU B 1 211 ? -5.371 27.141 17.109 1 91.06 211 LEU B CA 1
ATOM 3087 C C . LEU B 1 211 ? -6.195 27.891 18.156 1 91.06 211 LEU B C 1
ATOM 3089 O O . LEU B 1 211 ? -5.637 28.594 19 1 91.06 211 LEU B O 1
#

Nearest PDB structures (foldseek):
  7b8b-assembly2_B  TM=9.434E-01  e=1.072E-12  Arabidopsis thaliana
  8ikx-assembly1_A  TM=8.966E-01  e=8.966E-11  Arabidopsis thaliana
  4c2l-assembly1_A  TM=7.822E-01  e=1.875E-04  Aspergillus tubingensis
  2w7z-assembly1_A  TM=2.197E-01  e=8.410E-02  Enterococcus faecalis
  7b8b-assembly2_B  TM=9.433E-01  e=1.035E-12  Arabidopsis thaliana

Solvent-accessible surface area (backbone atoms only — not comparable to full-atom values): 18195 Å² total; per-residue (Å²): 133,79,80,79,74,72,60,44,60,69,68,56,75,72,39,50,13,30,38,38,17,31,26,32,42,35,33,40,36,47,29,43,20,17,19,39,16,27,24,34,30,33,29,51,39,24,34,40,35,40,35,37,43,36,39,33,37,42,23,42,19,37,32,41,34,73,38,34,85,40,49,81,44,56,34,30,34,42,35,37,42,35,41,33,37,34,38,53,10,52,25,27,50,35,39,36,20,24,12,26,60,20,69,21,36,37,37,44,36,38,42,34,48,33,38,34,41,44,9,38,32,35,36,37,37,33,24,65,46,47,93,80,71,59,88,53,76,82,41,56,14,33,43,40,39,34,37,38,36,41,33,43,33,37,43,31,20,62,31,59,51,28,35,37,36,39,39,14,83,82,31,45,29,34,54,35,34,40,31,35,27,39,35,25,25,92,89,32,76,18,35,56,51,66,37,48,57,41,43,47,70,42,79,57,50,31,30,66,71,72,81,135,78,80,78,72,72,62,42,60,69,69,55,78,72,38,50,11,30,37,38,18,32,26,32,43,33,32,38,36,48,29,43,20,16,18,38,16,26,24,34,32,33,30,50,38,25,33,40,37,40,35,36,44,36,42,34,38,41,22,42,20,38,30,41,35,73,38,34,85,40,48,82,42,56,35,30,33,42,35,36,43,35,42,33,38,34,38,53,11,50,25,28,50,34,38,36,20,25,12,26,59,19,69,20,36,38,35,44,35,39,42,34,47,33,40,34,41,45,10,37,31,35,37,35,37,34,24,66,45,48,95,78,71,58,88,54,78,82,42,55,13,33,44,41,39,34,38,38,36,42,32,42,33,35,43,31,22,61,33,60,51,28,35,39,37,39,37,15,84,82,30,47,29,35,56,36,35,40,30,34,29,40,34,25,25,92,88,31,75,18,35,55,49,64,36,48,56,41,44,47,72,41,79,60,50,31,30,65,72,73,82

pLDDT: mean 92.73, std 15.96, range [18.28, 99.0]

Foldseek 3Di:
DPPPPPQPPLPPADDELEEDELDEQEEAEADEAHYVEEPYEYEFNYEAYHYENYEYDAYAEYEYDQPPPDQETHEYENYEYEHYEYANYQEHYEYHYAQDHHQYEYYAYEYYQYEYEAYAAYAYYYHNDDPVPPPGVPHFYNYAYENYEYENYEYEYNDQEHAEADHGPVHAYYAYEAENHFYAYPNHFGHYDHDRYDYDYYDDHTPDDPD/DPPPPPQPPLPPADDELEEDELDEQEEAEADEAHYVEEPYEYEFNYYAYHYENYEYDAYAEYEYDQPPPDQETHEYENYEYEHYEYANYQEHYEYHYAQDHHQYEYYAYEYYQYEYHAHAAYAYYYHNDDPVPPPGVPHFYNYAYENYEYENYEYEYNDQEHAEADHGPVRAYYAYEYENHFYAYPNHFGHYDHDRYDYDYYDDHTPDDPD

Secondary structure (DSSP, 8-state):
---------TTSTT--SEEE-SEEEEEEEEEEE--SS-SEEE-TT-EEEEEEEEEE-SBS-EEEEEE-SSSS---EEEEEEEEEEEESBSEEEEEEEESS----EEEEEEEEEEEEEEESEEEEEEEEE-TT-SS---SPP--EEEEEEEEEEEEEESSSEEEEEE--SSS-EEEEEEEEEEEEETTEEPEEEEESEEEEEEEEEESPP--/---------TTSTT--SEEE-SEEEEEEEEEEE--SS-SEEE-TT-EEEEEEEEEE-SBS-EEEEEE-SSSS---EEEEEEEEEEEESBSEEEEEEEESS----EEEEEEEEEEEEEEESEEEEEEEEE-TT-SS---SPP--EEEEEEEEEEEEEESSSEEEEEE--SSS-EEEEEEEEEEEEETTEE-EEEEESEEEEEEEEEESPP--

Sequence (422 aa):
MKGLVVLASGNSPNTDGIHVQLSSDVTILNSKIGTGDDCISIGPGTSSLWIENIVCGPGHGISIGSLAKDLEEAGVQNVTIKKALFSRTQNGVRIKAWGRPSNGFVKNILFQHIVMDNVQNPIVIDQNYCPSHKDCPGQASGVKISGVTYQDIHGTSATQIAVKFDCSPTNPCSGIKMEDVQLSYKDQIAGATCSHVGGTATGRVEPSSCLMKGLVVLASGNSPNTDGIHVQLSSDVTILNSKIGTGDDCISIGPGTSSLWIENIVCGPGHGISIGSLAKDLEEAGVQNVTIKKALFSRTQNGVRIKAWGRPSNGFVKNILFQHIVMDNVQNPIVIDQNYCPSHKDCPGQASGVKISGVTYQDIHGTSATQIAVKFDCSPTNPCSGIKMEDVQLSYKDQIAGATCSHVGGTATGRVEPSSCL

Organism: Cucurbita maxima (NCBI:txid3661)

Radius of gyration: 22.74 Å; Cα contacts (8 Å, |Δi|>4): 1504; chains: 2; bounding box: 49×64×55 Å